Protein AF-A0A3B9YJF1-F1 (afdb_monomer_lite)

pLDDT: mean 74.24, std 23.25, range [27.31, 98.44]

Secondary structure (DSSP, 8-state):
------------------------PPPPPPPPP--PPPPPPP--PPPP-------------PPPP------------------PPP-------PPPPPPPEE----PPP-----------PPPPPPP-PPPPPPPPPPPP------PPPPPPPPPPP-----PPPP-------S-TT-EEEEEETTEEEEEEE-TTSHHHHTT--TT-EEEEETTEE--SS-PPPPPPTTSPPEEEEEETTEEEEEE-------------TT---HHHHHHHHHHHHHHHHHS-THHHHSPPPEEEEPTT-EEEEE-TT-EETT--TT-EEEEEESS-EES-TTTTBEEE-TT-EEEEEEEEEEE-STT-EEEEEEEEEEE-TTS-EEEEEEEEEEESS--TTEEE-TTSEEEE---TT-SEEE-TT-EEEEEESS-EEEE--GGG--B--SEEEEEEEETTTEEEEEEEEE-TTBHHHHTT--TT-EEEEETTEEGGGS-HHHHHHHHSBSTT-EEEEEEE-TT-SS-EEEEEETTEEEEEE--EEEEEETTEEEEEEE-TTSHHHHTT--TT-EEEEETTEETTTS-HHHHHHHHTS-B-GGG-EEEE-TTS--EEE-B--EEEEEE--TTTTSS---

Structure (mmCIF, N/CA/C/O backbone):
data_AF-A0A3B9YJF1-F1
#
_entry.id   AF-A0A3B9YJF1-F1
#
loop_
_atom_site.group_PDB
_atom_site.id
_atom_site.type_symbol
_atom_site.label_atom_id
_atom_site.label_alt_id
_atom_site.label_comp_id
_atom_site.label_asym_id
_atom_site.label_entity_id
_atom_site.label_seq_id
_atom_site.pdbx_PDB_ins_code
_atom_site.Cartn_x
_atom_site.Cartn_y
_atom_site.Cartn_z
_atom_site.occupancy
_atom_site.B_iso_or_equiv
_atom_site.auth_seq_id
_atom_site.auth_comp_id
_atom_site.auth_asym_id
_atom_site.auth_atom_id
_atom_site.pdbx_PDB_model_num
ATOM 1 N N . MET A 1 1 ? -30.596 -23.730 52.061 1.00 32.38 1 MET A N 1
ATOM 2 C CA . MET A 1 1 ? -31.036 -24.901 52.852 1.00 32.38 1 MET A CA 1
ATOM 3 C C . MET A 1 1 ? -32.486 -25.213 52.496 1.00 32.38 1 MET A C 1
ATOM 5 O O . MET A 1 1 ? -33.280 -24.295 52.605 1.00 32.38 1 MET A O 1
ATOM 9 N N . ARG A 1 2 ? -32.767 -26.478 52.116 1.00 33.16 2 ARG A N 1
ATOM 10 C CA . ARG A 1 2 ? -34.068 -27.211 52.121 1.00 33.16 2 ARG A CA 1
ATOM 11 C C . ARG A 1 2 ? -35.196 -26.624 51.235 1.00 33.16 2 ARG A C 1
ATOM 13 O O . ARG A 1 2 ? -35.765 -25.623 51.629 1.00 33.16 2 ARG A O 1
ATOM 20 N N . THR A 1 3 ? -35.500 -27.039 49.991 1.00 43.75 3 THR A N 1
ATOM 21 C CA . THR A 1 3 ? -35.779 -28.328 49.281 1.00 43.75 3 THR A CA 1
ATOM 22 C C . THR A 1 3 ? -37.275 -28.766 49.289 1.00 43.75 3 THR A C 1
ATOM 24 O O . THR A 1 3 ? -37.850 -28.843 50.368 1.00 43.75 3 THR A O 1
ATOM 27 N N . TRP A 1 4 ? -37.781 -29.159 48.089 1.00 39.62 4 TRP A N 1
ATOM 28 C CA . TRP A 1 4 ? -38.943 -30.023 47.678 1.00 39.62 4 TRP A CA 1
ATOM 29 C C . TRP A 1 4 ? -40.269 -29.363 47.183 1.00 39.62 4 TRP A C 1
ATOM 31 O O . TRP A 1 4 ? -40.692 -28.405 47.809 1.00 39.62 4 TRP A O 1
ATOM 41 N N . ILE A 1 5 ? -41.048 -29.810 46.155 1.00 41.69 5 ILE A N 1
ATOM 42 C CA . ILE A 1 5 ? -40.946 -30.724 44.964 1.00 41.69 5 ILE A CA 1
ATOM 43 C C . ILE A 1 5 ? -42.222 -30.597 44.039 1.00 41.69 5 ILE A C 1
ATOM 45 O O . ILE A 1 5 ? -43.327 -30.509 44.557 1.00 41.69 5 ILE A O 1
ATOM 49 N N . ILE A 1 6 ? -42.025 -30.591 42.697 1.00 38.50 6 ILE A N 1
ATOM 50 C CA . ILE A 1 6 ? -42.672 -31.241 41.492 1.00 38.50 6 ILE A CA 1
ATOM 51 C C . ILE A 1 6 ? -44.207 -31.498 41.321 1.00 38.50 6 ILE A C 1
ATOM 53 O O . ILE A 1 6 ? -44.796 -32.224 42.112 1.00 38.50 6 ILE A O 1
ATOM 57 N N . ALA A 1 7 ? -44.758 -31.115 40.137 1.00 33.44 7 ALA A N 1
ATOM 58 C CA . ALA A 1 7 ? -45.610 -31.909 39.188 1.00 33.44 7 ALA A CA 1
ATOM 59 C C . ALA A 1 7 ? -45.785 -31.133 37.835 1.00 33.44 7 ALA A C 1
ATOM 61 O O . ALA A 1 7 ? -46.079 -29.947 37.894 1.00 33.44 7 ALA A O 1
ATOM 62 N N . LEU A 1 8 ? -45.404 -31.571 36.613 1.00 30.56 8 LEU A N 1
ATOM 63 C CA . LEU A 1 8 ? -45.796 -32.670 35.685 1.00 30.56 8 LEU A CA 1
ATOM 64 C C . LEU A 1 8 ? -46.877 -32.265 34.645 1.00 30.56 8 LEU A C 1
ATOM 66 O O . LEU A 1 8 ? -48.034 -32.111 35.014 1.00 30.56 8 LEU A O 1
ATOM 70 N N . LEU A 1 9 ? -46.510 -32.157 33.352 1.00 27.31 9 LEU A N 1
ATOM 71 C CA . LEU A 1 9 ? -47.322 -32.602 32.195 1.00 27.31 9 LEU A CA 1
ATOM 72 C C . LEU A 1 9 ? -46.548 -32.508 30.865 1.00 27.31 9 LEU A C 1
ATOM 74 O O . LEU A 1 9 ? -46.087 -31.445 30.456 1.00 27.31 9 LEU A O 1
ATOM 78 N N . ALA A 1 10 ? -46.438 -33.657 30.199 1.00 32.75 10 ALA A N 1
ATOM 79 C CA . ALA A 1 10 ? -45.961 -33.848 28.837 1.00 32.75 10 ALA A CA 1
ATOM 80 C C . ALA A 1 10 ? -47.129 -34.355 27.976 1.00 32.75 10 ALA A C 1
ATOM 82 O O . ALA A 1 10 ? -47.949 -35.133 28.461 1.00 32.75 10 ALA A O 1
ATOM 83 N N . ALA A 1 11 ? -47.168 -33.974 26.698 1.00 31.89 11 ALA A N 1
ATOM 84 C CA . ALA A 1 11 ? -47.981 -34.637 25.682 1.00 31.89 11 ALA A CA 1
ATOM 85 C C . ALA A 1 11 ? -47.228 -34.647 24.341 1.00 31.89 11 ALA A C 1
ATOM 87 O O . ALA A 1 11 ? -46.896 -33.604 23.787 1.00 31.89 11 ALA A O 1
ATOM 88 N N . SER A 1 12 ? -46.943 -35.859 23.862 1.00 35.12 12 SER A N 1
ATOM 89 C CA . SER A 1 12 ? -46.522 -36.214 22.500 1.00 35.12 12 SER A CA 1
ATOM 90 C C . SER A 1 12 ? -47.699 -36.882 21.796 1.00 35.12 12 SER A C 1
ATOM 92 O O . SER A 1 12 ? -48.341 -37.683 22.456 1.00 35.12 12 SER A O 1
ATOM 94 N N . LEU A 1 13 ? -47.938 -36.618 20.507 1.00 32.28 13 LEU A N 1
ATOM 95 C CA . LEU A 1 13 ? -48.715 -37.411 19.518 1.00 32.28 13 LEU A CA 1
ATOM 96 C C . LEU A 1 13 ? -48.820 -36.515 18.255 1.00 32.28 13 LEU A C 1
ATOM 98 O O . LEU A 1 13 ? -49.057 -35.324 18.403 1.00 32.28 13 LEU A O 1
ATOM 102 N N . THR A 1 14 ? -48.659 -36.901 16.987 1.00 34.88 14 THR A N 1
ATOM 103 C CA . THR A 1 14 ? -48.367 -38.163 16.287 1.00 34.88 14 THR A CA 1
ATOM 104 C C . THR A 1 14 ? -48.108 -37.812 14.816 1.00 34.88 14 THR A C 1
ATOM 106 O O . THR A 1 14 ? -48.736 -36.897 14.286 1.00 34.88 14 THR A O 1
ATOM 109 N N . ALA A 1 15 ? -47.234 -38.561 14.145 1.00 40.59 15 ALA A N 1
ATOM 110 C CA . ALA A 1 15 ? -47.111 -38.570 12.688 1.00 40.59 15 ALA A CA 1
ATOM 111 C C . ALA A 1 15 ? -48.121 -39.553 12.063 1.00 40.59 15 ALA A C 1
ATOM 113 O O . ALA A 1 15 ? -48.391 -40.604 12.643 1.00 40.59 15 ALA A O 1
ATOM 114 N N . GLY A 1 16 ? -48.625 -39.236 10.866 1.00 34.66 16 GLY A N 1
ATOM 115 C CA . GLY A 1 16 ? -49.425 -40.133 10.025 1.00 34.66 16 GLY A CA 1
ATOM 116 C C . GLY A 1 16 ? -49.447 -39.664 8.551 1.00 34.66 16 GLY A C 1
ATOM 117 O O . GLY A 1 16 ? -49.545 -38.455 8.345 1.00 34.66 16 GLY A O 1
ATOM 118 N N . PRO A 1 17 ? -49.325 -40.554 7.536 1.00 61.53 17 PRO A N 1
ATOM 119 C CA . PRO A 1 17 ? -48.958 -40.203 6.152 1.00 61.53 17 PRO A CA 1
ATOM 120 C C . PRO A 1 17 ? -50.082 -40.434 5.119 1.00 61.53 17 PRO A C 1
ATOM 122 O O . PRO A 1 17 ? -50.789 -41.426 5.234 1.00 61.53 17 PRO A O 1
ATOM 125 N N . VAL A 1 18 ? -50.197 -39.613 4.061 1.00 37.81 18 VAL A N 1
ATOM 126 C CA . VAL A 1 18 ? -51.010 -39.890 2.843 1.00 37.81 18 VAL A CA 1
ATOM 127 C C . VAL A 1 18 ? -50.456 -39.027 1.687 1.00 37.81 18 VAL A C 1
ATOM 129 O O . VAL A 1 18 ? -50.409 -37.811 1.809 1.00 37.81 18 VAL A O 1
ATOM 132 N N . SER A 1 19 ? -49.740 -39.603 0.716 1.00 39.94 19 SER A N 1
ATOM 133 C CA . SER A 1 19 ? -50.185 -40.123 -0.598 1.00 39.94 19 SER A CA 1
ATOM 134 C C . SER A 1 19 ? -50.170 -39.099 -1.738 1.00 39.94 19 SER A C 1
ATOM 136 O O . SER A 1 19 ? -50.714 -38.005 -1.649 1.00 39.94 19 SER A O 1
ATOM 138 N N . ALA A 1 20 ? -49.537 -39.536 -2.826 1.00 40.28 20 ALA A N 1
ATOM 139 C CA . ALA A 1 20 ? -49.396 -38.887 -4.117 1.00 40.28 20 ALA A CA 1
ATOM 140 C C . ALA A 1 20 ? -50.721 -38.785 -4.891 1.00 40.28 20 ALA A C 1
ATOM 142 O O . ALA A 1 20 ? -51.536 -39.703 -4.811 1.00 40.28 20 ALA A O 1
ATOM 143 N N . ALA A 1 21 ? -50.862 -37.723 -5.691 1.00 39.34 21 ALA A N 1
ATOM 144 C CA . ALA A 1 21 ? -51.415 -37.749 -7.051 1.00 39.34 21 ALA A CA 1
ATOM 145 C C . ALA A 1 21 ? -51.352 -36.337 -7.669 1.00 39.34 21 ALA A C 1
ATOM 147 O O . ALA A 1 21 ? -52.101 -35.443 -7.280 1.00 39.34 21 ALA A O 1
ATOM 148 N N . ASP A 1 22 ? -50.459 -36.165 -8.644 1.00 45.50 22 ASP A N 1
ATOM 149 C CA . ASP A 1 22 ? -50.533 -35.113 -9.663 1.00 45.50 22 ASP A CA 1
ATOM 150 C C . ASP A 1 22 ? -51.774 -35.313 -10.545 1.00 45.50 22 ASP A C 1
ATOM 152 O O . ASP A 1 22 ? -52.122 -36.452 -10.878 1.00 45.50 22 ASP A O 1
ATOM 156 N N . PRO A 1 23 ? -52.359 -34.215 -11.051 1.00 55.53 23 PRO A N 1
ATOM 157 C CA . PRO A 1 23 ? -52.672 -34.214 -12.473 1.00 55.53 23 PRO A CA 1
ATOM 158 C C . PRO A 1 23 ? -52.252 -32.922 -13.194 1.00 55.53 23 PRO A C 1
ATOM 160 O O . PRO A 1 23 ? -52.668 -31.818 -12.861 1.00 55.53 23 PRO A O 1
ATOM 163 N N . ALA A 1 24 ? -51.468 -33.136 -14.253 1.00 37.72 24 ALA A N 1
ATOM 164 C CA . ALA A 1 24 ? -51.564 -32.506 -15.571 1.00 37.72 24 ALA A CA 1
ATOM 165 C C . ALA A 1 24 ? -51.838 -30.987 -15.645 1.00 37.72 24 ALA A C 1
ATOM 167 O O . ALA A 1 24 ? -52.979 -30.531 -15.687 1.00 37.72 24 ALA A O 1
ATOM 168 N N . ALA A 1 25 ? -50.766 -30.216 -15.843 1.00 46.00 25 ALA A N 1
ATOM 169 C CA . ALA A 1 25 ? -50.835 -28.873 -16.414 1.00 46.00 25 ALA A CA 1
ATOM 170 C C . ALA A 1 25 ? -51.020 -28.940 -17.951 1.00 46.00 25 ALA A C 1
ATOM 172 O O . ALA A 1 25 ? -50.322 -29.718 -18.609 1.00 46.00 25 ALA A O 1
ATOM 173 N N . PRO A 1 26 ? -51.915 -28.136 -18.557 1.00 54.62 26 PRO A N 1
ATOM 174 C CA . PRO A 1 26 ? -52.075 -28.087 -20.008 1.00 54.62 26 PRO A CA 1
ATOM 175 C C . PRO A 1 26 ? -50.973 -27.259 -20.696 1.00 54.62 26 PRO A C 1
ATOM 177 O O . PRO A 1 26 ? -50.517 -26.235 -20.186 1.00 54.62 26 PRO A O 1
ATOM 180 N N . SER A 1 27 ? -50.573 -27.714 -21.888 1.00 48.19 27 SER A N 1
ATOM 181 C CA . SER A 1 27 ? -49.656 -27.020 -22.806 1.00 48.19 27 SER A CA 1
ATOM 182 C C . SER A 1 27 ? -50.169 -25.630 -23.218 1.00 48.19 27 SER A C 1
ATOM 184 O O . SER A 1 27 ? -51.377 -25.460 -23.398 1.00 48.19 27 SER A O 1
ATOM 186 N N . PRO A 1 28 ? -49.278 -24.645 -23.445 1.00 57.12 28 PRO A N 1
ATOM 187 C CA . PRO A 1 28 ? -49.666 -23.333 -23.949 1.00 57.12 28 PRO A CA 1
ATOM 188 C C . PRO A 1 28 ? -50.001 -23.377 -25.448 1.00 57.12 28 PRO A C 1
ATOM 190 O O . PRO A 1 28 ? -49.267 -23.946 -26.256 1.00 57.12 28 PRO A O 1
ATOM 193 N N . ALA A 1 29 ? -51.117 -22.741 -25.806 1.00 51.59 29 ALA A N 1
ATOM 194 C CA . ALA A 1 29 ? -51.541 -22.504 -27.181 1.00 51.59 29 ALA A CA 1
ATOM 195 C C . ALA A 1 29 ? -50.578 -21.547 -27.928 1.00 51.59 29 ALA A C 1
ATOM 197 O O . ALA A 1 29 ? -49.956 -20.686 -27.298 1.00 51.59 29 ALA A O 1
ATOM 198 N N . PRO A 1 30 ? -50.456 -21.669 -29.264 1.00 56.34 30 PRO A N 1
ATOM 199 C CA . PRO A 1 30 ? -49.564 -20.843 -30.074 1.00 56.34 30 PRO A CA 1
ATOM 200 C C . PRO A 1 30 ? -50.084 -19.405 -30.241 1.00 56.34 30 PRO A C 1
ATOM 202 O O . PRO A 1 30 ? -51.280 -19.165 -30.396 1.00 56.34 30 PRO A O 1
ATOM 205 N N . LEU A 1 31 ? -49.151 -18.449 -30.236 1.00 55.28 31 LEU A N 1
ATOM 206 C CA . LEU A 1 31 ? -49.380 -17.026 -30.507 1.00 55.28 31 LEU A CA 1
ATOM 207 C C . LEU A 1 31 ? -49.896 -16.808 -31.944 1.00 55.28 31 LEU A C 1
ATOM 209 O O . LEU A 1 31 ? -49.291 -17.350 -32.873 1.00 55.28 31 LEU A O 1
ATOM 213 N N . PRO A 1 32 ? -50.929 -15.975 -32.169 1.00 58.03 32 PRO A N 1
ATOM 214 C CA . PRO A 1 32 ? -51.255 -15.510 -33.507 1.00 58.03 32 PRO A CA 1
ATOM 215 C C . PRO A 1 32 ? -50.290 -14.407 -33.963 1.00 58.03 32 PRO A C 1
ATOM 217 O O . PRO A 1 32 ? -49.967 -13.472 -33.225 1.00 58.03 32 PRO A O 1
ATOM 220 N N . ALA A 1 33 ? -49.842 -14.556 -35.208 1.00 51.00 33 ALA A N 1
ATOM 221 C CA . ALA A 1 33 ? -49.139 -13.557 -35.992 1.00 51.00 33 ALA A CA 1
ATOM 222 C C . ALA A 1 33 ? -50.073 -12.406 -36.419 1.00 51.00 33 ALA A C 1
ATOM 224 O O . ALA A 1 33 ? -51.293 -12.552 -36.438 1.00 51.00 33 ALA A O 1
ATOM 225 N N . ASP A 1 34 ? -49.438 -11.302 -36.814 1.00 53.84 34 ASP A N 1
ATOM 226 C CA . ASP A 1 34 ? -49.975 -10.138 -37.527 1.00 53.84 34 ASP A CA 1
ATOM 227 C C . ASP A 1 34 ? -50.845 -9.126 -36.762 1.00 53.84 34 ASP A C 1
ATOM 229 O O . ASP A 1 34 ? -52.067 -9.212 -36.681 1.00 53.84 34 ASP A O 1
ATOM 233 N N . ALA A 1 35 ? -50.190 -8.033 -36.348 1.00 41.56 35 ALA A N 1
ATOM 234 C CA . ALA A 1 35 ? -50.804 -6.708 -36.308 1.00 41.56 35 ALA A CA 1
ATOM 235 C C . ALA A 1 35 ? -49.783 -5.616 -36.722 1.00 41.56 35 ALA A C 1
ATOM 237 O O . ALA A 1 35 ? -48.608 -5.691 -36.346 1.00 41.56 35 ALA A O 1
ATOM 238 N N . PRO A 1 36 ? -50.199 -4.611 -37.518 1.00 53.00 36 PRO A N 1
ATOM 239 C CA . PRO A 1 36 ? -49.301 -3.734 -38.269 1.00 53.00 36 PRO A CA 1
ATOM 240 C C . PRO A 1 36 ? -48.688 -2.592 -37.443 1.00 53.00 36 PRO A C 1
ATOM 242 O O . PRO A 1 36 ? -49.311 -2.012 -36.553 1.00 53.00 36 PRO A O 1
ATOM 245 N N . ARG A 1 37 ? -47.454 -2.221 -37.809 1.00 46.59 37 ARG A N 1
ATOM 246 C CA . ARG A 1 37 ? -46.729 -1.041 -37.305 1.00 46.59 37 ARG A CA 1
ATOM 247 C C . ARG A 1 37 ? -47.474 0.263 -37.638 1.00 46.59 37 ARG A C 1
ATOM 249 O O . ARG A 1 37 ? -47.782 0.473 -38.812 1.00 46.59 37 ARG A O 1
ATOM 256 N N . PRO A 1 38 ? -47.634 1.208 -36.694 1.00 48.22 38 PRO A N 1
ATOM 257 C CA . PRO A 1 38 ? -47.963 2.585 -37.037 1.00 48.22 38 PRO A CA 1
ATOM 258 C C . PRO A 1 38 ? -46.704 3.402 -37.380 1.00 48.22 38 PRO A C 1
ATOM 260 O O . PRO A 1 38 ? -45.678 3.345 -36.699 1.00 48.22 38 PRO A O 1
ATOM 263 N N . ALA A 1 39 ? -46.812 4.166 -38.468 1.00 48.56 39 ALA A N 1
ATOM 264 C CA . ALA A 1 39 ? -45.839 5.128 -38.980 1.00 48.56 39 ALA A CA 1
ATOM 265 C C . ALA A 1 39 ? -45.698 6.378 -38.068 1.00 48.56 39 ALA A C 1
ATOM 267 O O . ALA A 1 39 ? -46.577 6.644 -37.244 1.00 48.56 39 ALA A O 1
ATOM 268 N N . PRO A 1 40 ? -44.605 7.162 -38.190 1.00 48.03 40 PRO A N 1
ATOM 269 C CA . PRO A 1 40 ? -44.223 8.160 -37.194 1.00 48.03 40 PRO A CA 1
ATOM 270 C C . PRO A 1 40 ? -44.984 9.484 -37.355 1.00 48.03 40 PRO A C 1
ATOM 272 O O . PRO A 1 40 ? -44.964 10.108 -38.416 1.00 48.03 40 PRO A O 1
ATOM 275 N N . ALA A 1 41 ? -45.606 9.950 -36.269 1.00 41.66 41 ALA A N 1
ATOM 276 C CA . ALA A 1 41 ? -46.250 11.257 -36.200 1.00 41.66 41 ALA A CA 1
ATOM 277 C C . ALA A 1 41 ? -45.278 12.368 -35.764 1.00 41.66 41 ALA A C 1
ATOM 279 O O . ALA A 1 41 ? -44.365 12.189 -34.959 1.00 41.66 41 ALA A O 1
ATOM 280 N N . ALA A 1 42 ? -45.511 13.539 -36.347 1.00 37.72 42 ALA A N 1
ATOM 281 C CA . ALA A 1 42 ? -44.618 14.675 -36.429 1.00 37.72 42 ALA A CA 1
ATOM 282 C C . ALA A 1 42 ? -44.507 15.546 -35.160 1.00 37.72 42 ALA A C 1
ATOM 284 O O . ALA A 1 42 ? -45.463 15.776 -34.424 1.00 37.72 42 ALA A O 1
ATOM 285 N N . LYS A 1 43 ? -43.299 16.107 -35.007 1.00 43.16 43 LYS A N 1
ATOM 286 C CA . LYS A 1 43 ? -42.922 17.444 -34.504 1.00 43.16 43 LYS A CA 1
ATOM 287 C C . LYS A 1 43 ? -43.953 18.188 -33.632 1.00 43.16 43 LYS A C 1
ATOM 289 O O . LYS A 1 43 ? -44.862 18.836 -34.145 1.00 43.16 43 LYS A O 1
ATOM 294 N N . LYS A 1 44 ? -43.662 18.303 -32.327 1.00 42.41 44 LYS A N 1
ATOM 295 C CA . LYS A 1 44 ? -44.201 19.370 -31.464 1.00 42.41 44 LYS A CA 1
ATOM 296 C C . LYS A 1 44 ? -43.064 20.193 -30.845 1.00 42.41 44 LYS A C 1
ATOM 298 O O . LYS A 1 44 ? -42.176 19.668 -30.183 1.00 42.41 44 LYS A O 1
ATOM 303 N N . LYS A 1 45 ? -43.099 21.500 -31.132 1.00 42.50 45 LYS A N 1
ATOM 304 C CA . LYS A 1 45 ? -42.185 22.562 -30.681 1.00 42.50 45 LYS A CA 1
ATOM 305 C C . LYS A 1 45 ? -42.071 22.596 -29.150 1.00 42.50 45 LYS A C 1
ATOM 307 O O . LYS A 1 45 ? -43.070 22.832 -28.476 1.00 42.50 45 LYS A O 1
ATOM 312 N N . VAL A 1 46 ? -40.852 22.484 -28.619 1.00 42.84 46 VAL A N 1
ATOM 313 C CA . VAL A 1 46 ? -40.532 22.837 -27.226 1.00 42.84 46 VAL A CA 1
ATOM 314 C C . VAL A 1 46 ? -39.982 24.265 -27.191 1.00 42.84 46 VAL A C 1
ATOM 316 O O . VAL A 1 46 ? -39.037 24.615 -27.898 1.00 42.84 46 VAL A O 1
ATOM 319 N N . ARG A 1 47 ? -40.645 25.106 -26.393 1.00 40.94 47 ARG A N 1
ATOM 320 C CA . ARG A 1 47 ? -40.306 26.504 -26.107 1.00 40.94 47 ARG A CA 1
ATOM 321 C C . ARG A 1 47 ? -38.955 26.599 -25.386 1.00 40.94 47 ARG A C 1
ATOM 323 O O . ARG A 1 47 ? -38.735 25.920 -24.390 1.00 40.94 47 ARG A O 1
ATOM 330 N N . LYS A 1 48 ? -38.102 27.516 -25.851 1.00 37.56 48 LYS A N 1
ATOM 331 C CA . LYS A 1 48 ? -36.901 27.995 -25.151 1.00 37.56 48 LYS A CA 1
ATOM 332 C C . LYS A 1 48 ? -37.309 28.745 -23.875 1.00 37.56 48 LYS A C 1
ATOM 334 O O . LYS A 1 48 ? -37.995 29.761 -23.962 1.00 37.56 48 LYS A O 1
ATOM 339 N N . SER A 1 49 ? -36.855 28.286 -22.712 1.00 37.53 49 SER A N 1
ATOM 340 C CA . SER A 1 49 ? -36.861 29.052 -21.460 1.00 37.53 49 SER A CA 1
ATOM 341 C C . SER A 1 49 ? -35.451 29.570 -21.174 1.00 37.53 49 SER A C 1
ATOM 343 O O . SER A 1 49 ? -34.527 28.791 -20.950 1.00 37.53 49 SER A O 1
ATOM 345 N N . ALA A 1 50 ? -35.296 30.892 -21.212 1.00 42.00 50 ALA A N 1
ATOM 346 C CA . ALA A 1 50 ? -34.076 31.615 -20.867 1.00 42.00 50 ALA A CA 1
ATOM 347 C C . ALA A 1 50 ? -33.848 31.657 -19.339 1.00 42.00 50 ALA A C 1
ATOM 349 O O . ALA A 1 50 ? -34.821 31.796 -18.591 1.00 42.00 50 ALA A O 1
ATOM 350 N N . PRO A 1 51 ? -32.595 31.624 -18.847 1.00 50.03 51 PRO A N 1
ATOM 351 C CA . PRO A 1 51 ? -32.307 31.843 -17.435 1.00 50.03 51 PRO A CA 1
ATOM 352 C C . PRO A 1 51 ? -32.233 33.344 -17.102 1.00 50.03 51 PRO A C 1
ATOM 354 O O . PRO A 1 51 ? -31.424 34.097 -17.646 1.00 50.03 51 PRO A O 1
ATOM 357 N N . LYS A 1 52 ? -33.082 33.785 -16.163 1.00 41.34 52 LYS A N 1
ATOM 358 C CA . LYS A 1 52 ? -33.040 35.123 -15.550 1.00 41.34 52 LYS A CA 1
ATOM 359 C C . LYS A 1 52 ? -31.804 35.259 -14.651 1.00 41.34 52 LYS A C 1
ATOM 361 O O . LYS A 1 52 ? -31.727 34.628 -13.599 1.00 41.34 52 LYS A O 1
ATOM 366 N N . LYS A 1 53 ? -30.895 36.167 -15.022 1.00 38.69 53 LYS A N 1
ATOM 367 C CA . LYS A 1 53 ? -29.881 36.764 -14.138 1.00 38.69 53 LYS A CA 1
ATOM 368 C C . LYS A 1 53 ? -30.578 37.476 -12.968 1.00 38.69 53 LYS A C 1
ATOM 370 O O . LYS A 1 53 ? -31.332 38.421 -13.189 1.00 38.69 53 LYS A O 1
ATOM 375 N N . LYS A 1 54 ? -30.312 37.062 -11.724 1.00 41.78 54 LYS A N 1
ATOM 376 C CA . LYS A 1 54 ? -30.622 37.856 -10.523 1.00 41.78 54 LYS A CA 1
ATOM 377 C C . LYS A 1 54 ? -29.358 38.580 -10.067 1.00 41.78 54 LYS A C 1
ATOM 379 O O . LYS A 1 54 ? -28.463 37.979 -9.486 1.00 41.78 54 LYS A O 1
ATOM 384 N N . ALA A 1 55 ? -29.325 39.882 -10.335 1.00 39.19 55 ALA A N 1
ATOM 385 C CA . ALA A 1 55 ? -28.426 40.832 -9.700 1.00 39.19 55 ALA A CA 1
ATOM 386 C C . ALA A 1 55 ? -28.816 40.989 -8.222 1.00 39.19 55 ALA A C 1
ATOM 388 O O . ALA A 1 55 ? -29.982 41.242 -7.911 1.00 39.19 55 ALA A O 1
ATOM 389 N N . ARG A 1 56 ? -27.852 40.853 -7.307 1.00 42.28 56 ARG A N 1
ATOM 390 C CA . ARG A 1 56 ? -28.035 41.176 -5.889 1.00 42.28 56 ARG A CA 1
ATOM 391 C C . ARG A 1 56 ? -27.208 42.421 -5.574 1.00 42.28 56 ARG A C 1
ATOM 393 O O . ARG A 1 56 ? -25.987 42.413 -5.682 1.00 42.28 56 ARG A O 1
ATOM 400 N N . LYS A 1 57 ? -27.932 43.501 -5.270 1.00 40.62 57 LYS A N 1
ATOM 401 C CA . LYS A 1 57 ? -27.438 44.832 -4.906 1.00 40.62 57 LYS A CA 1
ATOM 402 C C . LYS A 1 57 ? -26.567 44.777 -3.650 1.00 40.62 57 LYS A C 1
ATOM 404 O O . LYS A 1 57 ? -26.975 44.209 -2.640 1.00 40.62 57 LYS A O 1
ATOM 409 N N . ALA A 1 58 ? -25.428 45.458 -3.722 1.00 38.31 58 ALA A N 1
ATOM 410 C CA . ALA A 1 58 ? -24.644 45.901 -2.582 1.00 38.31 58 ALA A CA 1
ATOM 411 C C . ALA A 1 58 ? -25.396 47.013 -1.830 1.00 38.31 58 ALA A C 1
ATOM 413 O O . ALA A 1 58 ? -25.843 47.986 -2.440 1.00 38.31 58 ALA A O 1
ATOM 414 N N . ALA A 1 59 ? -25.520 46.875 -0.510 1.00 41.88 59 ALA A N 1
ATOM 415 C CA . ALA A 1 59 ? -25.991 47.927 0.381 1.00 41.88 59 ALA A CA 1
ATOM 416 C C . ALA A 1 59 ? -24.814 48.404 1.244 1.00 41.88 59 ALA A C 1
ATOM 418 O O . ALA A 1 59 ? -24.258 47.646 2.035 1.00 41.88 59 ALA A O 1
ATOM 419 N N . LYS A 1 60 ? -24.437 49.672 1.047 1.00 39.16 60 LYS A N 1
ATOM 420 C CA . LYS A 1 60 ? -23.542 50.458 1.904 1.00 39.16 60 LYS A CA 1
ATOM 421 C C . LYS A 1 60 ? -24.209 50.677 3.266 1.00 39.16 60 LYS A C 1
ATOM 423 O O . LYS A 1 60 ? -25.306 51.228 3.309 1.00 39.16 60 LYS A O 1
ATOM 428 N N . ALA A 1 61 ? -23.512 50.361 4.355 1.00 40.72 61 ALA A N 1
ATOM 429 C CA . ALA A 1 61 ? -23.832 50.844 5.697 1.00 40.72 61 ALA A CA 1
ATOM 430 C C . ALA A 1 61 ? -22.646 51.661 6.239 1.00 40.72 61 ALA A C 1
ATOM 432 O O . ALA A 1 61 ? -21.495 51.237 6.158 1.00 40.72 61 ALA A O 1
ATOM 433 N N . LYS A 1 62 ? -22.951 52.873 6.715 1.00 43.28 62 LYS A N 1
ATOM 434 C CA . LYS A 1 62 ? -22.031 53.864 7.298 1.00 43.28 62 LYS A CA 1
ATOM 435 C C . LYS A 1 62 ? -21.577 53.442 8.710 1.00 43.28 62 LYS A C 1
ATOM 437 O O . LYS A 1 62 ? -22.362 52.800 9.404 1.00 43.28 62 LYS A O 1
ATOM 442 N N . PRO A 1 63 ? -20.390 53.870 9.182 1.00 45.59 63 PRO A N 1
ATOM 443 C CA . PRO A 1 63 ? -19.945 53.629 10.552 1.00 45.59 63 PRO A CA 1
ATOM 444 C C . PRO A 1 63 ? -20.484 54.693 11.527 1.00 45.59 63 PRO A C 1
ATOM 446 O O . PRO A 1 63 ? -20.372 55.896 11.281 1.00 45.59 63 PRO A O 1
ATOM 449 N N . SER A 1 64 ? -21.046 54.247 12.653 1.00 40.41 64 SER A N 1
ATOM 450 C CA . SER A 1 64 ? -21.429 55.083 13.797 1.00 40.41 64 SER A CA 1
ATOM 451 C C . SER A 1 64 ? -20.338 55.090 14.873 1.00 40.41 64 SER A C 1
ATOM 453 O O . SER A 1 64 ? -19.825 54.046 15.265 1.00 40.41 64 SER A O 1
ATOM 455 N N . LYS A 1 65 ? -20.011 56.296 15.348 1.00 43.47 65 LYS A N 1
ATOM 456 C CA . LYS A 1 65 ? -19.111 56.620 16.468 1.00 43.47 65 LYS A CA 1
ATOM 457 C C . LYS A 1 65 ? -19.721 56.276 17.845 1.00 43.47 65 LYS A C 1
ATOM 459 O O . LYS A 1 65 ? -20.936 56.365 17.993 1.00 43.47 65 LYS A O 1
ATOM 464 N N . LYS A 1 66 ? -18.821 56.155 18.845 1.00 36.53 66 LYS A N 1
ATOM 465 C CA . LYS A 1 66 ? -18.991 56.197 20.330 1.00 36.53 66 LYS A CA 1
ATOM 466 C C . LYS A 1 66 ? -19.446 54.872 20.973 1.00 36.53 66 LYS A C 1
ATOM 468 O O . LYS A 1 66 ? -20.275 54.189 20.403 1.00 36.53 66 LYS A O 1
ATOM 473 N N . ALA A 1 67 ? -18.990 54.438 22.150 1.00 35.38 67 ALA A N 1
ATOM 474 C CA . ALA A 1 67 ? -18.136 55.001 23.197 1.00 35.38 67 ALA A CA 1
ATOM 475 C C . ALA A 1 67 ? -17.393 53.849 23.910 1.00 35.38 67 ALA A C 1
ATOM 477 O O . ALA A 1 67 ? -17.904 52.734 23.983 1.00 35.38 67 ALA A O 1
ATOM 478 N N . GLN A 1 68 ? -16.212 54.134 24.455 1.00 36.81 68 GLN A N 1
ATOM 479 C CA . GLN A 1 68 ? -15.501 53.264 25.395 1.00 36.81 68 GLN A CA 1
ATOM 480 C C . GLN A 1 68 ? -16.034 53.474 26.820 1.00 36.81 68 GLN A C 1
ATOM 482 O O . GLN A 1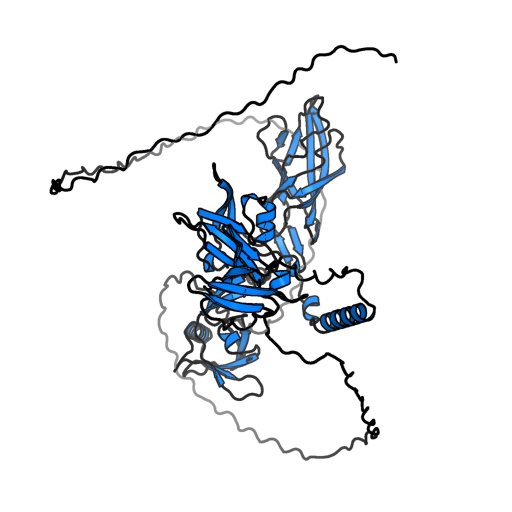 68 ? -16.312 54.618 27.185 1.00 36.81 68 GLN A O 1
ATOM 487 N N . PRO A 1 69 ? -16.045 52.424 27.657 1.00 49.91 69 PRO A N 1
ATOM 488 C CA . PRO A 1 69 ? -15.758 52.593 29.070 1.00 49.91 69 PRO A CA 1
ATOM 489 C C . PRO A 1 69 ? -14.454 51.885 29.453 1.00 49.91 69 PRO A C 1
ATOM 491 O O . PRO A 1 69 ? -14.204 50.722 29.139 1.00 49.91 69 PRO A O 1
ATOM 494 N N . THR A 1 70 ? -13.624 52.645 30.150 1.00 43.44 70 THR A N 1
ATOM 495 C CA . THR A 1 70 ? -12.423 52.250 30.875 1.00 43.44 70 THR A CA 1
ATOM 496 C C . THR A 1 70 ? -12.779 51.387 32.084 1.00 43.44 70 THR A C 1
ATOM 498 O O . THR A 1 70 ? -13.518 51.835 32.953 1.00 43.44 70 THR A O 1
ATOM 501 N N . VAL A 1 71 ? -12.168 50.206 32.217 1.00 39.66 71 VAL A N 1
ATOM 502 C CA . VAL A 1 71 ? -11.928 49.584 33.530 1.00 39.66 71 VAL A CA 1
ATOM 503 C C . VAL A 1 71 ? -10.537 48.958 33.535 1.00 39.66 71 VAL A C 1
ATOM 505 O O . VAL A 1 71 ? -10.223 48.064 32.754 1.00 39.66 71 VAL A O 1
ATOM 508 N N . LYS A 1 72 ? -9.704 49.486 34.434 1.00 43.25 72 LYS A N 1
ATOM 509 C CA . LYS A 1 72 ? -8.366 49.014 34.786 1.00 43.25 72 LYS A CA 1
ATOM 510 C C . LYS A 1 72 ? -8.457 47.640 35.457 1.00 43.25 72 LYS A C 1
ATOM 512 O O . LYS A 1 72 ? -9.239 47.481 36.392 1.00 43.25 72 LYS A O 1
ATOM 517 N N . LYS A 1 73 ? -7.580 46.702 35.091 1.00 40.00 73 LYS A N 1
ATOM 518 C CA . LYS A 1 73 ? -7.075 45.720 36.057 1.00 40.00 73 LYS A CA 1
ATOM 519 C C . LYS A 1 73 ? -5.660 45.267 35.707 1.00 40.00 73 LYS A C 1
ATOM 521 O O . LYS A 1 73 ? -5.402 44.723 34.641 1.00 40.00 73 LYS A O 1
ATOM 526 N N . THR A 1 74 ? -4.788 45.582 36.652 1.00 34.28 74 THR A N 1
ATOM 527 C CA . THR A 1 74 ? -3.385 45.226 36.819 1.00 34.28 74 THR A CA 1
ATOM 528 C C . THR A 1 74 ? -3.176 43.717 36.708 1.00 34.28 74 THR A C 1
ATOM 530 O O . THR A 1 74 ? -3.872 42.956 37.378 1.00 34.28 74 THR A O 1
ATOM 533 N N . ILE A 1 75 ? -2.209 43.297 35.893 1.00 35.50 75 ILE A N 1
ATOM 534 C CA . ILE A 1 75 ? -1.602 41.966 35.951 1.00 35.50 75 ILE A CA 1
ATOM 535 C C . ILE A 1 75 ? -0.100 42.199 36.110 1.00 35.50 75 ILE A C 1
ATOM 537 O O . ILE A 1 75 ? 0.525 42.811 35.246 1.00 35.50 75 ILE A O 1
ATOM 541 N N . GLU A 1 76 ? 0.432 41.761 37.251 1.00 33.19 76 GLU A N 1
ATOM 542 C CA . GLU A 1 76 ? 1.863 41.626 37.515 1.00 33.19 76 GLU A CA 1
ATOM 543 C C . GLU A 1 76 ? 2.474 40.620 36.535 1.00 33.19 76 GLU A C 1
ATOM 545 O O . GLU A 1 76 ? 1.975 39.504 36.378 1.00 33.19 76 GLU A O 1
ATOM 550 N N . VAL A 1 77 ? 3.564 41.023 35.886 1.00 36.94 77 VAL A N 1
ATOM 551 C CA . VAL A 1 77 ? 4.424 40.155 35.081 1.00 36.94 77 VAL A CA 1
ATOM 552 C C . VAL A 1 77 ? 5.796 40.155 35.749 1.00 36.94 77 VAL A C 1
ATOM 554 O O . VAL A 1 77 ? 6.393 41.212 35.937 1.00 36.94 77 VAL A O 1
ATOM 557 N N . LEU A 1 78 ? 6.252 38.965 36.139 1.00 37.91 78 LEU A N 1
ATOM 558 C CA . LEU A 1 78 ? 7.598 38.698 36.648 1.00 37.91 78 LEU A CA 1
ATOM 559 C C . LEU A 1 78 ? 8.630 38.804 35.506 1.00 37.91 78 LEU A C 1
ATOM 561 O O . LEU A 1 78 ? 8.311 38.383 34.389 1.00 37.91 78 LEU A O 1
ATOM 565 N N . PRO A 1 79 ? 9.851 39.314 35.754 1.00 42.16 79 PRO A N 1
ATOM 566 C CA . PRO A 1 79 ? 10.902 39.373 34.744 1.00 42.16 79 PRO A CA 1
ATOM 567 C C . PRO A 1 79 ? 11.584 38.006 34.565 1.00 42.16 79 PRO A C 1
ATOM 569 O O . PRO A 1 79 ? 11.810 37.280 35.531 1.00 42.16 79 PRO A O 1
ATOM 572 N N . ILE A 1 80 ? 11.895 37.666 33.312 1.00 38.50 80 ILE A N 1
ATOM 573 C CA . ILE A 1 80 ? 12.813 36.585 32.935 1.00 38.50 80 ILE A CA 1
ATOM 574 C C . ILE A 1 80 ? 14.028 37.267 32.309 1.00 38.50 80 ILE A C 1
ATOM 576 O O . ILE A 1 80 ? 13.876 38.001 31.331 1.00 38.50 80 ILE A O 1
ATOM 580 N N . ASP A 1 81 ? 15.187 37.021 32.910 1.00 35.84 81 ASP A N 1
ATOM 581 C CA . ASP A 1 81 ? 16.488 37.564 32.534 1.00 35.84 81 ASP A CA 1
ATOM 582 C C . ASP A 1 81 ? 17.060 36.930 31.250 1.00 35.84 81 ASP A C 1
ATOM 584 O O . ASP A 1 81 ? 16.940 35.727 31.007 1.00 35.84 81 ASP A O 1
ATOM 588 N N . ASP A 1 82 ? 17.658 37.807 30.442 1.00 35.94 82 ASP A N 1
ATOM 589 C CA . ASP A 1 82 ? 18.921 37.718 29.697 1.00 35.94 82 ASP A CA 1
ATOM 590 C C . ASP A 1 82 ? 19.439 36.357 29.198 1.00 35.94 82 ASP A C 1
ATOM 592 O O . ASP A 1 82 ? 19.981 35.543 29.946 1.00 35.94 82 ASP A O 1
ATOM 596 N N . ILE A 1 83 ? 19.441 36.194 27.866 1.00 35.03 83 ILE A N 1
ATOM 597 C CA . ILE A 1 83 ? 20.402 35.341 27.149 1.00 35.03 83 ILE A CA 1
ATOM 598 C C . ILE A 1 83 ? 20.928 36.109 25.924 1.00 35.03 83 ILE A C 1
ATOM 600 O O . ILE A 1 83 ? 20.179 36.418 24.995 1.00 35.03 83 ILE A O 1
ATOM 604 N N . GLU A 1 84 ? 22.230 36.402 25.939 1.00 39.16 84 GLU A N 1
ATOM 605 C CA . GLU A 1 84 ? 23.024 36.960 24.835 1.00 39.16 84 GLU A CA 1
ATOM 606 C C . GLU A 1 84 ? 23.134 35.989 23.636 1.00 39.16 84 GLU A C 1
ATOM 608 O O . GLU A 1 84 ? 23.254 34.777 23.835 1.00 39.16 84 GLU A O 1
ATOM 613 N N . PRO A 1 85 ? 23.182 36.480 22.379 1.00 43.81 85 PRO A N 1
ATOM 614 C CA . PRO A 1 85 ? 23.525 35.658 21.223 1.00 43.81 85 PRO A CA 1
ATOM 615 C C . PRO A 1 85 ? 25.020 35.751 20.868 1.00 43.81 85 PRO A C 1
ATOM 617 O O . PRO A 1 85 ? 25.552 36.826 20.592 1.00 43.81 85 PRO A O 1
ATOM 620 N N . ALA A 1 86 ? 25.685 34.596 20.792 1.00 34.38 86 ALA A N 1
ATOM 621 C CA . ALA A 1 86 ? 27.051 34.474 20.294 1.00 34.38 86 ALA A CA 1
ATOM 622 C C . ALA A 1 86 ? 27.103 34.329 18.758 1.00 34.38 86 ALA A C 1
ATOM 624 O O . ALA A 1 86 ? 26.502 33.427 18.179 1.00 34.38 86 ALA A O 1
ATOM 625 N N . ALA A 1 87 ? 27.849 35.259 18.158 1.00 35.78 87 ALA A N 1
ATOM 626 C CA . ALA A 1 87 ? 28.708 35.206 16.970 1.00 35.78 87 ALA A CA 1
ATOM 627 C C . ALA A 1 87 ? 28.418 34.214 15.817 1.00 35.78 87 ALA A C 1
ATOM 629 O O . ALA A 1 87 ? 28.543 32.997 15.934 1.00 35.78 87 ALA A O 1
ATOM 630 N N . GLN A 1 88 ? 28.205 34.809 14.638 1.00 37.34 88 GLN A N 1
ATOM 631 C CA . GLN A 1 88 ? 28.361 34.211 13.311 1.00 37.34 88 GLN A CA 1
ATOM 632 C C . GLN A 1 88 ? 29.846 33.993 12.981 1.00 37.34 88 GLN A C 1
ATOM 634 O O . GLN A 1 88 ? 30.664 34.888 13.193 1.00 37.34 88 GLN A O 1
ATOM 639 N N . ALA A 1 89 ? 30.174 32.841 12.394 1.00 36.97 89 ALA A N 1
ATOM 640 C CA . ALA A 1 89 ? 31.448 32.607 11.723 1.00 36.97 89 ALA A CA 1
ATOM 641 C C . ALA A 1 89 ? 31.195 32.148 10.281 1.00 36.97 89 ALA A C 1
ATOM 643 O O . ALA A 1 89 ? 30.545 31.131 10.033 1.00 36.97 89 ALA A O 1
ATOM 644 N N . ASP A 1 90 ? 31.716 32.957 9.364 1.00 42.38 90 ASP A N 1
ATOM 645 C CA . ASP A 1 90 ? 31.832 32.754 7.925 1.00 42.38 90 ASP A CA 1
ATOM 646 C C . ASP A 1 90 ? 32.729 31.554 7.597 1.00 42.38 90 ASP A C 1
ATOM 648 O O . ASP A 1 90 ? 33.807 31.392 8.174 1.00 42.38 90 ASP A O 1
ATOM 652 N N . SER A 1 91 ? 32.328 30.741 6.620 1.00 36.22 91 SER A N 1
ATOM 653 C CA . SER A 1 91 ? 33.220 29.822 5.900 1.00 36.22 91 SER A CA 1
ATOM 654 C C . SER A 1 91 ? 32.597 29.445 4.558 1.00 36.22 91 SER A C 1
ATOM 656 O O . SER A 1 91 ? 31.807 28.508 4.454 1.00 36.22 91 SER A O 1
ATOM 658 N N . GLN A 1 92 ? 32.973 30.188 3.516 1.00 35.81 92 GLN A N 1
ATOM 659 C CA . GLN A 1 92 ? 32.762 29.802 2.124 1.00 35.81 92 GLN A CA 1
ATOM 660 C C . GLN A 1 92 ? 33.756 28.695 1.744 1.00 35.81 92 GLN A C 1
ATOM 662 O O . GLN A 1 92 ? 34.967 28.844 1.908 1.00 35.81 92 GLN A O 1
ATOM 667 N N . ARG A 1 93 ? 33.240 27.590 1.201 1.00 39.12 93 ARG A N 1
ATOM 668 C CA . ARG A 1 93 ? 34.007 26.532 0.532 1.00 39.12 93 ARG A CA 1
ATOM 669 C C . ARG A 1 93 ? 33.416 26.361 -0.875 1.00 39.12 93 ARG A C 1
ATOM 671 O O . ARG A 1 93 ? 32.192 26.347 -0.977 1.00 39.12 93 ARG A O 1
ATOM 678 N N . PRO A 1 94 ? 34.224 26.263 -1.944 1.00 41.97 94 PRO A N 1
ATOM 679 C CA . PRO A 1 94 ? 33.697 26.120 -3.298 1.00 41.97 94 PRO A CA 1
ATOM 680 C C . PRO A 1 94 ? 33.147 24.703 -3.522 1.00 41.97 94 PRO A C 1
ATOM 682 O O . PRO A 1 94 ? 33.815 23.719 -3.192 1.00 41.97 94 PRO A O 1
ATOM 685 N N . GLU A 1 95 ? 31.934 24.613 -4.069 1.00 37.41 95 GLU A N 1
ATOM 686 C CA . GLU A 1 95 ? 31.303 23.359 -4.494 1.00 37.41 95 GLU A CA 1
ATOM 687 C C . GLU A 1 95 ? 31.884 22.857 -5.832 1.00 37.41 95 GLU A C 1
ATOM 689 O O . GLU A 1 95 ? 32.250 23.668 -6.689 1.00 37.41 95 GLU A O 1
ATOM 694 N N . PRO A 1 96 ? 32.004 21.531 -6.037 1.00 42.06 96 PRO A N 1
ATOM 695 C CA . PRO A 1 96 ? 32.314 20.955 -7.341 1.00 42.06 96 PRO A CA 1
ATOM 696 C C . PRO A 1 96 ? 31.084 21.000 -8.262 1.00 42.06 96 PRO A C 1
ATOM 698 O O . PRO A 1 96 ? 29.962 20.831 -7.804 1.00 42.06 96 PRO A O 1
ATOM 701 N N . ALA A 1 97 ? 31.317 21.203 -9.562 1.00 42.50 97 ALA A N 1
ATOM 702 C CA . ALA A 1 97 ? 30.285 21.314 -10.592 1.00 42.50 97 ALA A CA 1
ATOM 703 C C . ALA A 1 97 ? 29.251 20.170 -10.543 1.00 42.50 97 ALA A C 1
ATOM 705 O O . ALA A 1 97 ? 29.608 18.990 -10.617 1.00 42.50 97 ALA A O 1
ATOM 706 N N . ASP A 1 98 ? 27.978 20.555 -10.446 1.00 46.22 98 ASP A N 1
ATOM 707 C CA . ASP A 1 98 ? 26.825 19.666 -10.353 1.00 46.22 98 ASP A CA 1
ATOM 708 C C . ASP A 1 98 ? 26.659 18.812 -11.610 1.00 46.22 98 ASP A C 1
ATOM 710 O O . ASP A 1 98 ? 26.529 19.312 -12.728 1.00 46.22 98 ASP A O 1
ATOM 714 N N . ALA A 1 99 ? 26.612 17.498 -11.421 1.00 46.84 99 ALA A N 1
ATOM 715 C CA . ALA A 1 99 ? 26.133 16.582 -12.442 1.00 46.84 99 ALA A CA 1
ATOM 716 C C . ALA A 1 99 ? 24.632 16.362 -12.235 1.00 46.84 99 ALA A C 1
ATOM 718 O O . ALA A 1 99 ? 24.223 15.928 -11.157 1.00 46.84 99 ALA A O 1
ATOM 719 N N . GLN A 1 100 ? 23.830 16.634 -13.261 1.00 59.22 100 GLN A N 1
ATOM 720 C CA . GLN A 1 100 ? 22.381 16.452 -13.218 1.00 59.22 100 GLN A CA 1
ATOM 721 C C . GLN A 1 100 ? 21.998 15.054 -13.723 1.00 59.22 100 GLN A C 1
ATOM 723 O O . GLN A 1 100 ? 22.588 14.520 -14.666 1.00 59.22 100 GLN A O 1
ATOM 728 N N . ASP A 1 101 ? 21.037 14.430 -13.044 1.00 67.81 101 ASP A N 1
ATOM 729 C CA . ASP A 1 101 ? 20.494 13.130 -13.421 1.00 67.81 101 ASP A CA 1
ATOM 730 C C . ASP A 1 101 ? 19.278 13.305 -14.333 1.00 67.81 101 ASP A C 1
ATOM 732 O O . ASP A 1 101 ? 18.308 13.974 -13.974 1.00 67.81 101 ASP A O 1
ATOM 736 N N . ILE A 1 102 ? 19.278 12.636 -15.488 1.00 72.44 102 ILE A N 1
ATOM 737 C CA . ILE A 1 102 ? 18.154 12.698 -16.426 1.00 72.44 102 ILE A CA 1
ATOM 738 C C . ILE A 1 102 ? 17.163 11.584 -16.092 1.00 72.44 102 ILE A C 1
ATOM 740 O O . ILE A 1 102 ? 17.267 10.465 -16.608 1.00 72.44 102 ILE A O 1
ATOM 744 N N . ASP A 1 103 ? 16.165 11.882 -15.257 1.00 63.62 103 ASP A N 1
ATOM 745 C CA . ASP A 1 103 ? 15.034 10.973 -15.060 1.00 63.62 103 ASP A CA 1
ATOM 746 C C . ASP A 1 103 ? 14.014 11.089 -16.213 1.00 63.62 103 ASP A C 1
ATOM 748 O O . ASP A 1 103 ? 13.340 12.106 -16.436 1.00 63.62 103 ASP A O 1
ATOM 752 N N . LEU A 1 104 ? 13.892 9.999 -16.972 1.00 60.75 104 LEU A N 1
ATOM 753 C CA . LEU A 1 104 ? 12.972 9.845 -18.100 1.00 60.75 104 LEU A CA 1
ATOM 754 C C . LEU A 1 104 ? 11.573 9.374 -17.676 1.00 60.75 104 LEU A C 1
ATOM 756 O O . LEU A 1 104 ? 10.736 9.071 -18.527 1.00 60.75 104 LEU A O 1
ATOM 760 N N . SER A 1 105 ? 11.307 9.290 -16.371 1.00 49.50 105 SER A N 1
ATOM 761 C CA . SER A 1 105 ? 10.116 8.638 -15.836 1.00 49.50 105 SER A CA 1
ATOM 762 C C . SER A 1 105 ? 8.894 9.549 -15.609 1.00 49.50 105 SER A C 1
ATOM 764 O O . SER A 1 105 ? 7.828 9.032 -15.252 1.00 49.50 105 SER A O 1
ATOM 766 N N . GLN A 1 106 ? 9.001 10.865 -15.854 1.00 45.38 106 GLN A N 1
ATOM 767 C CA . GLN A 1 106 ? 7.910 11.836 -15.659 1.00 45.38 106 GLN A CA 1
ATOM 768 C C . GLN A 1 106 ? 7.383 12.447 -16.978 1.00 45.38 106 GLN A C 1
ATOM 770 O O . GLN A 1 106 ? 8.185 12.846 -17.824 1.00 45.38 106 GLN A O 1
ATOM 775 N N . PRO A 1 107 ? 6.049 12.541 -17.170 1.00 39.50 107 PRO A N 1
ATOM 776 C CA . PRO A 1 107 ? 5.446 13.383 -18.201 1.00 39.50 107 PRO A CA 1
ATOM 777 C C . PRO A 1 107 ? 5.338 14.838 -17.712 1.00 39.50 107 PRO A C 1
ATOM 779 O O . PRO A 1 107 ? 4.784 15.084 -16.641 1.00 39.50 107 PRO A O 1
ATOM 782 N N . ASP A 1 108 ? 5.843 15.790 -18.500 1.00 43.38 108 ASP A N 1
ATOM 783 C CA . ASP A 1 108 ? 5.733 17.224 -18.214 1.00 43.38 108 ASP A CA 1
ATOM 784 C C . ASP A 1 108 ? 4.255 17.668 -18.302 1.00 43.38 108 ASP A C 1
ATOM 786 O O . ASP A 1 108 ? 3.601 17.509 -19.335 1.00 43.38 108 ASP A O 1
ATOM 790 N N . LEU A 1 109 ? 3.715 18.207 -17.203 1.00 38.03 109 LEU A N 1
ATOM 791 C CA . LEU A 1 109 ? 2.450 18.945 -17.173 1.00 38.03 109 LEU A CA 1
ATOM 792 C C . LEU A 1 109 ? 2.744 20.416 -17.509 1.00 38.03 109 LEU A C 1
ATOM 794 O O . LEU A 1 109 ? 3.457 21.073 -16.761 1.00 38.03 109 LEU A O 1
ATOM 798 N N . ASN A 1 110 ? 2.139 20.909 -18.596 1.00 38.25 110 ASN A N 1
ATOM 799 C CA . ASN A 1 110 ? 2.050 22.310 -19.041 1.00 38.25 110 ASN A CA 1
ATOM 800 C C . ASN A 1 110 ? 3.368 23.080 -19.252 1.00 38.25 110 ASN A C 1
ATOM 802 O O . ASN A 1 110 ? 3.935 23.646 -18.322 1.00 38.25 110 ASN A O 1
ATOM 806 N N . VAL A 1 111 ? 3.751 23.243 -20.522 1.00 35.97 111 VAL A N 1
ATOM 807 C CA . VAL A 1 111 ? 4.627 24.338 -20.964 1.00 35.97 111 VAL A CA 1
ATOM 808 C C . VAL A 1 111 ? 3.726 25.456 -21.492 1.00 35.97 111 VAL A C 1
ATOM 810 O O . VAL A 1 111 ? 3.143 25.328 -22.567 1.00 35.97 111 VAL A O 1
ATOM 813 N N . GLU A 1 112 ? 3.565 26.521 -20.703 1.00 35.31 112 GLU A N 1
ATOM 814 C CA . GLU A 1 112 ? 3.079 27.808 -21.207 1.00 35.31 112 GLU A CA 1
ATOM 815 C C . GLU A 1 112 ? 4.181 28.452 -22.054 1.00 35.31 112 GLU A C 1
ATOM 817 O O . GLU A 1 112 ? 5.331 28.590 -21.639 1.00 35.31 112 GLU A O 1
ATOM 822 N N . GLU A 1 113 ? 3.792 28.812 -23.269 1.00 45.69 113 GLU A N 1
ATOM 823 C CA . GLU A 1 113 ? 4.573 29.516 -24.274 1.00 45.69 113 GLU A CA 1
ATOM 824 C C . GLU A 1 113 ? 4.976 30.905 -23.743 1.00 45.69 113 GLU A C 1
ATOM 826 O O . GLU A 1 113 ? 4.139 31.675 -23.265 1.00 45.69 113 GLU A O 1
ATOM 831 N N . SER A 1 114 ? 6.261 31.250 -23.811 1.00 37.50 114 SER A N 1
ATOM 832 C CA . SER A 1 114 ? 6.739 32.622 -23.603 1.00 37.50 114 SER A CA 1
ATOM 833 C C . SER A 1 114 ? 7.812 32.978 -24.632 1.00 37.50 114 SER A C 1
ATOM 835 O O . SER A 1 114 ? 8.539 32.088 -25.078 1.00 37.50 114 SER A O 1
ATOM 837 N N . PRO A 1 115 ? 7.868 34.253 -25.062 1.00 48.78 115 PRO A N 1
ATOM 838 C CA . PRO A 1 115 ? 8.373 34.617 -26.379 1.00 48.78 115 PRO A CA 1
ATOM 839 C C . PRO A 1 115 ? 9.884 34.870 -26.421 1.00 48.78 115 PRO A C 1
ATOM 841 O O . PRO A 1 115 ? 10.513 35.246 -25.432 1.00 48.78 115 PRO A O 1
ATOM 844 N N . GLU A 1 116 ? 10.425 34.685 -27.624 1.00 43.38 116 GLU A N 1
ATOM 845 C CA . GLU A 1 116 ? 11.818 34.888 -28.033 1.00 43.38 116 GLU A CA 1
ATOM 846 C C . GLU A 1 116 ? 12.382 36.278 -27.684 1.00 43.38 116 GLU A C 1
ATOM 848 O O . GLU A 1 116 ? 11.696 37.290 -27.870 1.00 43.38 116 GLU A O 1
ATOM 853 N N . PRO A 1 117 ? 13.676 36.366 -27.320 1.00 45.16 117 PRO A N 1
ATOM 854 C CA . PRO A 1 117 ? 14.444 37.588 -27.482 1.00 45.16 117 PRO A CA 1
ATOM 855 C C . PRO A 1 117 ? 15.460 37.515 -28.634 1.00 45.16 117 PRO A C 1
ATOM 857 O O . PRO A 1 117 ? 15.956 36.464 -29.037 1.00 45.16 117 PRO A O 1
ATOM 860 N N . ALA A 1 118 ? 15.732 38.713 -29.144 1.00 36.53 118 ALA A N 1
ATOM 861 C CA . ALA A 1 118 ? 16.432 39.039 -30.372 1.00 36.53 118 ALA A CA 1
ATOM 862 C C . ALA A 1 118 ? 17.922 38.651 -30.427 1.00 36.53 118 ALA A C 1
ATOM 864 O O . ALA A 1 118 ? 18.644 38.613 -29.435 1.00 36.53 118 ALA A O 1
ATOM 865 N N . VAL A 1 119 ? 18.350 38.439 -31.672 1.00 45.41 119 VAL A N 1
ATOM 866 C CA . VAL A 1 119 ? 19.688 38.086 -32.149 1.00 45.41 119 VAL A CA 1
ATOM 867 C C . VAL A 1 119 ? 20.675 39.246 -31.987 1.00 45.41 119 VAL A C 1
ATOM 869 O O . VAL A 1 119 ? 20.469 40.312 -32.564 1.00 45.41 119 VAL A O 1
ATOM 872 N N . GLU A 1 120 ? 21.812 38.996 -31.334 1.00 35.50 120 GLU A N 1
ATOM 873 C CA . GLU A 1 120 ? 22.997 39.856 -31.409 1.00 35.50 120 GLU A CA 1
ATOM 874 C C . GLU A 1 120 ? 24.234 39.011 -31.775 1.00 35.50 120 GLU A C 1
ATOM 876 O O . GLU A 1 120 ? 24.565 38.023 -31.121 1.00 35.50 120 GLU A O 1
ATOM 881 N N . LYS A 1 121 ? 24.883 39.362 -32.894 1.00 46.50 121 LYS A N 1
ATOM 882 C CA . LYS A 1 121 ? 26.087 38.701 -33.430 1.00 46.50 121 LYS A CA 1
ATOM 883 C C . LYS A 1 121 ? 27.349 39.227 -32.734 1.00 46.50 121 LYS A C 1
ATOM 885 O O . LYS A 1 121 ? 27.545 40.441 -32.755 1.00 46.50 121 LYS A O 1
ATOM 890 N N . PRO A 1 122 ? 28.294 38.364 -32.315 1.00 43.41 122 PRO A N 1
ATOM 891 C CA . PRO A 1 122 ? 29.665 38.792 -32.072 1.00 43.41 122 PRO A CA 1
ATOM 892 C C . PRO A 1 122 ? 30.641 38.381 -33.190 1.00 43.41 122 PRO A C 1
ATOM 894 O O . PRO A 1 122 ? 30.492 37.368 -33.874 1.00 43.41 122 PRO A O 1
ATOM 897 N N . ALA A 1 123 ? 31.640 39.246 -33.363 1.00 43.44 123 ALA A N 1
ATOM 898 C CA . ALA A 1 123 ? 32.710 39.248 -34.358 1.00 43.44 123 ALA A CA 1
ATOM 899 C C . ALA A 1 123 ? 33.824 38.200 -34.086 1.00 43.44 123 ALA A C 1
ATOM 901 O O . ALA A 1 123 ? 33.939 37.703 -32.965 1.00 43.44 123 ALA A O 1
ATOM 902 N N . PRO A 1 124 ? 34.679 37.871 -35.080 1.00 43.50 124 PRO A N 1
ATOM 903 C CA . PRO A 1 124 ? 35.624 36.759 -34.981 1.00 43.50 124 PRO A CA 1
ATOM 904 C C . PRO A 1 124 ? 36.921 37.130 -34.240 1.00 43.50 124 PRO A C 1
ATOM 906 O O . PRO A 1 124 ? 37.615 38.085 -34.599 1.00 43.50 124 PRO A O 1
ATOM 909 N N . LEU A 1 125 ? 37.290 36.323 -33.241 1.00 40.78 125 LEU A N 1
ATOM 910 C CA . LEU A 1 125 ? 38.580 36.386 -32.549 1.00 40.78 125 LEU A CA 1
ATOM 911 C C . LEU A 1 125 ? 39.633 35.525 -33.264 1.00 40.78 125 LEU A C 1
ATOM 913 O O . LEU A 1 125 ? 39.412 34.361 -33.593 1.00 40.78 125 LEU A O 1
ATOM 917 N N . LYS A 1 126 ? 40.797 36.139 -33.499 1.00 40.22 126 LYS A N 1
ATOM 918 C CA . LYS A 1 126 ? 41.987 35.571 -34.144 1.00 40.22 126 LYS A CA 1
ATOM 919 C C . LYS A 1 126 ? 42.640 34.489 -33.275 1.00 40.22 126 LYS A C 1
ATOM 921 O O . LYS A 1 126 ? 42.930 34.724 -32.104 1.00 40.22 126 LYS A O 1
ATOM 926 N N . ALA A 1 127 ? 42.947 33.349 -33.890 1.00 38.38 127 ALA A N 1
ATOM 927 C CA . ALA A 1 127 ? 43.712 32.257 -33.295 1.00 38.38 127 ALA A CA 1
ATOM 928 C C . ALA A 1 127 ? 45.207 32.604 -33.147 1.00 38.38 127 ALA A C 1
ATOM 930 O O . ALA A 1 127 ? 45.816 33.202 -34.036 1.00 38.38 127 ALA A O 1
ATOM 931 N N . LYS A 1 128 ? 45.801 32.180 -32.026 1.00 46.88 128 LYS A N 1
ATOM 932 C CA . LYS A 1 128 ? 47.245 32.192 -31.736 1.00 46.88 128 LYS A CA 1
ATOM 933 C C . LYS A 1 128 ? 47.726 30.728 -31.700 1.00 46.88 128 LYS A C 1
ATOM 935 O O . LYS A 1 128 ? 47.051 29.924 -31.059 1.00 46.88 128 LYS A O 1
ATOM 940 N N . PRO A 1 129 ? 48.839 30.351 -32.355 1.00 46.56 129 PRO A N 1
ATOM 941 C CA . PRO A 1 129 ? 49.299 28.963 -32.373 1.00 46.56 129 PRO A CA 1
ATOM 942 C C . PRO A 1 129 ? 50.053 28.601 -31.084 1.00 46.56 129 PRO A C 1
ATOM 944 O O . PRO A 1 129 ? 50.901 29.361 -30.616 1.00 46.56 129 PRO A O 1
ATOM 947 N N . ALA A 1 130 ? 49.740 27.432 -30.522 1.00 45.09 130 ALA A N 1
ATOM 948 C CA . ALA A 1 130 ? 50.448 26.829 -29.393 1.00 45.09 130 ALA A CA 1
ATOM 949 C C . ALA A 1 130 ? 51.692 26.040 -29.867 1.00 45.09 130 ALA A C 1
ATOM 951 O O . ALA A 1 130 ? 51.682 25.508 -30.981 1.00 45.09 130 ALA A O 1
ATOM 952 N N . PRO A 1 131 ? 52.762 25.953 -29.052 1.00 50.75 131 PRO A N 1
ATOM 953 C CA . PRO A 1 131 ? 54.007 25.283 -29.418 1.00 50.75 131 PRO A CA 1
ATOM 954 C C . PRO A 1 131 ? 53.958 23.757 -29.227 1.00 50.75 131 PRO A C 1
ATOM 956 O O . PRO A 1 131 ? 53.261 23.230 -28.362 1.00 50.75 131 PRO A O 1
ATOM 959 N N . ALA A 1 132 ? 54.748 23.070 -30.054 1.00 43.66 132 ALA A N 1
ATOM 960 C CA . ALA A 1 132 ? 54.908 21.622 -30.121 1.00 43.66 132 ALA A CA 1
ATOM 961 C C . ALA A 1 132 ? 55.472 21.007 -28.825 1.00 43.66 132 ALA A C 1
ATOM 963 O O . ALA A 1 132 ? 56.476 21.478 -28.290 1.00 43.66 132 ALA A O 1
ATOM 964 N N . ALA A 1 133 ? 54.861 19.908 -28.372 1.00 42.75 133 ALA A N 1
ATOM 965 C CA . ALA A 1 133 ? 55.347 19.078 -27.273 1.00 42.75 133 ALA A CA 1
ATOM 966 C C . ALA A 1 133 ? 56.007 17.791 -27.804 1.00 42.75 133 ALA A C 1
ATOM 968 O O . ALA A 1 133 ? 55.508 17.143 -28.723 1.00 42.75 133 ALA A O 1
ATOM 969 N N . ALA A 1 134 ? 57.155 17.462 -27.211 1.00 48.12 134 ALA A N 1
ATOM 970 C CA . ALA A 1 134 ? 58.040 16.344 -27.530 1.00 48.12 134 ALA A CA 1
ATOM 971 C C . ALA A 1 134 ? 57.477 14.963 -27.105 1.00 48.12 134 ALA A C 1
ATOM 973 O O . ALA A 1 134 ? 56.639 14.894 -26.204 1.00 48.12 134 ALA A O 1
ATOM 974 N N . PRO A 1 135 ? 57.954 13.850 -27.703 1.00 56.25 135 PRO A N 1
ATOM 975 C CA . PRO A 1 135 ? 57.454 12.506 -27.406 1.00 56.25 135 PRO A CA 1
ATOM 976 C C . PRO A 1 135 ? 58.101 11.899 -26.145 1.00 56.25 135 PRO A C 1
ATOM 978 O O . PRO A 1 135 ? 59.317 12.024 -25.968 1.00 56.25 135 PRO A O 1
ATOM 981 N N . PRO A 1 136 ? 57.352 11.174 -25.289 1.00 51.53 136 PRO A N 1
ATOM 982 C CA . PRO A 1 136 ? 57.949 10.428 -24.190 1.00 51.53 136 PRO A CA 1
ATOM 983 C C . PRO A 1 136 ? 58.473 9.049 -24.618 1.00 51.53 136 PRO A C 1
ATOM 985 O O . PRO A 1 136 ? 57.941 8.365 -25.494 1.00 51.53 136 PRO A O 1
ATOM 988 N N . ALA A 1 137 ? 59.562 8.670 -23.954 1.00 41.59 137 ALA A N 1
ATOM 989 C CA . ALA A 1 137 ? 60.391 7.502 -24.190 1.00 41.59 137 ALA A CA 1
ATOM 990 C C . ALA A 1 137 ? 59.768 6.165 -23.736 1.00 41.59 137 ALA A C 1
ATOM 992 O O . ALA A 1 137 ? 58.973 6.091 -22.802 1.00 41.59 137 ALA A O 1
ATOM 993 N N . LYS A 1 138 ? 60.224 5.088 -24.389 1.00 49.94 138 LYS A N 1
ATOM 994 C CA . LYS A 1 138 ? 59.971 3.671 -24.072 1.00 49.94 138 LYS A CA 1
ATOM 995 C C . LYS A 1 138 ? 60.512 3.275 -22.686 1.00 49.94 138 LYS A C 1
ATOM 997 O O . LYS A 1 138 ? 61.658 3.622 -22.394 1.00 49.94 138 LYS A O 1
ATOM 1002 N N . PRO A 1 139 ? 59.834 2.387 -21.935 1.00 50.47 139 PRO A N 1
ATOM 1003 C CA . PRO A 1 139 ? 60.484 1.586 -20.905 1.00 50.47 139 PRO A CA 1
ATOM 1004 C C . PRO A 1 139 ? 60.737 0.135 -21.349 1.00 50.47 139 PRO A C 1
ATOM 1006 O O . PRO A 1 139 ? 59.910 -0.516 -21.987 1.00 50.47 139 PRO A O 1
ATOM 1009 N N . LYS A 1 140 ? 61.929 -0.347 -20.980 1.00 40.47 140 LYS A N 1
ATOM 1010 C CA . LYS A 1 140 ? 62.430 -1.725 -21.071 1.00 40.47 140 LYS A CA 1
ATOM 1011 C C . LYS A 1 140 ? 61.735 -2.645 -20.051 1.00 40.47 140 LYS A C 1
ATOM 1013 O O . LYS A 1 140 ? 61.485 -2.236 -18.923 1.00 40.47 140 LYS A O 1
ATOM 1018 N N . ALA A 1 141 ? 61.534 -3.906 -20.429 1.00 43.34 141 ALA A N 1
ATOM 1019 C CA . ALA A 1 141 ? 61.330 -5.052 -19.526 1.00 43.34 141 ALA A CA 1
ATOM 1020 C C . ALA A 1 141 ? 62.707 -5.657 -19.107 1.00 43.34 141 ALA A C 1
ATOM 1022 O O . ALA A 1 141 ? 63.717 -5.129 -19.585 1.00 43.34 141 ALA A O 1
ATOM 1023 N N . PRO A 1 142 ? 62.837 -6.790 -18.365 1.00 57.62 142 PRO A N 1
ATOM 1024 C CA . PRO A 1 142 ? 61.875 -7.588 -17.578 1.00 57.62 142 PRO A CA 1
ATOM 1025 C C . PRO A 1 142 ? 62.427 -8.089 -16.198 1.00 57.62 142 PRO A C 1
ATOM 1027 O O . PRO A 1 142 ? 63.556 -7.799 -15.816 1.00 57.62 142 PRO A O 1
ATOM 1030 N N . ARG A 1 143 ? 61.645 -8.984 -15.558 1.00 36.88 143 ARG A N 1
ATOM 1031 C CA . ARG A 1 143 ? 62.027 -10.101 -14.649 1.00 36.88 143 ARG A CA 1
ATOM 1032 C C . ARG A 1 143 ? 62.244 -9.822 -13.148 1.00 36.88 143 ARG A C 1
ATOM 1034 O O . ARG A 1 143 ? 63.281 -9.321 -12.732 1.00 36.88 143 ARG A O 1
ATOM 1041 N N . LYS A 1 144 ? 61.328 -10.361 -12.330 1.00 40.81 144 LYS A N 1
ATOM 1042 C CA . LYS A 1 144 ? 61.642 -11.015 -11.048 1.00 40.81 144 LYS A CA 1
ATOM 1043 C C . LYS A 1 144 ? 60.821 -12.297 -10.900 1.00 40.81 144 LYS A C 1
ATOM 1045 O O . LYS A 1 144 ? 59.626 -12.313 -11.178 1.00 40.81 144 LYS A O 1
ATOM 1050 N N . GLU A 1 145 ? 61.536 -13.348 -10.525 1.00 40.41 145 GLU A N 1
ATOM 1051 C CA . GLU A 1 145 ? 61.090 -14.709 -10.241 1.00 40.41 145 GLU A CA 1
ATOM 1052 C C . GLU A 1 145 ? 60.292 -14.766 -8.930 1.00 40.41 145 GLU A C 1
ATOM 1054 O O . GLU A 1 145 ? 60.595 -14.042 -7.982 1.00 40.41 145 GLU A O 1
ATOM 1059 N N . ALA A 1 146 ? 59.301 -15.657 -8.874 1.00 41.34 146 ALA A N 1
ATOM 1060 C CA . ALA A 1 146 ? 58.635 -16.085 -7.648 1.00 41.34 146 ALA A CA 1
ATOM 1061 C C . ALA A 1 146 ? 58.699 -17.625 -7.556 1.00 41.34 146 ALA A C 1
ATOM 1063 O O . ALA A 1 146 ? 58.684 -18.287 -8.599 1.00 41.34 146 ALA A O 1
ATOM 1064 N N . PRO A 1 147 ? 58.818 -18.196 -6.342 1.00 51.06 147 PRO A N 1
ATOM 1065 C CA . PRO A 1 147 ? 59.183 -19.593 -6.144 1.00 51.06 147 PRO A CA 1
ATOM 1066 C C . PRO A 1 147 ? 58.002 -20.565 -6.261 1.00 51.06 147 PRO A C 1
ATOM 1068 O O . PRO A 1 147 ? 56.838 -20.216 -6.069 1.00 51.06 147 PRO A O 1
ATOM 1071 N N . ALA A 1 148 ? 58.368 -21.807 -6.569 1.00 40.53 148 ALA A N 1
ATOM 1072 C CA . ALA A 1 148 ? 57.523 -22.967 -6.802 1.00 40.53 148 ALA A CA 1
ATOM 1073 C C . ALA A 1 148 ? 56.592 -23.318 -5.626 1.00 40.53 148 ALA A C 1
ATOM 1075 O O . ALA A 1 148 ? 57.034 -23.457 -4.485 1.00 40.53 148 ALA A O 1
ATOM 1076 N N . ALA A 1 149 ? 55.315 -23.547 -5.941 1.00 39.88 149 ALA A N 1
ATOM 1077 C CA . ALA A 1 149 ? 54.361 -24.223 -5.071 1.00 39.88 149 ALA A CA 1
ATOM 1078 C C . ALA A 1 149 ? 54.442 -25.742 -5.298 1.00 39.88 149 ALA A C 1
ATOM 1080 O O . ALA A 1 149 ? 54.438 -26.218 -6.435 1.00 39.88 149 ALA A O 1
ATOM 1081 N N . ALA A 1 150 ? 54.548 -26.482 -4.196 1.00 45.47 150 ALA A N 1
ATOM 1082 C CA . ALA A 1 150 ? 54.642 -27.932 -4.150 1.00 45.47 150 ALA A CA 1
ATOM 1083 C C . ALA A 1 150 ? 53.352 -28.613 -4.640 1.00 45.47 150 ALA A C 1
ATOM 1085 O O . ALA A 1 150 ? 52.242 -28.206 -4.300 1.00 45.47 150 ALA A O 1
ATOM 1086 N N . ALA A 1 151 ? 53.530 -29.675 -5.424 1.00 39.81 151 ALA A N 1
ATOM 1087 C CA . ALA A 1 151 ? 52.477 -30.551 -5.911 1.00 39.81 151 ALA A CA 1
ATOM 1088 C C . ALA A 1 151 ? 51.921 -31.437 -4.780 1.00 39.81 151 ALA A C 1
ATOM 1090 O O . ALA A 1 151 ? 52.680 -32.113 -4.086 1.00 39.81 151 ALA A O 1
ATOM 1091 N N . MET A 1 152 ? 50.594 -31.463 -4.634 1.00 54.28 152 MET A N 1
ATOM 1092 C CA . MET A 1 152 ? 49.872 -32.511 -3.905 1.00 54.28 152 MET A CA 1
ATOM 1093 C C . MET A 1 152 ? 49.597 -33.704 -4.841 1.00 54.28 152 MET A C 1
ATOM 1095 O O . MET A 1 152 ? 49.341 -33.487 -6.029 1.00 54.28 152 MET A O 1
ATOM 1099 N N . PRO A 1 153 ? 49.643 -34.954 -4.344 1.00 64.00 153 PRO A N 1
ATOM 1100 C CA . PRO A 1 153 ? 49.335 -36.139 -5.141 1.00 64.00 153 PRO A CA 1
ATOM 1101 C C . PRO A 1 153 ? 47.819 -36.288 -5.393 1.00 64.00 153 PRO A C 1
ATOM 1103 O O . PRO A 1 153 ? 47.020 -35.839 -4.570 1.00 64.00 153 PRO A O 1
ATOM 1106 N N . PRO A 1 154 ? 47.410 -36.929 -6.506 1.00 54.59 154 PRO A N 1
ATOM 1107 C CA . PRO A 1 154 ? 46.003 -37.169 -6.817 1.00 54.59 154 PRO A CA 1
ATOM 1108 C C . PRO A 1 154 ? 45.397 -38.262 -5.921 1.00 54.59 154 PRO A C 1
ATOM 1110 O O . PRO A 1 154 ? 45.984 -39.329 -5.740 1.00 54.59 154 PRO A O 1
ATOM 1113 N N . GLU A 1 155 ? 44.201 -37.996 -5.392 1.00 51.41 155 GLU A N 1
ATOM 1114 C CA . GLU A 1 155 ? 43.360 -38.983 -4.705 1.00 51.41 155 GLU A CA 1
ATOM 1115 C C . GLU A 1 155 ? 42.860 -40.073 -5.678 1.00 51.41 155 GLU A C 1
ATOM 1117 O O . GLU A 1 155 ? 42.567 -39.778 -6.842 1.00 51.41 155 GLU A O 1
ATOM 1122 N N . PRO A 1 156 ? 42.737 -41.338 -5.229 1.00 56.47 156 PRO A N 1
ATOM 1123 C CA . PRO A 1 156 ? 42.213 -42.425 -6.050 1.00 56.47 156 PRO A CA 1
ATOM 1124 C C . PRO A 1 156 ? 40.678 -42.357 -6.185 1.00 56.47 156 PRO A C 1
ATOM 1126 O O . PRO A 1 156 ? 39.990 -41.974 -5.236 1.00 56.47 156 PRO A O 1
ATOM 1129 N N . PRO A 1 157 ? 40.103 -42.781 -7.327 1.00 49.88 157 PRO A N 1
ATOM 1130 C CA . PRO A 1 157 ? 38.657 -42.812 -7.504 1.00 49.88 157 PRO A CA 1
ATOM 1131 C C . PRO A 1 157 ? 38.013 -43.923 -6.660 1.00 49.88 157 PRO A C 1
ATOM 1133 O O . PRO A 1 157 ? 38.362 -45.098 -6.771 1.00 49.88 157 PRO A O 1
ATOM 1136 N N . LEU A 1 158 ? 37.024 -43.549 -5.844 1.00 41.16 158 LEU A N 1
ATOM 1137 C CA . LEU A 1 158 ? 36.117 -44.475 -5.168 1.00 41.16 158 LEU A CA 1
ATOM 1138 C C . LEU A 1 158 ? 35.143 -45.080 -6.191 1.00 41.16 158 LEU A C 1
ATOM 1140 O O . LEU A 1 158 ? 34.196 -44.428 -6.631 1.00 41.16 158 LEU A O 1
ATOM 1144 N N . HIS A 1 159 ? 35.366 -46.344 -6.550 1.00 35.41 159 HIS A N 1
ATOM 1145 C CA . HIS A 1 159 ? 34.359 -47.186 -7.190 1.00 35.41 159 HIS A CA 1
ATOM 1146 C C . HIS A 1 159 ? 33.283 -47.554 -6.160 1.00 35.41 159 HIS A C 1
ATOM 1148 O O . HIS A 1 159 ? 33.551 -48.281 -5.205 1.00 35.41 159 HIS A O 1
ATOM 1154 N N . ILE A 1 160 ? 32.063 -47.053 -6.355 1.00 36.38 160 ILE A N 1
ATOM 1155 C CA . ILE A 1 160 ? 30.869 -47.532 -5.653 1.00 36.38 160 ILE A CA 1
ATOM 1156 C C . ILE A 1 160 ? 30.183 -48.543 -6.575 1.00 36.38 160 ILE A C 1
ATOM 1158 O O . ILE A 1 160 ? 29.542 -48.164 -7.555 1.00 36.38 160 ILE A O 1
ATOM 1162 N N . ASP A 1 161 ? 30.334 -49.827 -6.254 1.00 32.44 161 ASP A N 1
ATOM 1163 C CA . ASP A 1 161 ? 29.541 -50.911 -6.830 1.00 32.44 161 ASP A CA 1
ATOM 1164 C C . ASP A 1 161 ? 28.114 -50.846 -6.271 1.00 32.44 161 ASP A C 1
ATOM 1166 O O . ASP A 1 161 ? 27.862 -51.153 -5.105 1.00 32.44 161 ASP A O 1
ATOM 1170 N N . ILE A 1 162 ? 27.157 -50.451 -7.113 1.00 35.75 162 ILE A N 1
ATOM 1171 C CA . ILE A 1 162 ? 25.727 -50.596 -6.831 1.00 35.75 162 ILE A CA 1
ATOM 1172 C C . ILE A 1 162 ? 25.260 -51.875 -7.526 1.00 35.75 162 ILE A C 1
ATOM 1174 O O . ILE A 1 162 ? 25.019 -51.887 -8.733 1.00 35.75 162 ILE A O 1
ATOM 1178 N N . GLN A 1 163 ? 25.112 -52.961 -6.763 1.00 34.16 163 GLN A N 1
ATOM 1179 C CA . GLN A 1 163 ? 24.352 -54.124 -7.221 1.00 34.16 163 GLN A CA 1
ATOM 1180 C C . GLN A 1 163 ? 22.851 -53.788 -7.234 1.00 34.16 163 GLN A C 1
ATOM 1182 O O . GLN A 1 163 ? 22.314 -53.397 -6.194 1.00 34.16 163 GLN A O 1
ATOM 1187 N N . PRO A 1 164 ? 22.127 -53.969 -8.353 1.00 35.81 164 PRO A N 1
ATOM 1188 C CA . PRO A 1 164 ? 20.675 -53.910 -8.331 1.00 35.81 164 PRO A CA 1
ATOM 1189 C C . PRO A 1 164 ? 20.108 -55.197 -7.720 1.00 35.81 164 PRO A C 1
ATOM 1191 O O . PRO A 1 164 ? 20.366 -56.307 -8.192 1.00 35.81 164 PRO A O 1
ATOM 1194 N N . ALA A 1 165 ? 19.307 -55.031 -6.668 1.00 32.72 165 ALA A N 1
ATOM 1195 C CA . ALA A 1 165 ? 18.518 -56.095 -6.069 1.00 32.72 165 ALA A CA 1
ATOM 1196 C C . ALA A 1 165 ? 17.584 -56.725 -7.118 1.00 32.72 165 ALA A C 1
ATOM 1198 O O . ALA A 1 165 ? 16.783 -56.040 -7.758 1.00 32.72 165 ALA A O 1
ATOM 1199 N N . ARG A 1 166 ? 17.697 -58.046 -7.282 1.00 31.72 166 ARG A N 1
ATOM 1200 C CA . ARG A 1 166 ? 16.768 -58.871 -8.057 1.00 31.72 166 ARG A CA 1
ATOM 1201 C C . ARG A 1 166 ? 15.399 -58.849 -7.372 1.00 31.72 166 ARG A C 1
ATOM 1203 O O . ARG A 1 166 ? 15.266 -59.290 -6.236 1.00 31.72 166 ARG A O 1
ATOM 1210 N N . SER A 1 167 ? 14.410 -58.305 -8.073 1.00 35.31 167 SER A N 1
ATOM 1211 C CA . SER A 1 167 ? 12.993 -58.386 -7.724 1.00 35.31 167 SER A CA 1
ATOM 1212 C C . SER A 1 167 ? 12.403 -59.614 -8.413 1.00 35.31 167 SER A C 1
ATOM 1214 O O . SER A 1 167 ? 12.236 -59.619 -9.634 1.00 35.31 167 SER A O 1
ATOM 1216 N N . ASP A 1 168 ? 12.116 -60.654 -7.634 1.00 40.03 168 ASP A N 1
ATOM 1217 C CA . ASP A 1 168 ? 11.317 -61.799 -8.060 1.00 40.03 168 ASP A CA 1
ATOM 1218 C C . ASP A 1 168 ? 9.839 -61.382 -8.105 1.00 40.03 168 ASP A C 1
ATOM 1220 O O . ASP A 1 168 ? 9.106 -61.487 -7.122 1.00 40.03 168 ASP A O 1
ATOM 1224 N N . ALA A 1 169 ? 9.395 -60.878 -9.258 1.00 35.69 169 ALA A N 1
ATOM 1225 C CA . ALA A 1 169 ? 7.979 -60.710 -9.571 1.00 35.69 169 ALA A CA 1
ATOM 1226 C C . ALA A 1 169 ? 7.593 -61.673 -10.713 1.00 35.69 169 ALA A C 1
ATOM 1228 O O . ALA A 1 169 ? 8.279 -61.695 -11.739 1.00 35.69 169 ALA A O 1
ATOM 1229 N N . PRO A 1 170 ? 6.519 -62.475 -10.569 1.00 37.25 170 PRO A N 1
ATOM 1230 C CA . PRO A 1 170 ? 6.117 -63.445 -11.586 1.00 37.25 170 PRO A CA 1
ATOM 1231 C C . PRO A 1 170 ? 5.622 -62.763 -12.879 1.00 37.25 170 PRO A C 1
ATOM 1233 O O . PRO A 1 170 ? 5.167 -61.614 -12.846 1.00 37.25 170 PRO A O 1
ATOM 1236 N N . PRO A 1 171 ? 5.697 -63.456 -14.034 1.00 35.62 171 PRO A N 1
ATOM 1237 C CA . PRO A 1 171 ? 5.425 -62.869 -15.342 1.00 35.62 171 PRO A CA 1
ATOM 1238 C C . PRO A 1 171 ? 3.949 -62.475 -15.500 1.00 35.62 171 PRO A C 1
ATOM 1240 O O . PRO A 1 171 ? 3.040 -63.282 -15.317 1.00 35.62 171 PRO A O 1
ATOM 1243 N N . ARG A 1 172 ? 3.716 -61.215 -15.886 1.00 44.47 172 ARG A N 1
ATOM 1244 C CA . ARG A 1 172 ? 2.397 -60.683 -16.254 1.00 44.47 172 ARG A CA 1
ATOM 1245 C C . ARG A 1 172 ? 2.062 -61.046 -17.701 1.00 44.47 172 ARG A C 1
ATOM 1247 O O . ARG A 1 172 ? 2.714 -60.536 -18.610 1.00 44.47 172 ARG A O 1
ATOM 1254 N N . ARG A 1 173 ? 1.034 -61.884 -17.877 1.00 45.16 173 ARG A N 1
ATOM 1255 C CA . ARG A 1 173 ? -0.061 -61.844 -18.884 1.00 45.16 173 ARG A CA 1
ATOM 1256 C C . ARG A 1 173 ? -0.789 -63.194 -18.826 1.00 45.16 173 ARG A C 1
ATOM 1258 O O . ARG A 1 173 ? -0.120 -64.217 -18.958 1.00 45.16 173 ARG A O 1
ATOM 1265 N N . PRO A 1 174 ? -2.106 -63.213 -18.557 1.00 36.72 174 PRO A N 1
ATOM 1266 C CA . PRO A 1 174 ? -3.120 -62.846 -19.555 1.00 36.72 174 PRO A CA 1
ATOM 1267 C C . PRO A 1 174 ? -4.113 -61.768 -19.062 1.00 36.72 174 PRO A C 1
ATOM 1269 O O . PRO A 1 174 ? -4.376 -61.650 -17.872 1.00 36.72 174 PRO A O 1
ATOM 1272 N N . ASP A 1 175 ? -4.650 -61.004 -20.016 1.00 49.12 175 ASP A N 1
ATOM 1273 C CA . ASP A 1 175 ? -5.856 -60.163 -19.932 1.00 49.12 175 ASP A CA 1
ATOM 1274 C C . ASP A 1 175 ? -5.775 -58.988 -18.940 1.00 49.12 175 ASP A C 1
ATOM 1276 O O . ASP A 1 175 ? -6.250 -59.053 -17.810 1.00 49.12 175 ASP A O 1
ATOM 1280 N N . GLU A 1 176 ? -5.216 -57.855 -19.377 1.00 52.88 176 GLU A N 1
ATOM 1281 C CA . GLU A 1 176 ? -4.873 -56.695 -18.526 1.00 52.88 176 GLU A CA 1
ATOM 1282 C C . GLU A 1 176 ? -6.072 -55.982 -17.836 1.00 52.88 176 GLU A C 1
ATOM 1284 O O . GLU A 1 176 ? -5.866 -55.033 -17.082 1.00 52.88 176 GLU A O 1
ATOM 1289 N N . ALA A 1 177 ? -7.310 -56.466 -17.999 1.00 52.09 177 ALA A N 1
ATOM 1290 C CA . ALA A 1 177 ? -8.484 -56.037 -17.223 1.00 52.09 177 ALA A CA 1
ATOM 1291 C C . ALA A 1 177 ? -9.079 -57.123 -16.296 1.00 52.09 177 ALA A C 1
ATOM 1293 O O . ALA A 1 177 ? -9.978 -56.817 -15.512 1.00 52.09 177 ALA A O 1
ATOM 1294 N N . GLY A 1 178 ? -8.614 -58.378 -16.370 1.00 59.06 178 GLY A N 1
ATOM 1295 C CA . GLY A 1 178 ? -9.148 -59.495 -15.582 1.00 59.06 178 GLY A CA 1
ATOM 1296 C C . GLY A 1 178 ? -10.615 -59.835 -15.884 1.00 59.06 178 GLY A C 1
ATOM 1297 O O . GLY A 1 178 ? -11.361 -60.202 -14.974 1.00 59.06 178 GLY A O 1
ATOM 1298 N N . LEU A 1 179 ? -11.036 -59.687 -17.142 1.00 57.28 179 LEU A N 1
ATOM 1299 C CA . LEU A 1 179 ? -12.396 -59.952 -17.609 1.00 57.28 179 LEU A CA 1
ATOM 1300 C C . LEU A 1 179 ? -12.355 -60.864 -18.835 1.00 57.28 179 LEU A C 1
ATOM 1302 O O . LEU A 1 179 ? -11.825 -60.475 -19.874 1.00 57.28 179 LEU A O 1
ATOM 1306 N N . LEU A 1 180 ? -12.989 -62.030 -18.732 1.00 64.69 180 LEU A N 1
ATOM 1307 C CA . LEU A 1 180 ? -13.420 -62.807 -19.891 1.00 64.69 180 LEU A CA 1
ATOM 1308 C C . LEU A 1 180 ? -14.881 -62.448 -20.171 1.00 64.69 180 LEU A C 1
ATOM 1310 O O . LEU A 1 180 ? -15.694 -62.362 -19.245 1.00 64.69 180 LEU A O 1
ATOM 1314 N N . GLY A 1 181 ? -15.226 -62.194 -21.432 1.00 66.56 181 GLY A N 1
ATOM 1315 C CA . GLY A 1 181 ? -16.600 -61.867 -21.782 1.00 66.56 181 GLY A CA 1
ATOM 1316 C C . GLY A 1 181 ? -16.957 -62.140 -23.232 1.00 66.56 181 GLY A C 1
ATOM 1317 O O . GLY A 1 181 ? -16.126 -62.011 -24.129 1.00 66.56 181 GLY A O 1
ATOM 1318 N N . GLU A 1 182 ? -18.218 -62.505 -23.448 1.00 72.50 182 GLU A N 1
ATOM 1319 C CA . GLU A 1 182 ? -18.774 -62.733 -24.779 1.00 72.50 182 GLU A CA 1
ATOM 1320 C C . GLU A 1 182 ? -19.490 -61.466 -25.268 1.00 72.50 182 GLU A C 1
ATOM 1322 O O . GLU A 1 182 ? -20.287 -60.869 -24.526 1.00 72.50 182 GLU A O 1
ATOM 1327 N N . PRO A 1 183 ? -19.209 -61.004 -26.498 1.00 73.56 183 PRO A N 1
ATOM 1328 C CA . PRO A 1 183 ? -19.935 -59.888 -27.077 1.00 73.56 183 PRO A CA 1
ATOM 1329 C C . PRO A 1 183 ? -21.391 -60.295 -27.311 1.00 73.56 183 PRO A C 1
ATOM 1331 O O . PRO A 1 183 ? -21.683 -61.361 -27.843 1.00 73.56 183 PRO A O 1
ATOM 1334 N N . SER A 1 184 ? -22.320 -59.417 -26.952 1.00 75.12 184 SER A N 1
ATOM 1335 C CA . SER A 1 184 ? -23.731 -59.554 -27.308 1.00 75.12 184 SER A CA 1
ATOM 1336 C C . SER A 1 184 ? -24.237 -58.247 -27.912 1.00 75.12 184 SER A C 1
ATOM 1338 O O . SER A 1 184 ? -23.646 -57.189 -27.687 1.00 75.12 184 SER A O 1
ATOM 1340 N N . GLU A 1 185 ? -25.376 -58.282 -28.607 1.00 74.50 185 GLU A N 1
ATOM 1341 C CA . GLU A 1 185 ? -25.981 -57.101 -29.256 1.00 74.50 185 GLU A CA 1
ATOM 1342 C C . GLU A 1 185 ? -26.208 -55.910 -28.306 1.00 74.50 185 GLU A C 1
ATOM 1344 O O . GLU A 1 185 ? -26.328 -54.759 -28.721 1.00 74.50 185 GLU A O 1
ATOM 1349 N N . THR A 1 186 ? -26.252 -56.188 -27.007 1.00 76.44 186 THR A N 1
ATOM 1350 C CA . THR A 1 186 ? -26.681 -55.267 -25.959 1.00 76.44 186 THR A CA 1
ATOM 1351 C C . THR A 1 186 ? -25.545 -54.870 -24.998 1.00 76.44 186 THR A C 1
ATOM 1353 O O . THR A 1 186 ? -25.771 -54.041 -24.121 1.00 76.44 186 THR A O 1
ATOM 1356 N N . GLY A 1 187 ? -24.334 -55.426 -25.151 1.00 84.00 187 GLY A N 1
ATOM 1357 C CA . GLY A 1 187 ? -23.167 -55.162 -24.292 1.00 84.00 187 GLY A CA 1
ATOM 1358 C C . GLY A 1 187 ? -22.233 -56.373 -24.156 1.00 84.00 187 GLY A C 1
ATOM 1359 O O . GLY A 1 187 ? -22.516 -57.437 -24.712 1.00 84.00 187 GLY A O 1
ATOM 1360 N N . LEU A 1 188 ? -21.143 -56.233 -23.397 1.00 88.94 188 LEU A N 1
ATOM 1361 C CA . LEU A 1 188 ? -20.213 -57.334 -23.096 1.00 88.94 188 LEU A CA 1
ATOM 1362 C C . LEU A 1 188 ? -20.666 -58.073 -21.827 1.00 88.94 188 LEU A C 1
ATOM 1364 O O . LEU A 1 188 ? -20.747 -57.451 -20.768 1.00 88.94 188 LEU A O 1
ATOM 1368 N N . SER A 1 189 ? -20.970 -59.369 -21.915 1.00 89.25 189 SER A N 1
ATOM 1369 C CA . SER A 1 189 ? -21.339 -60.174 -20.740 1.00 89.25 189 SER A CA 1
ATOM 1370 C C . SER A 1 189 ? -20.088 -60.686 -20.031 1.00 89.25 189 SER A C 1
ATOM 1372 O O . SER A 1 189 ? -19.263 -61.341 -20.656 1.00 89.25 189 SER A O 1
ATOM 1374 N N . VAL A 1 190 ? -19.950 -60.412 -18.735 1.00 90.81 190 VAL A N 1
ATOM 1375 C CA . VAL A 1 190 ? -18.834 -60.863 -17.895 1.00 90.81 190 VAL A CA 1
ATOM 1376 C C . VAL A 1 190 ? -19.025 -62.338 -17.554 1.00 90.81 190 VAL A C 1
ATOM 1378 O O . VAL A 1 190 ? -19.956 -62.679 -16.829 1.00 90.81 190 VAL A O 1
ATOM 1381 N N . SER A 1 191 ? -18.159 -63.223 -18.043 1.00 90.19 191 SER A N 1
ATOM 1382 C CA . SER A 1 191 ? -18.220 -64.651 -17.702 1.00 90.19 191 SER A CA 1
ATOM 1383 C C . SER A 1 191 ? -17.506 -64.953 -16.385 1.00 90.19 191 SER A C 1
ATOM 1385 O O . SER A 1 191 ? -17.988 -65.756 -15.590 1.00 90.19 191 SER A O 1
ATOM 1387 N N . GLN A 1 192 ? -16.394 -64.265 -16.119 1.00 89.81 192 GLN A N 1
ATOM 1388 C CA . GLN A 1 192 ? -15.581 -64.455 -14.923 1.00 89.81 192 GLN A CA 1
ATOM 1389 C C . GLN A 1 192 ? -14.930 -63.139 -14.483 1.00 89.81 192 GLN A C 1
ATOM 1391 O O . GLN A 1 192 ? -14.548 -62.314 -15.312 1.00 89.81 192 GLN A O 1
ATOM 1396 N N . VAL A 1 193 ? -14.798 -62.962 -13.166 1.00 90.50 193 VAL A N 1
ATOM 1397 C CA . VAL A 1 193 ? -14.054 -61.865 -12.530 1.00 90.50 193 VAL A CA 1
ATOM 1398 C C . VAL A 1 193 ? -12.920 -62.490 -11.723 1.00 90.50 193 VAL A C 1
ATOM 1400 O O . VAL A 1 193 ? -13.178 -63.328 -10.859 1.00 90.50 193 VAL A O 1
ATOM 1403 N N . TYR A 1 194 ? -11.672 -62.127 -12.019 1.00 85.56 194 TYR A N 1
ATOM 1404 C CA . TYR A 1 194 ? -10.514 -62.636 -11.276 1.00 85.56 194 TYR A CA 1
ATOM 1405 C C . TYR A 1 194 ? -10.322 -61.893 -9.949 1.00 85.56 194 TYR A C 1
ATOM 1407 O O . TYR A 1 194 ? -10.575 -60.689 -9.864 1.00 85.56 194 TYR A O 1
ATOM 1415 N N . ALA A 1 195 ? -9.824 -62.599 -8.932 1.00 84.81 195 ALA A N 1
ATOM 1416 C CA . ALA A 1 195 ? -9.457 -61.993 -7.656 1.00 84.81 195 ALA A CA 1
ATOM 1417 C C . ALA A 1 195 ? -8.327 -60.964 -7.841 1.00 84.81 195 ALA A C 1
ATOM 1419 O O . ALA A 1 195 ? -7.421 -61.168 -8.650 1.00 84.81 195 ALA A O 1
ATOM 1420 N N . GLN A 1 196 ? -8.386 -59.868 -7.087 1.00 83.19 196 GLN A N 1
ATOM 1421 C CA . GLN A 1 196 ? -7.488 -58.709 -7.135 1.00 83.19 196 GLN A CA 1
ATOM 1422 C C . GLN A 1 196 ? -7.475 -57.961 -8.480 1.00 83.19 196 GLN A C 1
ATOM 1424 O O . GLN A 1 196 ? -6.609 -57.117 -8.715 1.00 83.19 196 GLN A O 1
ATOM 1429 N N . SER A 1 197 ? -8.433 -58.240 -9.369 1.00 85.94 197 SER A N 1
ATOM 1430 C CA . SER A 1 197 ? -8.572 -57.523 -10.638 1.00 85.94 197 SER A CA 1
ATOM 1431 C C . SER A 1 197 ? -9.265 -56.168 -10.464 1.00 85.94 197 SER A C 1
ATOM 1433 O O . SER A 1 197 ? -9.980 -55.916 -9.491 1.00 85.94 197 SER A O 1
ATOM 1435 N N . PHE A 1 198 ? -9.117 -55.296 -11.465 1.00 82.62 198 PHE A N 1
ATOM 1436 C CA . PHE A 1 198 ? -9.865 -54.036 -11.529 1.00 82.62 198 PHE A CA 1
ATOM 1437 C C . PHE A 1 198 ? -11.384 -54.247 -11.591 1.00 82.62 198 PHE A C 1
ATOM 1439 O O . PHE A 1 198 ? -12.148 -53.431 -11.080 1.00 82.62 198 PHE A O 1
ATOM 1446 N N . ALA A 1 199 ? -11.835 -55.345 -12.198 1.00 87.06 199 ALA A N 1
ATOM 1447 C CA . ALA A 1 199 ? -13.248 -55.691 -12.238 1.00 87.06 199 ALA A CA 1
ATOM 1448 C C . ALA A 1 199 ? -13.788 -56.050 -10.844 1.00 87.06 199 ALA A C 1
ATOM 1450 O O . ALA A 1 199 ? -14.877 -55.604 -10.476 1.00 87.06 199 ALA A O 1
ATOM 1451 N N . GLU A 1 200 ? -13.011 -56.780 -10.037 1.00 88.44 200 GLU A N 1
ATOM 1452 C CA . GLU A 1 200 ? -13.382 -57.073 -8.649 1.00 88.44 200 GLU A CA 1
ATOM 1453 C C . GLU A 1 200 ? -13.421 -55.793 -7.801 1.00 88.44 200 GLU A C 1
ATOM 1455 O O . GLU A 1 200 ? -14.390 -55.575 -7.074 1.00 88.44 200 GLU A O 1
ATOM 1460 N N . SER A 1 201 ? -12.436 -54.897 -7.948 1.00 84.31 201 SER A N 1
ATOM 1461 C CA . SER A 1 201 ? -12.395 -53.634 -7.189 1.00 84.31 201 SER A CA 1
ATOM 1462 C C . SER A 1 201 ? -13.501 -52.642 -7.575 1.00 84.31 201 SER A C 1
ATOM 1464 O O . SER A 1 201 ? -13.912 -51.822 -6.752 1.00 84.31 201 SER A O 1
ATOM 1466 N N . LEU A 1 202 ? -14.042 -52.744 -8.794 1.00 88.62 202 LEU A N 1
ATOM 1467 C CA . LEU A 1 202 ? -15.265 -52.052 -9.219 1.00 88.62 202 LEU A CA 1
ATOM 1468 C C . LEU A 1 202 ? -16.549 -52.677 -8.644 1.00 88.62 202 LEU A C 1
ATOM 1470 O O . LEU A 1 202 ? -17.608 -52.056 -8.722 1.00 88.62 202 LEU A O 1
ATOM 1474 N N . GLY A 1 203 ? -16.491 -53.886 -8.078 1.00 91.81 203 GLY A N 1
ATOM 1475 C CA . GLY A 1 203 ? -17.660 -54.628 -7.597 1.00 91.81 203 GLY A CA 1
ATOM 1476 C C . GLY A 1 203 ? -18.438 -55.353 -8.702 1.00 91.81 203 GLY A C 1
ATOM 1477 O O . GLY A 1 203 ? -19.646 -55.598 -8.557 1.00 91.81 203 GLY A O 1
ATOM 1478 N N . MET A 1 204 ? -17.773 -55.672 -9.817 1.00 93.88 204 MET A N 1
ATOM 1479 C CA . MET A 1 204 ? -18.348 -56.470 -10.900 1.00 93.88 204 MET A CA 1
ATOM 1480 C C . MET A 1 204 ? -18.481 -57.938 -10.485 1.00 93.88 204 MET A C 1
ATOM 1482 O O . MET A 1 204 ? -17.714 -58.444 -9.667 1.00 93.88 204 MET A O 1
ATOM 1486 N N . LYS A 1 205 ? -19.464 -58.635 -11.053 1.00 94.75 205 LYS A N 1
ATOM 1487 C CA . LYS A 1 205 ? -19.729 -60.059 -10.816 1.00 94.75 205 LYS A CA 1
ATOM 1488 C C . LYS A 1 205 ? -19.875 -60.805 -12.140 1.00 94.75 205 LYS A C 1
ATOM 1490 O O . LYS A 1 205 ? -20.261 -60.218 -13.150 1.00 94.75 205 LYS A O 1
ATOM 1495 N N . ALA A 1 206 ? -19.612 -62.110 -12.123 1.00 94.62 206 ALA A N 1
ATOM 1496 C CA . ALA A 1 206 ? -19.972 -62.983 -13.237 1.00 94.62 206 ALA A CA 1
ATOM 1497 C C . ALA A 1 206 ? -21.484 -62.875 -13.521 1.00 94.62 206 ALA A C 1
ATOM 1499 O O . ALA A 1 206 ? -22.298 -62.873 -12.596 1.00 94.62 206 ALA A O 1
ATOM 1500 N N . GLY A 1 207 ? -21.844 -62.743 -14.796 1.00 92.69 207 GLY A N 1
ATOM 1501 C CA . GLY A 1 207 ? -23.201 -62.476 -15.272 1.00 92.69 207 GLY A CA 1
ATOM 1502 C C . GLY A 1 207 ? -23.553 -60.993 -15.439 1.00 92.69 207 GLY A C 1
ATOM 1503 O O . GLY A 1 207 ? -24.610 -60.694 -15.995 1.00 92.69 207 GLY A O 1
ATOM 1504 N N . ASP A 1 208 ? -22.699 -60.058 -15.007 1.00 94.50 208 ASP A N 1
ATOM 1505 C CA . ASP A 1 208 ? -22.906 -58.631 -15.275 1.00 94.50 208 ASP A CA 1
ATOM 1506 C C . ASP A 1 208 ? -22.739 -58.325 -16.766 1.00 94.50 208 ASP A C 1
ATOM 1508 O O . ASP A 1 208 ? -21.862 -58.865 -17.435 1.00 94.50 208 ASP A O 1
ATOM 1512 N N . LYS A 1 209 ? -23.547 -57.407 -17.294 1.00 93.50 209 LYS A N 1
ATOM 1513 C CA . LYS A 1 209 ? -23.463 -56.964 -18.687 1.00 93.50 209 LYS A CA 1
ATOM 1514 C C . LYS A 1 209 ? -22.970 -55.528 -18.773 1.00 93.50 209 LYS A C 1
ATOM 1516 O O . LYS A 1 209 ? -23.676 -54.601 -18.388 1.00 93.50 209 LYS A O 1
ATOM 1521 N N . ILE A 1 210 ? -21.758 -55.320 -19.272 1.00 91.69 210 ILE A N 1
ATOM 1522 C CA . ILE A 1 210 ? -21.134 -53.997 -19.355 1.00 91.69 210 ILE A CA 1
ATOM 1523 C C . ILE A 1 210 ? -21.775 -53.207 -20.495 1.00 91.69 210 ILE A C 1
ATOM 1525 O O . ILE A 1 210 ? -21.623 -53.551 -21.667 1.00 91.69 210 ILE A O 1
ATOM 1529 N N . LEU A 1 211 ? -22.476 -52.129 -20.146 1.00 90.88 211 LEU A N 1
ATOM 1530 C CA . LEU A 1 211 ? -23.095 -51.208 -21.099 1.00 90.88 211 LEU A CA 1
ATOM 1531 C C . LEU A 1 211 ? -22.133 -50.076 -21.471 1.00 90.88 211 LEU A C 1
ATOM 1533 O O . LEU A 1 211 ? -22.049 -49.681 -22.635 1.00 90.88 211 LEU A O 1
ATOM 1537 N N . ARG A 1 212 ? -21.409 -49.536 -20.479 1.00 89.81 212 ARG A N 1
ATOM 1538 C CA . ARG A 1 212 ? -20.379 -48.503 -20.662 1.00 89.81 212 ARG A CA 1
ATOM 1539 C C . ARG A 1 212 ? -19.198 -48.723 -19.724 1.00 89.81 212 ARG A C 1
ATOM 1541 O O . ARG A 1 212 ? -19.396 -49.127 -18.586 1.00 89.81 212 ARG A O 1
ATOM 1548 N N . PHE A 1 213 ? -18.003 -48.372 -20.175 1.00 88.94 213 PHE A N 1
ATOM 1549 C CA . PHE A 1 213 ? -16.781 -48.334 -19.374 1.00 88.94 213 PHE A CA 1
ATOM 1550 C C . PHE A 1 213 ? -16.045 -47.032 -19.694 1.00 88.94 213 PHE A C 1
ATOM 1552 O O . PHE A 1 213 ? -15.938 -46.666 -20.865 1.00 88.94 213 PHE A O 1
ATOM 1559 N N . GLU A 1 214 ? -15.631 -46.278 -18.677 1.00 86.75 214 GLU A N 1
ATOM 1560 C CA . GLU A 1 214 ? -15.065 -44.928 -18.831 1.00 86.75 214 GLU A CA 1
ATOM 1561 C C . GLU A 1 214 ? -15.939 -43.997 -19.688 1.00 86.75 214 GLU A C 1
ATOM 1563 O O . GLU A 1 214 ? -15.476 -43.249 -20.549 1.00 86.75 214 GLU A O 1
ATOM 1568 N N . GLY A 1 215 ? -17.260 -44.098 -19.514 1.00 84.56 215 GLY A N 1
ATOM 1569 C CA . GLY A 1 215 ? -18.240 -43.322 -20.277 1.00 84.56 215 GLY A CA 1
ATOM 1570 C C . GLY A 1 215 ? -18.425 -43.747 -21.742 1.00 84.56 215 GLY A C 1
ATOM 1571 O O . GLY A 1 215 ? -19.353 -43.252 -22.384 1.00 84.56 215 GLY A O 1
ATOM 1572 N N . LYS A 1 216 ? -17.628 -44.689 -22.266 1.00 85.38 216 LYS A N 1
ATOM 1573 C CA . LYS A 1 216 ? -17.731 -45.196 -23.644 1.00 85.38 216 LYS A CA 1
ATOM 1574 C C . LYS A 1 216 ? -18.561 -46.486 -23.698 1.00 85.38 216 LYS A C 1
ATOM 1576 O O . LYS A 1 216 ? -18.378 -47.350 -22.843 1.00 85.38 216 LYS A O 1
ATOM 1581 N N . PRO A 1 217 ? -19.478 -46.648 -24.669 1.00 85.50 217 PRO A N 1
ATOM 1582 C CA . PRO A 1 217 ? -20.205 -47.902 -24.844 1.00 85.50 217 PRO A CA 1
ATOM 1583 C C . PRO A 1 217 ? -19.253 -49.021 -25.282 1.00 85.50 217 PRO A C 1
ATOM 1585 O O . PRO A 1 217 ? -18.505 -48.844 -26.243 1.00 85.50 217 PRO A O 1
ATOM 1588 N N . LEU A 1 218 ? -19.298 -50.170 -24.604 1.00 84.75 218 LEU A N 1
ATOM 1589 C CA . LEU A 1 218 ? -18.519 -51.350 -24.989 1.00 84.75 218 LEU A CA 1
ATOM 1590 C C . LEU A 1 218 ? -19.383 -52.270 -25.857 1.00 84.75 218 LEU A C 1
ATOM 1592 O O . LEU A 1 218 ? -20.373 -52.822 -25.385 1.00 84.75 218 LEU A O 1
ATOM 1596 N N . ARG A 1 219 ? -19.022 -52.419 -27.135 1.00 77.50 219 ARG A N 1
ATOM 1597 C CA . ARG A 1 219 ? -19.704 -53.324 -28.085 1.00 77.50 219 ARG A CA 1
ATOM 1598 C C . ARG A 1 219 ? -18.812 -54.447 -28.613 1.00 77.50 219 ARG A C 1
ATOM 1600 O O . ARG A 1 219 ? -19.297 -55.348 -29.283 1.00 77.50 219 ARG A O 1
ATOM 1607 N N . THR A 1 220 ? -17.518 -54.390 -28.330 1.00 74.94 220 THR A N 1
ATOM 1608 C CA . THR A 1 220 ? -16.510 -55.331 -28.823 1.00 74.94 220 THR A CA 1
ATOM 1609 C C . THR A 1 220 ? -15.751 -55.937 -27.652 1.00 74.94 220 THR A C 1
ATOM 1611 O O . THR A 1 220 ? -15.576 -55.274 -26.632 1.00 74.94 220 THR A O 1
ATOM 1614 N N . ALA A 1 221 ? -15.258 -57.167 -27.815 1.00 67.00 221 ALA A N 1
ATOM 1615 C CA . ALA A 1 221 ? -14.443 -57.853 -26.806 1.00 67.00 221 ALA A CA 1
ATOM 1616 C C . ALA A 1 221 ? -13.073 -57.183 -26.560 1.00 67.00 221 ALA A C 1
ATOM 1618 O O . ALA A 1 221 ? -12.421 -57.458 -25.558 1.00 67.00 221 ALA A O 1
ATOM 1619 N N . ALA A 1 222 ? -12.642 -56.278 -27.446 1.00 66.00 222 ALA A N 1
ATOM 1620 C CA . ALA A 1 222 ? -11.455 -55.461 -27.230 1.00 66.00 222 ALA A CA 1
ATOM 1621 C C . ALA A 1 222 ? -11.725 -54.409 -26.141 1.00 66.00 222 ALA A C 1
ATOM 1623 O O . ALA A 1 222 ? -12.375 -53.390 -26.395 1.00 66.00 222 ALA A O 1
ATOM 1624 N N . LEU A 1 223 ? -11.233 -54.669 -24.928 1.00 63.47 223 LEU A N 1
ATOM 1625 C CA . LEU A 1 223 ? -11.196 -53.676 -23.859 1.00 63.47 223 LEU A CA 1
ATOM 1626 C C . LEU A 1 223 ? -10.246 -52.527 -24.248 1.00 63.47 223 LEU A C 1
ATOM 1628 O O . LEU A 1 223 ? -9.187 -52.776 -24.830 1.00 63.47 223 LEU A O 1
ATOM 1632 N N . PRO A 1 224 ? -10.600 -51.264 -23.949 1.00 64.81 224 PRO A N 1
ATOM 1633 C CA . PRO A 1 224 ? -9.664 -50.154 -24.081 1.00 64.81 224 PRO A CA 1
ATOM 1634 C C . PRO A 1 224 ? -8.437 -50.398 -23.191 1.00 64.81 224 PRO A C 1
ATOM 1636 O O . PRO A 1 224 ? -8.557 -51.016 -22.134 1.00 64.81 224 PRO A O 1
ATOM 1639 N N . ALA A 1 225 ? -7.269 -49.909 -23.623 1.00 67.81 225 ALA A N 1
ATOM 1640 C CA . ALA A 1 225 ? -6.029 -49.998 -22.851 1.00 67.81 225 ALA A CA 1
ATOM 1641 C C . ALA A 1 225 ? -6.249 -49.519 -21.400 1.00 67.81 225 ALA A C 1
ATOM 1643 O O . ALA A 1 225 ? -7.022 -48.571 -21.198 1.00 67.81 225 ALA A O 1
ATOM 1644 N N . PRO A 1 226 ? -5.606 -50.156 -20.401 1.00 60.38 226 PRO A N 1
ATOM 1645 C CA . PRO A 1 226 ? -5.781 -49.775 -19.008 1.00 60.38 226 PRO A CA 1
ATOM 1646 C C . PRO A 1 226 ? -5.416 -48.293 -18.845 1.00 60.38 226 PRO A C 1
ATOM 1648 O O . PRO A 1 226 ? -4.409 -47.847 -19.403 1.00 60.38 226 PRO A O 1
ATOM 1651 N N . PRO A 1 227 ? -6.239 -47.502 -18.142 1.00 62.38 227 PRO A N 1
ATOM 1652 C CA . PRO A 1 227 ? -5.928 -46.098 -17.938 1.00 62.38 227 PRO A CA 1
ATOM 1653 C C . PRO A 1 227 ? -4.700 -45.942 -17.035 1.00 62.38 227 PRO A C 1
ATOM 1655 O O . PRO A 1 227 ? -4.307 -46.877 -16.333 1.00 62.38 227 PRO A O 1
ATOM 1658 N N . ASP A 1 228 ? -4.120 -44.737 -17.026 1.00 66.56 228 ASP A N 1
ATOM 1659 C CA . ASP A 1 228 ? -3.058 -44.384 -16.082 1.00 66.56 228 ASP A CA 1
ATOM 1660 C C . ASP A 1 228 ? -3.459 -44.787 -14.653 1.00 66.56 228 ASP A C 1
ATOM 1662 O O . ASP A 1 228 ? -4.616 -44.563 -14.275 1.00 66.56 228 ASP A O 1
ATOM 1666 N N . PRO A 1 229 ? -2.525 -45.297 -13.825 1.00 62.00 229 PRO A N 1
ATOM 1667 C CA . PRO A 1 229 ? -2.803 -45.839 -12.487 1.00 62.00 229 PRO A CA 1
ATOM 1668 C C . PRO A 1 229 ? -3.448 -44.841 -11.505 1.00 62.00 229 PRO A C 1
ATOM 1670 O O . PRO A 1 229 ? -3.827 -45.217 -10.401 1.00 62.00 229 PRO A O 1
ATOM 1673 N N . VAL A 1 230 ? -3.582 -43.571 -11.894 1.00 61.47 230 VAL A N 1
ATOM 1674 C CA . VAL A 1 230 ? -4.162 -42.476 -11.103 1.00 61.47 230 VAL A CA 1
ATOM 1675 C C . VAL A 1 230 ? -5.605 -42.138 -11.537 1.00 61.47 230 VAL A C 1
ATOM 1677 O O . VAL A 1 230 ? -6.282 -41.326 -10.904 1.00 61.47 230 VAL A O 1
ATOM 1680 N N . SER A 1 231 ? -6.108 -42.741 -12.616 1.00 70.31 231 SER A N 1
ATOM 1681 C CA . SER A 1 231 ? -7.425 -42.426 -13.181 1.00 70.31 231 SER A CA 1
ATOM 1682 C C . SER A 1 231 ? -8.543 -43.189 -12.470 1.00 70.31 231 SER A C 1
ATOM 1684 O O . SER A 1 231 ? -8.447 -44.391 -12.231 1.00 70.31 231 SER A O 1
ATOM 1686 N N . ARG A 1 232 ? -9.642 -42.495 -12.144 1.00 76.62 232 ARG A N 1
ATOM 1687 C CA . ARG A 1 232 ? -10.840 -43.129 -11.570 1.00 76.62 232 ARG A CA 1
ATOM 1688 C C . ARG A 1 232 ? -11.481 -44.043 -12.603 1.00 76.62 232 ARG A C 1
ATOM 1690 O O . ARG A 1 232 ? -11.801 -43.566 -13.684 1.00 76.62 232 ARG A O 1
ATOM 1697 N N . LEU A 1 233 ? -11.748 -45.288 -12.220 1.00 83.69 233 LEU A N 1
ATOM 1698 C CA . LEU A 1 233 ? -12.481 -46.222 -13.059 1.00 83.69 233 LEU A CA 1
ATOM 1699 C C . LEU A 1 233 ? -13.990 -46.111 -12.814 1.00 83.69 233 LEU A C 1
ATOM 1701 O O . LEU A 1 233 ? -14.451 -45.990 -11.675 1.00 83.69 233 LEU A O 1
ATOM 1705 N N . SER A 1 234 ? -14.771 -46.165 -13.885 1.00 87.31 234 SER A N 1
ATOM 1706 C CA . SER A 1 234 ? -16.224 -46.107 -13.892 1.00 87.31 234 SER A CA 1
ATOM 1707 C C . SER A 1 234 ? -16.810 -47.052 -14.939 1.00 87.31 234 SER A C 1
ATOM 1709 O O . SER A 1 234 ? -16.429 -47.045 -16.107 1.00 87.31 234 SER A O 1
ATOM 1711 N N . ALA A 1 235 ? -17.791 -47.848 -14.530 1.00 91.38 235 ALA A N 1
ATOM 1712 C CA . ALA A 1 235 ? -18.526 -48.747 -15.405 1.00 91.38 235 ALA A CA 1
ATOM 1713 C C . ALA A 1 235 ? -20.031 -48.609 -15.165 1.00 91.38 235 ALA A C 1
ATOM 1715 O O . ALA A 1 235 ? -20.481 -48.376 -14.048 1.00 91.38 235 ALA A O 1
ATOM 1716 N N . VAL A 1 236 ? -20.825 -48.758 -16.219 1.00 90.31 236 VAL A N 1
ATOM 1717 C CA . VAL A 1 236 ? -22.273 -48.946 -16.122 1.00 90.31 236 VAL A CA 1
ATOM 1718 C C . VAL A 1 236 ? -22.549 -50.380 -16.529 1.00 90.31 236 VAL A C 1
ATOM 1720 O O . VAL A 1 236 ? -22.325 -50.740 -17.687 1.00 90.31 236 VAL A O 1
ATOM 1723 N N . VAL A 1 237 ? -23.007 -51.190 -15.580 1.00 94.62 237 VAL A N 1
ATOM 1724 C CA . VAL A 1 237 ? -23.306 -52.607 -15.793 1.00 94.62 237 VAL A CA 1
ATOM 1725 C C . VAL A 1 237 ? -24.789 -52.871 -15.589 1.00 94.62 237 VAL A C 1
ATOM 1727 O O . VAL A 1 237 ? -25.433 -52.244 -14.753 1.00 94.62 237 VAL A O 1
ATOM 1730 N N . GLN A 1 238 ? -25.338 -53.807 -16.344 1.00 94.19 238 GLN A N 1
ATOM 1731 C CA . GLN A 1 238 ? -26.667 -54.346 -16.130 1.00 94.19 238 GLN A CA 1
ATOM 1732 C C . GLN A 1 238 ? -26.545 -55.697 -15.422 1.00 94.19 238 GLN A C 1
ATOM 1734 O O . GLN A 1 238 ? -25.912 -56.616 -15.938 1.00 94.19 238 GLN A O 1
ATOM 1739 N N . ARG A 1 239 ? -27.167 -55.818 -14.250 1.00 95.38 239 ARG A N 1
ATOM 1740 C CA . ARG A 1 239 ? -27.207 -57.037 -13.437 1.00 95.38 239 ARG A CA 1
ATOM 1741 C C . ARG A 1 239 ? -28.657 -57.508 -13.371 1.00 95.38 239 ARG A C 1
ATOM 1743 O O . ARG A 1 239 ? -29.487 -56.934 -12.668 1.00 95.38 239 ARG A O 1
ATOM 1750 N N . GLY A 1 240 ? -29.002 -58.504 -14.185 1.00 93.69 240 GLY A N 1
ATOM 1751 C CA . GLY A 1 240 ? -30.399 -58.889 -14.403 1.00 93.69 240 GLY A CA 1
ATOM 1752 C C . GLY A 1 240 ? -31.205 -57.765 -15.072 1.00 93.69 240 GLY A C 1
ATOM 1753 O O . GLY A 1 240 ? -30.953 -57.414 -16.225 1.00 93.69 240 GLY A O 1
ATOM 1754 N N . ARG A 1 241 ? -32.190 -57.199 -14.362 1.00 92.38 241 ARG A N 1
ATOM 1755 C CA . ARG A 1 241 ? -33.022 -56.075 -14.848 1.00 92.38 241 ARG A CA 1
ATOM 1756 C C . ARG A 1 241 ? -32.558 -54.702 -14.352 1.00 92.38 241 ARG A C 1
ATOM 1758 O O . ARG A 1 241 ? -33.115 -53.695 -14.777 1.00 92.38 241 ARG A O 1
ATOM 1765 N N . GLU A 1 242 ? -31.571 -54.656 -13.465 1.00 91.81 242 GLU A N 1
ATOM 1766 C CA . GLU A 1 242 ? -31.107 -53.421 -12.837 1.00 91.81 242 GLU A CA 1
ATOM 1767 C C . GLU A 1 242 ? -29.859 -52.881 -13.540 1.00 91.81 242 GLU A C 1
ATOM 1769 O O . GLU A 1 242 ? -28.989 -53.652 -13.946 1.00 91.81 242 GLU A O 1
ATOM 1774 N N . VAL A 1 243 ? -29.764 -51.556 -13.681 1.00 93.00 243 VAL A N 1
ATOM 1775 C CA . VAL A 1 243 ? -28.596 -50.869 -14.249 1.00 93.00 243 VAL A CA 1
ATOM 1776 C C . VAL A 1 243 ? -27.854 -50.148 -13.127 1.00 93.00 243 VAL A C 1
ATOM 1778 O O . VAL A 1 243 ? -28.390 -49.230 -12.512 1.00 93.00 243 VAL A O 1
ATOM 1781 N N . LEU A 1 244 ? -26.612 -50.557 -12.877 1.00 92.06 244 LEU A N 1
ATOM 1782 C CA . LEU A 1 244 ? -25.764 -50.085 -11.787 1.00 92.06 244 LEU A CA 1
ATOM 1783 C C . LEU A 1 244 ? -24.589 -49.265 -12.327 1.00 92.06 244 LEU A C 1
ATOM 1785 O O . LEU A 1 244 ? -23.897 -49.677 -13.258 1.00 92.06 244 LEU A O 1
ATOM 1789 N N . GLY A 1 245 ? -24.336 -48.109 -11.711 1.00 91.31 245 GLY A N 1
ATOM 1790 C CA . GLY A 1 245 ? -23.120 -47.326 -11.923 1.00 91.31 245 GLY A CA 1
ATOM 1791 C C . GLY A 1 245 ? -22.047 -47.726 -10.915 1.00 91.31 245 GLY A C 1
ATOM 1792 O O . GLY A 1 245 ? -22.118 -47.330 -9.755 1.00 91.31 245 GLY A O 1
ATOM 1793 N N . LEU A 1 246 ? -21.054 -48.486 -11.360 1.00 91.31 246 LEU A N 1
ATOM 1794 C CA . LEU A 1 246 ? -19.900 -48.897 -10.570 1.00 91.31 246 LEU A CA 1
ATOM 1795 C C . LEU A 1 246 ? -18.777 -47.868 -10.711 1.00 91.31 246 LEU A C 1
ATOM 1797 O O . LEU A 1 246 ? -18.499 -47.382 -11.809 1.00 91.31 246 LEU A O 1
ATOM 1801 N N . ARG A 1 247 ? -18.136 -47.509 -9.599 1.00 87.88 247 ARG A N 1
ATOM 1802 C CA . ARG A 1 247 ? -16.982 -46.602 -9.572 1.00 87.88 247 ARG A CA 1
ATOM 1803 C C . ARG A 1 247 ? -15.998 -47.088 -8.529 1.00 87.88 247 ARG A C 1
ATOM 1805 O O . ARG A 1 247 ? -16.428 -47.434 -7.429 1.00 87.88 247 ARG A O 1
ATOM 1812 N N . THR A 1 248 ? -14.705 -47.071 -8.844 1.00 81.12 248 THR A N 1
ATOM 1813 C CA . THR A 1 248 ? -13.707 -47.323 -7.806 1.00 81.12 248 THR A CA 1
ATOM 1814 C C . THR A 1 248 ? -13.788 -46.201 -6.767 1.00 81.12 248 THR A C 1
ATOM 1816 O O . THR A 1 248 ? -13.942 -45.025 -7.134 1.00 81.12 248 THR A O 1
ATOM 1819 N N . PRO A 1 249 ? -13.752 -46.529 -5.462 1.00 70.62 249 PRO A N 1
ATOM 1820 C CA . PRO A 1 249 ? -13.663 -45.510 -4.433 1.00 70.62 249 PRO A CA 1
ATOM 1821 C C . PRO A 1 249 ? -12.412 -44.678 -4.706 1.00 70.62 249 PRO A C 1
ATOM 1823 O O . PRO A 1 249 ? -11.363 -45.217 -5.053 1.00 70.62 249 PRO A O 1
ATOM 1826 N N . LEU A 1 250 ? -12.529 -43.352 -4.592 1.00 61.97 250 LEU A N 1
ATOM 1827 C CA . LEU A 1 250 ? -11.355 -42.495 -4.612 1.00 61.97 250 LEU A CA 1
ATOM 1828 C C . LEU A 1 250 ? -10.527 -42.881 -3.384 1.00 61.97 250 LEU A C 1
ATOM 1830 O O . LEU A 1 250 ? -10.818 -42.404 -2.286 1.00 61.97 250 LEU A O 1
ATOM 1834 N N . GLU A 1 251 ? -9.514 -43.729 -3.559 1.00 51.09 251 GLU A N 1
ATOM 1835 C CA . GLU A 1 251 ? -8.388 -43.722 -2.641 1.00 51.09 251 GLU A CA 1
ATOM 1836 C C . GLU A 1 251 ? -7.862 -42.296 -2.700 1.00 51.09 251 GLU A C 1
ATOM 1838 O O . GLU A 1 251 ? -7.295 -41.846 -3.699 1.00 51.09 251 GLU A O 1
ATOM 1843 N N . ALA A 1 252 ? -8.177 -41.520 -1.659 1.00 48.28 252 ALA A N 1
ATOM 1844 C CA . ALA A 1 252 ? -7.487 -40.271 -1.435 1.00 48.28 252 ALA A CA 1
ATOM 1845 C C . ALA A 1 252 ? -6.002 -40.629 -1.531 1.00 48.28 252 ALA A C 1
ATOM 1847 O O . ALA A 1 252 ? -5.618 -41.595 -0.860 1.00 48.28 252 ALA A O 1
ATOM 1848 N N . PRO A 1 253 ? -5.198 -39.933 -2.365 1.00 50.50 253 PRO A N 1
ATOM 1849 C CA . PRO A 1 253 ? -3.767 -40.196 -2.412 1.00 50.50 253 PRO A CA 1
ATOM 1850 C C . PRO A 1 253 ? -3.333 -40.244 -0.963 1.00 50.50 253 PRO A C 1
ATOM 1852 O O . PRO A 1 253 ? -3.676 -39.304 -0.233 1.00 50.50 253 PRO A O 1
ATOM 1855 N N . ALA A 1 254 ? -2.757 -41.377 -0.532 1.00 43.22 254 ALA A N 1
ATOM 1856 C CA . ALA A 1 254 ? -2.371 -41.575 0.854 1.00 43.22 254 ALA A CA 1
ATOM 1857 C C . ALA A 1 254 ? -1.706 -40.272 1.262 1.00 43.22 254 ALA A C 1
ATOM 1859 O O . ALA A 1 254 ? -0.705 -39.906 0.640 1.00 43.22 254 ALA A O 1
ATOM 1860 N N . LYS A 1 255 ? -2.367 -39.488 2.138 1.00 44.59 255 LYS A N 1
ATOM 1861 C CA . LYS A 1 255 ? -1.874 -38.162 2.515 1.00 44.59 255 LYS A CA 1
ATOM 1862 C C . LYS A 1 255 ? -0.436 -38.437 2.878 1.00 44.59 255 LYS A C 1
ATOM 1864 O O . LYS A 1 255 ? -0.246 -39.187 3.835 1.00 44.59 255 LYS A O 1
ATOM 1869 N N . ALA A 1 256 ? 0.520 -37.937 2.087 1.00 46.69 256 ALA A N 1
ATOM 1870 C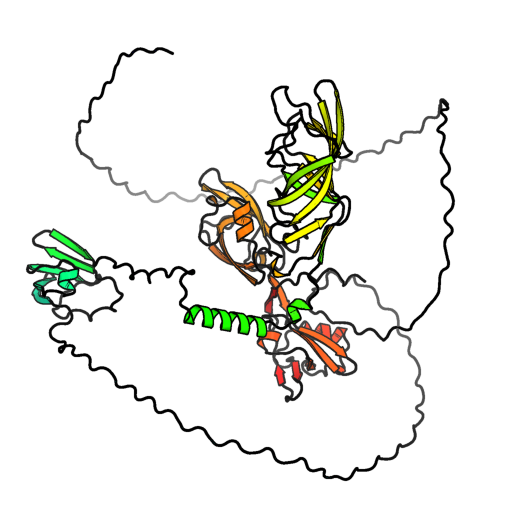 CA . ALA A 1 256 ? 1.930 -38.069 2.409 1.00 46.69 256 ALA A CA 1
ATOM 1871 C C . ALA A 1 256 ? 1.994 -37.654 3.868 1.00 46.69 256 ALA A C 1
ATOM 1873 O O . ALA A 1 256 ? 1.567 -36.532 4.162 1.00 46.69 256 ALA A O 1
ATOM 1874 N N . ALA A 1 257 ? 2.253 -38.628 4.754 1.00 49.66 257 ALA A N 1
ATOM 1875 C CA . ALA A 1 257 ? 1.887 -38.510 6.159 1.00 49.66 257 ALA A CA 1
ATOM 1876 C C . ALA A 1 257 ? 2.423 -37.164 6.602 1.00 49.66 257 ALA A C 1
ATOM 1878 O O . ALA A 1 257 ? 3.623 -36.953 6.443 1.00 49.66 257 ALA A O 1
ATOM 1879 N N . ALA A 1 258 ? 1.527 -36.233 6.959 1.00 46.47 258 ALA A N 1
ATOM 1880 C CA . ALA A 1 258 ? 1.889 -34.837 7.135 1.00 46.47 258 ALA A CA 1
ATOM 1881 C C . ALA A 1 258 ? 2.999 -34.816 8.178 1.00 46.47 258 ALA A C 1
ATOM 1883 O O . ALA A 1 258 ? 2.748 -35.030 9.366 1.00 46.47 258 ALA A O 1
ATOM 1884 N N . ARG A 1 259 ? 4.240 -34.718 7.696 1.00 56.28 259 ARG A N 1
ATOM 1885 C CA . ARG A 1 259 ? 5.415 -34.893 8.527 1.00 56.28 259 ARG A CA 1
ATOM 1886 C C . ARG A 1 259 ? 5.407 -33.652 9.388 1.00 56.28 259 ARG A C 1
ATOM 1888 O O . ARG A 1 259 ? 5.414 -32.541 8.861 1.00 56.28 259 ARG A O 1
ATOM 1895 N N . ASP A 1 260 ? 5.233 -33.854 10.688 1.00 66.88 260 ASP A N 1
ATOM 1896 C CA . ASP A 1 260 ? 5.186 -32.756 11.641 1.00 66.88 260 ASP A CA 1
ATOM 1897 C C . ASP A 1 260 ? 6.432 -31.891 11.389 1.00 66.88 260 ASP A C 1
ATOM 1899 O O . ASP A 1 260 ? 7.539 -32.430 11.452 1.00 66.88 260 ASP A O 1
ATOM 1903 N N . PRO A 1 261 ? 6.299 -30.592 11.059 1.00 60.16 261 PRO A N 1
ATOM 1904 C CA . PRO A 1 261 ? 7.445 -29.729 10.771 1.00 60.16 261 PRO A CA 1
ATOM 1905 C C . PRO A 1 261 ? 8.416 -29.617 11.956 1.00 60.16 261 PRO A C 1
ATOM 1907 O O . PRO A 1 261 ? 9.513 -29.084 11.803 1.00 60.16 261 PRO A O 1
ATOM 1910 N N . LYS A 1 262 ? 8.026 -30.123 13.135 1.00 76.94 262 LYS A N 1
ATOM 1911 C CA . LYS A 1 262 ? 8.866 -30.255 14.329 1.00 76.94 262 LYS A CA 1
ATOM 1912 C C . LYS A 1 262 ? 9.661 -31.564 14.408 1.00 76.94 262 LYS A C 1
ATOM 1914 O O . LYS A 1 262 ? 10.469 -31.711 15.315 1.00 76.94 262 LYS A O 1
ATOM 1919 N N . LYS A 1 263 ? 9.427 -32.523 13.510 1.00 84.31 263 LYS A N 1
ATOM 1920 C CA . LYS A 1 263 ? 10.104 -33.830 13.455 1.00 84.31 263 LYS A CA 1
ATOM 1921 C C . LYS A 1 263 ? 10.965 -33.940 12.199 1.00 84.31 263 LYS A C 1
ATOM 1923 O O . LYS A 1 263 ? 10.826 -34.887 11.422 1.00 84.31 263 LYS A O 1
ATOM 1928 N N . LEU A 1 264 ? 11.818 -32.942 11.990 1.00 83.00 264 LEU A N 1
ATOM 1929 C CA . LEU A 1 264 ? 12.883 -33.035 10.999 1.00 83.00 264 LEU A CA 1
ATOM 1930 C C . LEU A 1 264 ? 13.898 -34.069 11.497 1.00 83.00 264 LEU A C 1
ATOM 1932 O O . LEU A 1 264 ? 14.202 -34.150 12.685 1.00 83.00 264 LEU A O 1
ATOM 1936 N N . THR A 1 265 ? 14.380 -34.912 10.597 1.00 89.88 265 THR A N 1
ATOM 1937 C CA . THR A 1 265 ? 15.538 -35.765 10.880 1.00 89.88 265 THR A CA 1
ATOM 1938 C C . THR A 1 265 ? 16.790 -34.898 11.015 1.00 89.88 265 THR A C 1
ATOM 1940 O O . THR A 1 265 ? 16.852 -33.812 10.446 1.00 89.88 265 THR A O 1
ATOM 1943 N N . ALA A 1 266 ? 17.825 -35.388 11.702 1.00 88.38 266 ALA A N 1
ATOM 1944 C CA . ALA A 1 266 ? 19.088 -34.654 11.847 1.00 88.38 266 ALA A CA 1
ATOM 1945 C C . ALA A 1 266 ? 19.716 -34.255 10.492 1.00 88.38 266 ALA A C 1
ATOM 1947 O O . ALA A 1 266 ? 20.338 -33.202 10.380 1.00 88.38 266 ALA A O 1
ATOM 1948 N N . LEU A 1 267 ? 19.517 -35.066 9.443 1.00 84.81 267 LEU A N 1
ATOM 1949 C CA . LEU A 1 267 ? 19.937 -34.734 8.079 1.00 84.81 267 LEU A CA 1
ATOM 1950 C C . LEU A 1 267 ? 19.140 -33.545 7.514 1.00 84.81 267 LEU A C 1
ATOM 1952 O O . LEU A 1 267 ? 19.725 -32.636 6.939 1.00 84.81 267 LEU A O 1
ATOM 1956 N N . GLU A 1 268 ? 17.817 -33.531 7.690 1.00 79.56 268 GLU A N 1
ATOM 1957 C CA . GLU A 1 268 ? 16.951 -32.441 7.223 1.00 79.56 268 GLU A CA 1
ATOM 1958 C C . GLU A 1 268 ? 17.180 -31.144 8.011 1.00 79.56 268 GLU A C 1
ATOM 1960 O O . GLU A 1 268 ? 17.128 -30.064 7.427 1.00 79.56 268 GLU A O 1
ATOM 1965 N N . GLU A 1 269 ? 17.467 -31.230 9.315 1.00 85.88 269 GLU A N 1
ATOM 1966 C CA . GLU A 1 269 ? 17.893 -30.074 10.112 1.00 85.88 269 GLU A CA 1
ATOM 1967 C C . GLU A 1 269 ? 19.217 -29.509 9.607 1.00 85.88 269 GLU A C 1
ATOM 1969 O O . GLU A 1 269 ? 19.331 -28.294 9.459 1.00 85.88 269 GLU A O 1
ATOM 1974 N N . ARG A 1 270 ? 20.180 -30.376 9.272 1.00 89.69 270 ARG A N 1
ATOM 1975 C CA . ARG A 1 270 ? 21.464 -29.961 8.706 1.00 89.69 270 ARG A CA 1
ATOM 1976 C C . ARG A 1 270 ? 21.299 -29.306 7.337 1.00 89.69 270 ARG A C 1
ATOM 1978 O O . ARG A 1 270 ? 21.760 -28.193 7.164 1.00 89.69 270 ARG A O 1
ATOM 1985 N N . VAL A 1 271 ? 20.550 -29.915 6.415 1.00 85.81 271 VAL A N 1
ATOM 1986 C CA . VAL A 1 271 ? 20.271 -29.324 5.089 1.00 85.81 271 VAL A CA 1
ATOM 1987 C C . VAL A 1 271 ? 19.519 -27.997 5.215 1.00 85.81 271 VAL A C 1
ATOM 1989 O O . VAL A 1 271 ? 19.796 -27.048 4.487 1.00 85.81 271 VAL A O 1
ATOM 1992 N N . ARG A 1 272 ? 18.572 -27.895 6.155 1.00 82.62 272 ARG A N 1
ATOM 1993 C CA . ARG A 1 272 ? 17.876 -26.636 6.436 1.00 82.62 272 ARG A CA 1
ATOM 1994 C C . ARG A 1 272 ? 18.829 -25.576 6.991 1.00 82.62 272 ARG A C 1
ATOM 1996 O O . ARG A 1 272 ? 18.689 -24.417 6.609 1.00 82.62 272 ARG A O 1
ATOM 2003 N N . ALA A 1 273 ? 19.736 -25.951 7.890 1.00 85.25 273 ALA A N 1
ATOM 2004 C CA . ALA A 1 273 ? 20.745 -25.054 8.443 1.00 85.25 273 ALA A CA 1
ATOM 2005 C C . ALA A 1 273 ? 21.726 -24.594 7.357 1.00 85.25 273 ALA A C 1
ATOM 2007 O O . ALA A 1 273 ? 21.935 -23.394 7.229 1.00 85.25 273 ALA A O 1
ATOM 2008 N N . ASP A 1 274 ? 22.210 -25.511 6.518 1.00 86.75 274 ASP A N 1
ATOM 2009 C CA . ASP A 1 274 ? 23.107 -25.223 5.397 1.00 86.75 274 ASP A CA 1
ATOM 2010 C C . ASP A 1 274 ? 22.434 -24.275 4.388 1.00 86.75 274 ASP A C 1
ATOM 2012 O O . ASP A 1 274 ? 23.027 -23.279 3.992 1.00 86.75 274 ASP A O 1
ATOM 2016 N N . HIS A 1 275 ? 21.159 -24.498 4.039 1.00 78.62 275 HIS A N 1
ATOM 2017 C CA . HIS A 1 275 ? 20.399 -23.579 3.180 1.00 78.62 275 HIS A CA 1
ATOM 2018 C C . HIS A 1 275 ? 20.146 -22.211 3.826 1.00 78.62 275 HIS A C 1
ATOM 2020 O O . HIS A 1 275 ? 20.119 -21.206 3.120 1.00 78.62 275 HIS A O 1
ATOM 2026 N N . LEU A 1 276 ? 19.914 -22.151 5.142 1.00 78.00 276 LEU A N 1
ATOM 2027 C CA . LEU A 1 276 ? 19.772 -20.883 5.866 1.00 78.00 276 LEU A CA 1
ATOM 2028 C C . LEU A 1 276 ? 21.095 -20.121 5.886 1.00 78.00 276 LEU A C 1
ATOM 2030 O O . LEU A 1 276 ? 21.100 -18.926 5.615 1.00 78.00 276 LEU A O 1
ATOM 2034 N N . GLU A 1 277 ? 22.202 -20.811 6.140 1.00 80.12 277 GLU A N 1
ATOM 2035 C CA . GLU A 1 277 ? 23.540 -20.232 6.145 1.00 80.12 277 GLU A CA 1
ATOM 2036 C C . GLU A 1 277 ? 23.962 -19.783 4.738 1.00 80.12 277 GLU A C 1
ATOM 2038 O O . GLU A 1 277 ? 24.499 -18.692 4.565 1.00 80.12 277 GLU A O 1
ATOM 2043 N N . GLU A 1 278 ? 23.673 -20.573 3.704 1.00 75.19 278 GLU A N 1
ATOM 2044 C CA . GLU A 1 278 ? 23.929 -20.213 2.309 1.00 75.19 278 GLU A CA 1
ATOM 2045 C C . GLU A 1 278 ? 23.059 -19.028 1.871 1.00 75.19 278 GLU A C 1
ATOM 2047 O O . GLU A 1 278 ? 23.573 -18.088 1.259 1.00 75.19 278 GLU A O 1
ATOM 2052 N N . ALA A 1 279 ? 21.781 -19.003 2.268 1.00 68.12 279 ALA A N 1
ATOM 2053 C CA . ALA A 1 279 ? 20.897 -17.860 2.057 1.00 68.12 279 ALA A CA 1
ATOM 2054 C C . ALA A 1 279 ? 21.396 -16.608 2.794 1.00 68.12 279 ALA A C 1
ATOM 2056 O O . ALA A 1 279 ? 21.395 -15.532 2.206 1.00 68.12 279 ALA A O 1
ATOM 2057 N N . GLU A 1 280 ? 21.871 -16.720 4.037 1.00 67.50 280 GLU A N 1
ATOM 2058 C CA . GLU A 1 280 ? 22.453 -15.598 4.785 1.00 67.50 280 GLU A CA 1
ATOM 2059 C C . GLU A 1 280 ? 23.765 -15.101 4.163 1.00 67.50 280 GLU A C 1
ATOM 2061 O O . GLU A 1 280 ? 23.972 -13.892 4.075 1.00 67.50 280 GLU A O 1
ATOM 2066 N N . ARG A 1 281 ? 24.618 -16.003 3.656 1.00 72.94 281 ARG A N 1
ATOM 2067 C CA . ARG A 1 281 ? 25.846 -15.651 2.920 1.00 72.94 281 ARG A CA 1
ATOM 2068 C C . ARG A 1 281 ? 25.554 -14.990 1.567 1.00 72.94 281 ARG A C 1
ATOM 2070 O O . ARG A 1 281 ? 26.360 -14.189 1.103 1.00 72.94 281 ARG A O 1
ATOM 2077 N N . HIS A 1 282 ? 24.437 -15.340 0.923 1.00 58.12 282 HIS A N 1
ATOM 2078 C CA . HIS A 1 282 ? 24.038 -14.837 -0.400 1.00 58.12 282 HIS A CA 1
ATOM 2079 C C . HIS A 1 282 ? 23.080 -13.645 -0.351 1.00 58.12 282 HIS A C 1
ATOM 2081 O O . HIS A 1 282 ? 22.764 -13.087 -1.401 1.00 58.12 282 HIS A O 1
ATOM 2087 N N . VAL A 1 283 ? 22.623 -13.222 0.830 1.00 49.28 283 VAL A N 1
ATOM 2088 C CA . VAL A 1 283 ? 21.966 -11.925 1.001 1.00 49.28 283 VAL A CA 1
ATOM 2089 C C . VAL A 1 283 ? 23.083 -10.880 1.044 1.00 49.28 283 VAL A C 1
ATOM 2091 O O . VAL A 1 283 ? 23.758 -10.768 2.066 1.00 49.28 283 VAL A O 1
ATOM 2094 N N . PRO A 1 284 ? 23.334 -10.119 -0.040 1.00 48.69 284 PRO A N 1
ATOM 2095 C CA . PRO A 1 284 ? 24.387 -9.117 -0.024 1.00 48.69 284 PRO A CA 1
ATOM 2096 C C . PRO A 1 284 ? 24.153 -8.146 1.139 1.00 48.69 284 PRO A C 1
ATOM 2098 O O . PRO A 1 284 ? 23.047 -7.617 1.304 1.00 48.69 284 PRO A O 1
ATOM 2101 N N . ASP A 1 285 ? 25.215 -7.863 1.903 1.00 48.94 285 ASP A N 1
ATOM 2102 C CA . ASP A 1 285 ? 25.240 -6.959 3.073 1.00 48.94 285 ASP A CA 1
ATOM 2103 C C . ASP A 1 285 ? 24.703 -5.540 2.761 1.00 48.94 285 ASP A C 1
ATOM 2105 O O . ASP A 1 285 ? 24.440 -4.736 3.651 1.00 48.94 285 ASP A O 1
ATOM 2109 N N . THR A 1 286 ? 24.439 -5.262 1.481 1.00 45.47 286 THR A N 1
ATOM 2110 C CA . THR A 1 286 ? 23.614 -4.162 0.969 1.00 45.47 286 THR A CA 1
ATOM 2111 C C . THR A 1 286 ? 22.289 -3.946 1.714 1.00 45.47 286 THR A C 1
ATOM 2113 O O . THR A 1 286 ? 21.898 -2.800 1.900 1.00 45.47 286 THR A O 1
ATOM 2116 N N . LEU A 1 287 ? 21.598 -4.986 2.212 1.00 42.50 287 LEU A N 1
ATOM 2117 C CA . LEU A 1 287 ? 20.361 -4.770 2.988 1.00 42.50 287 LEU A CA 1
ATOM 2118 C C . LEU A 1 287 ? 20.615 -4.160 4.376 1.00 42.50 287 LEU A C 1
ATOM 2120 O O . LEU A 1 287 ? 19.725 -3.498 4.905 1.00 42.50 287 LEU A O 1
ATOM 2124 N N . LYS A 1 288 ? 21.806 -4.349 4.964 1.00 48.22 288 LYS A N 1
ATOM 2125 C CA . LYS A 1 288 ? 22.175 -3.727 6.248 1.00 48.22 288 LYS A CA 1
ATOM 2126 C C . LYS A 1 288 ? 22.663 -2.289 6.082 1.00 48.22 288 LYS A C 1
ATOM 2128 O O . LYS A 1 288 ? 22.582 -1.514 7.031 1.00 48.22 288 LYS A O 1
ATOM 2133 N N . THR A 1 289 ? 23.161 -1.925 4.899 1.00 46.53 289 THR A N 1
ATOM 2134 C CA . THR A 1 289 ? 23.647 -0.567 4.606 1.00 46.53 289 THR A CA 1
ATOM 2135 C C . THR A 1 289 ? 22.572 0.348 4.021 1.00 46.53 289 THR A C 1
ATOM 2137 O O . THR A 1 289 ? 22.719 1.570 4.077 1.00 46.53 289 THR A O 1
ATOM 2140 N N . LEU A 1 290 ? 21.463 -0.200 3.513 1.00 47.19 290 LEU A N 1
ATOM 2141 C CA . LEU A 1 290 ? 20.312 0.600 3.107 1.00 47.19 290 LEU A CA 1
ATOM 2142 C C . LEU A 1 290 ? 19.637 1.199 4.345 1.00 47.19 290 LEU A C 1
ATOM 2144 O O . LEU A 1 290 ? 18.974 0.506 5.116 1.00 47.19 290 LEU A O 1
ATOM 2148 N N . LYS A 1 291 ? 19.803 2.516 4.518 1.00 53.62 291 LYS A N 1
ATOM 2149 C CA . LYS A 1 291 ? 19.097 3.318 5.523 1.00 53.62 291 LYS A CA 1
ATOM 2150 C C . LYS A 1 291 ? 17.612 2.954 5.473 1.00 53.62 291 LYS A C 1
ATOM 2152 O O . LYS A 1 291 ? 16.979 3.104 4.424 1.00 53.62 291 LYS A O 1
ATOM 2157 N N . ALA A 1 292 ? 17.090 2.437 6.589 1.00 59.00 292 ALA A N 1
ATOM 2158 C CA . ALA A 1 292 ? 15.685 2.072 6.710 1.00 59.00 292 ALA A CA 1
ATOM 2159 C C . ALA A 1 292 ? 14.836 3.250 6.210 1.00 59.00 292 ALA A C 1
ATOM 2161 O O . ALA A 1 292 ? 15.088 4.387 6.632 1.00 59.00 292 ALA A O 1
ATOM 2162 N N . PRO A 1 293 ? 13.904 3.026 5.268 1.00 64.38 293 PRO A N 1
ATOM 2163 C CA . PRO A 1 293 ? 13.085 4.108 4.756 1.00 64.38 293 PRO A CA 1
ATOM 2164 C C . PRO A 1 293 ? 12.372 4.760 5.940 1.00 64.38 293 PRO A C 1
ATOM 2166 O O . PRO A 1 293 ? 11.723 4.090 6.749 1.00 64.38 293 PRO A O 1
ATOM 2169 N N . SER A 1 294 ? 12.561 6.070 6.072 1.00 76.38 294 SER A N 1
ATOM 2170 C CA . SER A 1 294 ? 11.926 6.845 7.130 1.00 76.38 294 SER A CA 1
ATOM 2171 C C . SER A 1 294 ? 10.822 7.701 6.540 1.00 76.38 294 SER A C 1
ATOM 2173 O O . SER A 1 294 ? 10.980 8.296 5.478 1.00 76.38 294 SER A O 1
ATOM 2175 N N . PHE A 1 295 ? 9.693 7.748 7.230 1.00 78.69 295 PHE A N 1
ATOM 2176 C CA . PHE A 1 295 ? 8.487 8.413 6.767 1.00 78.69 295 PHE A CA 1
ATOM 2177 C C . PHE A 1 295 ? 8.021 9.394 7.807 1.00 78.69 295 PHE A C 1
ATOM 2179 O O . PHE A 1 295 ? 7.977 9.077 8.993 1.00 78.69 295 PHE A O 1
ATOM 2186 N N . ARG A 1 296 ? 7.634 10.579 7.354 1.00 86.75 296 ARG A N 1
ATOM 2187 C CA . ARG A 1 296 ? 7.214 11.663 8.227 1.00 86.75 296 ARG A CA 1
ATOM 2188 C C . ARG A 1 296 ? 5.718 11.891 8.079 1.00 86.75 296 ARG A C 1
ATOM 2190 O O . ARG A 1 296 ? 5.267 12.420 7.072 1.00 86.75 296 ARG A O 1
ATOM 2197 N N . ILE A 1 297 ? 4.961 11.546 9.111 1.00 88.44 297 ILE A N 1
ATOM 2198 C CA . ILE A 1 297 ? 3.557 11.933 9.237 1.00 88.44 297 ILE A CA 1
ATOM 2199 C C . ILE A 1 297 ? 3.529 13.378 9.736 1.00 88.44 297 ILE A C 1
ATOM 2201 O O . ILE A 1 297 ? 4.164 13.705 10.744 1.00 88.44 297 ILE A O 1
ATOM 2205 N N . ALA A 1 298 ? 2.829 14.258 9.024 1.00 88.94 298 ALA A N 1
ATOM 2206 C CA . ALA A 1 298 ? 2.768 15.673 9.362 1.00 88.94 298 ALA A CA 1
ATOM 2207 C C . ALA A 1 298 ? 2.045 15.927 10.699 1.00 88.94 298 ALA A C 1
ATOM 2209 O O . ALA A 1 298 ? 1.203 15.150 11.153 1.00 88.94 298 ALA A O 1
ATOM 2210 N N . ALA A 1 299 ? 2.358 17.055 11.339 1.00 93.06 299 ALA A N 1
ATOM 2211 C CA . ALA A 1 299 ? 1.545 17.539 12.450 1.00 93.06 299 ALA A CA 1
ATOM 2212 C C . ALA A 1 299 ? 0.134 17.893 11.947 1.00 93.06 299 ALA A C 1
ATOM 2214 O O . ALA A 1 299 ? -0.032 18.379 10.834 1.00 93.06 299 ALA A O 1
ATOM 2215 N N . GLY A 1 300 ? -0.883 17.685 12.780 1.00 92.25 300 GLY A N 1
ATOM 2216 C CA . GLY A 1 300 ? -2.284 17.923 12.430 1.00 92.25 300 GLY A CA 1
ATOM 2217 C C . GLY A 1 300 ? -3.004 16.709 11.840 1.00 92.25 300 GLY A C 1
ATOM 2218 O O . GLY A 1 300 ? -4.238 16.668 11.914 1.00 92.25 300 GLY A O 1
ATOM 2219 N N . GLU A 1 301 ? -2.258 15.708 11.365 1.00 93.31 301 GLU A N 1
ATOM 2220 C CA . GLU A 1 301 ? -2.812 14.424 10.939 1.00 93.31 301 GLU A CA 1
ATOM 2221 C C . GLU A 1 301 ? -3.506 13.706 12.092 1.00 93.31 301 GLU A C 1
ATOM 2223 O O . GLU A 1 301 ? -3.175 13.894 13.271 1.00 93.31 301 GLU A O 1
ATOM 2228 N N . SER A 1 302 ? -4.513 12.903 11.757 1.00 94.12 302 SER A N 1
ATOM 2229 C CA . SER A 1 302 ? -5.378 12.291 12.759 1.00 94.12 302 SER A CA 1
ATOM 2230 C C . SER A 1 302 ? -5.683 10.830 12.487 1.00 94.12 302 SER A C 1
ATOM 2232 O O . SER A 1 302 ? -5.796 10.419 11.338 1.00 94.12 302 SER A O 1
ATOM 2234 N N . LEU A 1 303 ? -5.857 10.058 13.557 1.00 95.12 303 LEU A N 1
ATOM 2235 C CA . LEU A 1 303 ? -6.242 8.652 13.491 1.00 95.12 303 LEU A CA 1
ATOM 2236 C C . LEU A 1 303 ? -7.231 8.308 14.597 1.00 95.12 303 LEU A C 1
ATOM 2238 O O . LEU A 1 303 ? -7.202 8.898 15.678 1.00 95.12 303 LEU A O 1
ATOM 2242 N N . TRP A 1 304 ? -8.104 7.343 14.329 1.00 95.75 304 TRP A N 1
ATOM 2243 C CA . TRP A 1 304 ? -9.012 6.826 15.339 1.00 95.75 304 TRP A CA 1
ATOM 2244 C C . TRP A 1 304 ? -8.318 5.766 16.192 1.00 95.75 304 TRP A C 1
ATOM 2246 O O . TRP A 1 304 ? -7.657 4.860 15.680 1.00 95.75 304 TRP A O 1
ATOM 2256 N N . VAL A 1 305 ? -8.474 5.894 17.505 1.00 96.81 305 VAL A N 1
ATOM 2257 C CA . VAL A 1 305 ? -8.036 4.930 18.514 1.00 96.81 305 VAL A CA 1
ATOM 2258 C C . VAL A 1 305 ? -9.215 4.502 19.362 1.00 96.81 305 VAL A C 1
ATOM 2260 O O . VAL A 1 305 ? -10.154 5.262 19.571 1.00 96.81 305 VAL A O 1
ATOM 2263 N N . ARG A 1 306 ? -9.138 3.301 19.908 1.00 96.25 306 ARG A N 1
ATOM 2264 C CA . ARG A 1 306 ? -10.072 2.772 20.894 1.00 96.25 306 ARG A CA 1
ATOM 2265 C C . ARG A 1 306 ? -9.292 2.366 22.130 1.00 96.25 306 ARG A C 1
ATOM 2267 O O . ARG A 1 306 ? -8.155 1.924 22.001 1.00 96.25 306 ARG A O 1
ATOM 2274 N N . PHE A 1 307 ? -9.893 2.477 23.307 1.00 96.88 307 PHE A N 1
ATOM 2275 C CA . PHE A 1 307 ? -9.325 1.957 24.551 1.00 96.88 307 PHE A CA 1
ATOM 2276 C C . PHE A 1 307 ? -10.122 0.712 24.950 1.00 96.88 307 PHE A C 1
ATOM 2278 O O . PHE A 1 307 ? -11.184 0.863 25.542 1.00 96.88 307 PHE A O 1
ATOM 2285 N N . PRO A 1 308 ? -9.665 -0.518 24.634 1.00 95.75 308 PRO A N 1
ATOM 2286 C CA . PRO A 1 308 ? -10.467 -1.733 24.829 1.00 95.75 308 PRO A CA 1
ATOM 2287 C C . PRO A 1 308 ? -10.836 -2.039 26.285 1.00 95.75 308 PRO A C 1
ATOM 2289 O O . PRO A 1 308 ? -11.684 -2.886 26.529 1.00 95.75 308 PRO A O 1
ATOM 2292 N N . LYS A 1 309 ? -10.184 -1.382 27.251 1.00 96.12 309 LYS A N 1
ATOM 2293 C CA . LYS A 1 309 ? -10.504 -1.464 28.684 1.00 96.12 309 LYS A CA 1
ATOM 2294 C C . LYS A 1 309 ? -11.404 -0.314 29.164 1.00 96.12 309 LYS A C 1
ATOM 2296 O O . LYS A 1 309 ? -11.611 -0.179 30.364 1.00 96.12 309 LYS A O 1
ATOM 2301 N N . GLY A 1 310 ? -11.900 0.518 28.247 1.00 94.62 310 GLY A N 1
ATOM 2302 C CA . GLY A 1 310 ? -12.637 1.740 28.555 1.00 94.62 310 GLY A CA 1
ATOM 2303 C C . GLY A 1 310 ? -11.767 2.815 29.206 1.00 94.62 310 GLY A C 1
ATOM 2304 O O . GLY A 1 310 ? -10.552 2.665 29.368 1.00 94.62 310 GLY A O 1
ATOM 2305 N N . LEU A 1 311 ? -12.407 3.923 29.573 1.00 95.50 311 LEU A N 1
ATOM 2306 C CA . LEU A 1 311 ? -11.834 4.927 30.470 1.00 95.50 311 LEU A CA 1
ATOM 2307 C C . LEU A 1 311 ? -12.399 4.675 31.870 1.00 95.50 311 LEU A C 1
ATOM 2309 O O . LEU A 1 311 ? -13.585 4.930 32.054 1.00 95.50 311 LEU A O 1
ATOM 2313 N N . PRO A 1 312 ? -11.633 4.167 32.851 1.00 96.06 312 PRO A N 1
ATOM 2314 C CA . PRO A 1 312 ? -12.184 3.861 34.169 1.00 96.06 312 PRO A CA 1
ATOM 2315 C C . PRO A 1 312 ? -12.601 5.137 34.907 1.00 96.06 312 PRO A C 1
ATOM 2317 O O . PRO A 1 312 ? -11.951 6.175 34.783 1.00 96.06 312 PRO A O 1
ATOM 2320 N N . ARG A 1 313 ? -13.661 5.060 35.720 1.00 93.88 313 ARG A N 1
ATOM 2321 C CA . ARG A 1 313 ? -14.067 6.163 36.613 1.00 93.88 313 ARG A CA 1
ATOM 2322 C C . ARG A 1 313 ? -13.009 6.563 37.626 1.00 93.88 313 ARG A C 1
ATOM 2324 O O . ARG A 1 313 ? -12.898 7.737 37.956 1.00 93.88 313 ARG A O 1
ATOM 2331 N N . SER A 1 314 ? -12.216 5.600 38.077 1.00 94.69 314 SER A N 1
ATOM 2332 C CA . SER A 1 314 ? -11.141 5.799 39.047 1.00 94.69 314 SER A CA 1
ATOM 2333 C C . SER A 1 314 ? -9.865 6.392 38.440 1.00 94.69 314 SER A C 1
ATOM 2335 O O . SER A 1 314 ? -8.813 6.286 39.061 1.00 94.69 314 SER A O 1
ATOM 2337 N N . ILE A 1 315 ? -9.912 6.939 37.219 1.00 96.81 315 ILE A N 1
ATOM 2338 C CA . ILE A 1 315 ? -8.724 7.489 36.565 1.00 96.81 315 ILE A CA 1
ATOM 2339 C C . ILE A 1 315 ? -8.189 8.694 37.342 1.00 96.81 315 ILE A C 1
ATOM 2341 O O . ILE A 1 315 ? -8.927 9.615 37.687 1.00 96.81 315 ILE A O 1
ATOM 2345 N N . THR A 1 316 ? -6.888 8.706 37.585 1.00 97.38 316 THR A N 1
ATOM 2346 C CA . THR A 1 316 ? -6.170 9.777 38.273 1.00 97.38 316 THR A CA 1
ATOM 2347 C C . THR A 1 316 ? -5.107 10.402 37.371 1.00 97.38 316 THR A C 1
ATOM 2349 O O . THR A 1 316 ? -4.784 9.900 36.291 1.00 97.38 316 THR A O 1
ATOM 2352 N N . GLY A 1 317 ? -4.588 11.565 37.774 1.00 97.06 317 GLY A N 1
ATOM 2353 C CA . GLY A 1 317 ? -3.492 12.212 37.056 1.00 97.06 317 GLY A CA 1
ATOM 2354 C C . GLY A 1 317 ? -2.228 11.350 37.101 1.00 97.06 317 GLY A C 1
ATOM 2355 O O . GLY A 1 317 ? -1.767 10.992 38.176 1.00 97.06 317 GLY A O 1
ATOM 2356 N N . GLY A 1 318 ? -1.660 11.049 35.936 1.00 96.19 318 GLY A N 1
ATOM 2357 C CA . GLY A 1 318 ? -0.488 10.187 35.780 1.00 96.19 318 GLY A CA 1
ATOM 2358 C C . GLY A 1 318 ? -0.804 8.799 35.224 1.00 96.19 318 GLY A C 1
ATOM 2359 O O . GLY A 1 318 ? 0.095 8.199 34.628 1.00 96.19 318 GLY A O 1
ATOM 2360 N N . ASP A 1 319 ? -2.057 8.340 35.321 1.00 97.81 319 ASP A N 1
ATOM 2361 C CA . ASP A 1 319 ? -2.471 7.022 34.832 1.00 97.81 319 ASP A CA 1
ATOM 2362 C C . ASP A 1 319 ? -2.209 6.856 33.334 1.00 97.81 319 ASP A C 1
ATOM 2364 O O . ASP A 1 319 ? -2.431 7.768 32.528 1.00 97.81 319 ASP A O 1
ATOM 2368 N N . VAL A 1 320 ? -1.749 5.661 32.959 1.00 97.81 320 VAL A N 1
ATOM 2369 C CA . VAL A 1 320 ? -1.451 5.291 31.575 1.00 97.81 320 VAL A CA 1
ATOM 2370 C C . VAL A 1 320 ? -2.514 4.332 31.059 1.00 97.81 320 VAL A C 1
ATOM 2372 O O . VAL A 1 320 ? -2.765 3.272 31.626 1.00 97.81 320 VAL A O 1
ATOM 2375 N N . LEU A 1 321 ? -3.097 4.696 29.927 1.00 97.50 321 LEU A N 1
ATOM 2376 C CA . LEU A 1 321 ? -4.112 3.938 29.219 1.00 97.50 321 LEU A CA 1
ATOM 2377 C C . LEU A 1 321 ? -3.503 3.315 27.968 1.00 97.50 321 LEU A C 1
ATOM 2379 O O . LEU A 1 321 ? -2.850 4.002 27.179 1.00 97.50 321 LEU A O 1
ATOM 2383 N N . GLU A 1 322 ? -3.762 2.027 27.765 1.00 97.94 322 GLU A N 1
ATOM 2384 C CA . GLU A 1 322 ? -3.421 1.316 26.534 1.00 97.94 322 GLU A CA 1
ATOM 2385 C C . GLU A 1 322 ? -4.643 1.278 25.613 1.00 97.94 322 GLU A C 1
ATOM 2387 O O . GLU A 1 322 ? -5.716 0.786 25.971 1.00 97.94 322 GLU A O 1
ATOM 2392 N N . GLY A 1 323 ? -4.470 1.827 24.420 1.00 97.00 323 GLY A N 1
ATOM 2393 C CA . GLY A 1 323 ? -5.424 1.793 23.329 1.00 97.00 323 GLY A CA 1
ATOM 2394 C C . GLY A 1 323 ? -4.862 1.080 22.108 1.00 97.00 323 GLY A C 1
ATOM 2395 O O . GLY A 1 323 ? -3.699 0.678 22.061 1.00 97.00 323 GLY A O 1
ATOM 2396 N N . VAL A 1 324 ? -5.706 0.938 21.098 1.00 97.00 324 VAL A N 1
ATOM 2397 C CA . VAL A 1 324 ? -5.369 0.369 19.795 1.00 97.00 324 VAL A CA 1
ATOM 2398 C C . VAL A 1 324 ? -5.915 1.263 18.694 1.00 97.00 324 VAL A C 1
ATOM 2400 O O . VAL A 1 324 ? -6.998 1.831 18.833 1.00 97.00 324 VAL A O 1
ATOM 2403 N N . THR A 1 325 ? -5.190 1.403 17.591 1.00 95.44 325 THR A N 1
ATOM 2404 C CA . THR A 1 325 ? -5.694 2.114 16.414 1.00 95.44 325 THR A CA 1
ATOM 2405 C C . THR A 1 325 ? -6.873 1.349 15.817 1.00 95.44 325 THR A C 1
ATOM 2407 O O . THR A 1 325 ? -6.796 0.139 15.594 1.00 95.44 325 THR A O 1
ATOM 2410 N N . SER A 1 326 ? -7.987 2.037 15.581 1.00 89.88 326 SER A N 1
ATOM 2411 C CA . SER A 1 326 ? -9.198 1.449 15.000 1.00 89.88 326 SER A CA 1
ATOM 2412 C C . SER A 1 326 ? -9.323 1.708 13.504 1.00 89.88 326 SER A C 1
ATOM 2414 O O . SER A 1 326 ? -9.954 0.920 12.808 1.00 89.88 326 SER A O 1
ATOM 2416 N N . THR A 1 327 ? -8.660 2.742 12.987 1.00 85.75 327 THR A N 1
ATOM 2417 C CA . THR A 1 327 ? -8.487 2.958 11.547 1.00 85.75 327 THR A CA 1
ATOM 2418 C C . THR A 1 327 ? -7.008 2.913 11.190 1.00 85.75 327 THR A C 1
ATOM 2420 O O . THR A 1 327 ? -6.208 3.520 11.911 1.00 85.75 327 THR A O 1
ATOM 2423 N N . PRO A 1 328 ? -6.622 2.253 10.086 1.00 83.50 328 PRO A N 1
ATOM 2424 C CA . PRO A 1 328 ? -5.269 2.393 9.582 1.00 83.50 328 PRO A CA 1
ATOM 2425 C C . PRO A 1 328 ? -5.041 3.834 9.095 1.00 83.50 328 PRO A C 1
ATOM 2427 O O . PRO A 1 328 ? -5.975 4.496 8.642 1.00 83.50 328 PRO A O 1
ATOM 2430 N N . MET A 1 329 ? -3.806 4.323 9.183 1.00 82.06 329 MET A N 1
ATOM 2431 C CA . MET A 1 329 ? -3.397 5.598 8.590 1.00 82.06 329 MET A CA 1
ATOM 2432 C C . MET A 1 329 ? -2.561 5.323 7.344 1.00 82.06 329 MET A C 1
ATOM 2434 O O . MET A 1 329 ? -1.508 4.687 7.441 1.00 82.06 329 MET A O 1
ATOM 2438 N N . ALA A 1 330 ? -3.021 5.808 6.192 1.00 73.25 330 ALA A N 1
ATOM 2439 C CA . ALA A 1 330 ? -2.210 5.857 4.983 1.00 73.25 330 ALA A CA 1
ATOM 2440 C C . ALA A 1 330 ? -1.277 7.078 5.026 1.00 73.25 330 ALA A C 1
ATOM 2442 O O . ALA A 1 330 ? -1.667 8.123 5.539 1.00 73.25 330 ALA A O 1
ATOM 2443 N N . MET A 1 331 ? -0.053 6.944 4.511 1.00 62.94 331 MET A N 1
ATOM 2444 C CA . MET A 1 331 ? 0.916 8.059 4.477 1.00 62.94 331 MET A CA 1
ATOM 2445 C C . MET A 1 331 ? 0.578 9.093 3.415 1.00 62.94 331 MET A C 1
ATOM 2447 O O . MET A 1 331 ? 0.765 10.287 3.615 1.00 62.94 331 MET A O 1
ATOM 2451 N N . ASP A 1 332 ? 0.104 8.600 2.281 1.00 65.88 332 ASP A N 1
ATOM 2452 C CA . ASP A 1 332 ? -0.223 9.386 1.112 1.00 65.88 332 ASP A CA 1
ATOM 2453 C C . ASP A 1 332 ? -1.321 8.637 0.364 1.00 65.88 332 ASP A C 1
ATOM 2455 O O . ASP A 1 332 ? -1.202 7.434 0.091 1.00 65.88 332 ASP A O 1
ATOM 2459 N N . ALA A 1 333 ? -2.400 9.351 0.054 1.00 64.12 333 ALA A N 1
ATOM 2460 C CA . ALA A 1 333 ? -3.508 8.800 -0.700 1.00 64.12 333 ALA A CA 1
ATOM 2461 C C . ALA A 1 333 ? -3.096 8.311 -2.094 1.00 64.12 333 ALA A C 1
ATOM 2463 O O . ALA A 1 333 ? -3.700 7.376 -2.609 1.00 64.12 333 ALA A O 1
ATOM 2464 N N . SER A 1 334 ? -2.040 8.893 -2.663 1.00 62.62 334 SER A N 1
ATOM 2465 C CA . SER A 1 334 ? -1.486 8.522 -3.962 1.00 62.62 334 SER A CA 1
ATOM 2466 C C . SER A 1 334 ? -0.565 7.298 -3.920 1.00 62.62 334 SER A C 1
ATOM 2468 O O . SER A 1 334 ? -0.357 6.655 -4.946 1.00 62.62 334 SER A O 1
ATOM 2470 N N . LEU A 1 335 ? -0.006 6.935 -2.758 1.00 58.88 335 LEU A N 1
ATOM 2471 C CA . LEU A 1 335 ? 0.990 5.858 -2.682 1.00 58.88 335 LEU A CA 1
ATOM 2472 C C . LEU A 1 335 ? 0.392 4.515 -2.261 1.00 58.88 335 LEU A C 1
ATOM 2474 O O . LEU A 1 335 ? 0.943 3.470 -2.607 1.00 58.88 335 LEU A O 1
ATOM 2478 N N . ASP A 1 336 ? -0.752 4.507 -1.579 1.00 70.06 336 ASP A N 1
ATOM 2479 C CA . ASP A 1 336 ? -1.398 3.283 -1.086 1.00 70.06 336 ASP A CA 1
ATOM 2480 C C . ASP A 1 336 ? -0.528 2.470 -0.104 1.00 70.06 336 ASP A C 1
ATOM 2482 O O . ASP A 1 336 ? -0.423 1.242 -0.186 1.00 70.06 336 ASP A O 1
ATOM 2486 N N . TYR A 1 337 ? 0.141 3.174 0.814 1.00 72.81 337 TYR A N 1
ATOM 2487 C CA . TYR A 1 337 ? 0.950 2.582 1.882 1.00 72.81 337 TYR A CA 1
ATOM 2488 C C . TYR A 1 337 ? 0.365 2.893 3.252 1.00 72.81 337 TYR A C 1
ATOM 2490 O O . TYR A 1 337 ? 0.050 4.045 3.560 1.00 72.81 337 TYR A O 1
ATOM 2498 N N . LEU A 1 338 ? 0.291 1.867 4.098 1.00 75.75 338 LEU A N 1
ATOM 2499 C CA . LEU A 1 338 ? -0.131 2.003 5.488 1.00 75.75 338 LEU A CA 1
ATOM 2500 C C . LEU A 1 338 ? 1.065 2.378 6.371 1.00 75.75 338 LEU A C 1
ATOM 2502 O O . LEU A 1 338 ? 1.974 1.573 6.549 1.00 75.75 338 LEU A O 1
ATOM 2506 N N . ALA A 1 339 ? 1.036 3.586 6.941 1.00 80.12 339 ALA A N 1
ATOM 2507 C CA . ALA A 1 339 ? 2.021 4.067 7.916 1.00 80.12 339 ALA A CA 1
ATOM 2508 C C . ALA A 1 339 ? 1.802 3.417 9.280 1.00 80.12 339 ALA A C 1
ATOM 2510 O O . ALA A 1 339 ? 2.714 2.885 9.903 1.00 80.12 339 ALA A O 1
ATOM 2511 N N . ILE A 1 340 ? 0.553 3.491 9.746 1.00 87.44 340 ILE A N 1
ATOM 2512 C CA . ILE A 1 340 ? 0.129 2.977 11.043 1.00 87.44 340 ILE A CA 1
ATOM 2513 C C . ILE A 1 340 ? -1.008 2.000 10.765 1.00 87.44 340 ILE A C 1
ATOM 2515 O O . ILE A 1 340 ? -2.143 2.434 10.550 1.00 87.44 340 ILE A O 1
ATOM 2519 N N . PRO A 1 341 ? -0.738 0.685 10.731 1.00 86.12 341 PRO A N 1
ATOM 2520 C CA . PRO A 1 341 ? -1.772 -0.320 10.573 1.00 86.12 341 PRO A CA 1
ATOM 2521 C C . PRO A 1 341 ? -2.786 -0.252 11.716 1.00 86.12 341 PRO A C 1
ATOM 2523 O O . PRO A 1 341 ? -2.487 0.201 12.827 1.00 86.12 341 PRO A O 1
ATOM 2526 N N . GLN A 1 342 ? -3.990 -0.746 11.456 1.00 87.81 342 GLN A N 1
ATOM 2527 C CA . GLN A 1 342 ? -4.985 -0.971 12.500 1.00 87.81 342 GLN A CA 1
ATOM 2528 C C . GLN A 1 342 ? -4.464 -1.984 13.533 1.00 87.81 342 GLN A C 1
ATOM 2530 O O . GLN A 1 342 ? -3.738 -2.916 13.188 1.00 87.81 342 GLN A O 1
ATOM 2535 N N . GLY A 1 343 ? -4.844 -1.812 14.798 1.00 90.69 343 GLY A N 1
ATOM 2536 C CA . GLY A 1 343 ? -4.371 -2.645 15.903 1.00 90.69 343 GLY A CA 1
ATOM 2537 C C . GLY A 1 343 ? -2.998 -2.239 16.439 1.00 90.69 343 GLY A C 1
ATOM 2538 O O . GLY A 1 343 ? -2.507 -2.871 17.372 1.00 90.69 343 GLY A O 1
ATOM 2539 N N . SER A 1 344 ? -2.390 -1.178 15.896 1.00 94.31 344 SER A N 1
ATOM 2540 C CA . SER A 1 344 ? -1.188 -0.575 16.477 1.00 94.31 344 SER A CA 1
ATOM 2541 C C . SER A 1 344 ? -1.510 -0.099 17.889 1.00 94.31 344 SER A C 1
ATOM 2543 O O . SER A 1 344 ? -2.551 0.521 18.115 1.00 94.31 344 SER A O 1
ATOM 2545 N N . LYS A 1 345 ? -0.646 -0.407 18.854 1.00 97.31 345 LYS A N 1
ATOM 2546 C CA . LYS A 1 345 ? -0.875 -0.035 20.250 1.00 97.31 345 LYS A CA 1
ATOM 2547 C C . LYS A 1 345 ? -0.589 1.442 20.445 1.00 97.31 345 LYS A C 1
ATOM 2549 O O . LYS A 1 345 ? 0.350 1.990 19.872 1.00 97.31 345 LYS A O 1
ATOM 2554 N N . VAL A 1 346 ? -1.383 2.086 21.279 1.00 97.56 346 VAL A N 1
ATOM 2555 C CA . VAL A 1 346 ? -1.279 3.510 21.577 1.00 97.56 346 VAL A CA 1
ATOM 2556 C C . VAL A 1 346 ? -1.279 3.676 23.085 1.00 97.56 346 VAL A C 1
ATOM 2558 O O . VAL A 1 346 ? -2.101 3.070 23.761 1.00 97.56 346 VAL A O 1
ATOM 2561 N N . TRP A 1 347 ? -0.387 4.505 23.623 1.00 98.12 347 TRP A N 1
ATOM 2562 C CA . TRP A 1 347 ? -0.393 4.835 25.047 1.00 98.12 347 TRP A CA 1
ATOM 2563 C C . TRP A 1 347 ? -0.742 6.299 25.247 1.00 98.12 347 TRP A C 1
ATOM 2565 O O . TRP A 1 347 ? -0.123 7.196 24.662 1.00 98.12 347 TRP A O 1
ATOM 2575 N N . ALA A 1 348 ? -1.738 6.524 26.094 1.00 97.88 348 ALA A N 1
ATOM 2576 C CA . ALA A 1 348 ? -2.184 7.843 26.498 1.00 97.88 348 ALA A CA 1
ATOM 2577 C C . ALA A 1 348 ? -2.017 8.005 28.006 1.00 97.88 348 ALA A C 1
ATOM 2579 O O . ALA A 1 348 ? -2.373 7.110 28.761 1.00 97.88 348 ALA A O 1
ATOM 2580 N N . GLN A 1 349 ? -1.495 9.144 28.443 1.00 97.81 349 GLN A N 1
ATOM 2581 C CA . GLN A 1 349 ? -1.398 9.490 29.855 1.00 97.81 349 GLN A CA 1
ATOM 2582 C C . GLN A 1 349 ? -2.495 10.490 30.227 1.00 97.81 349 GLN A C 1
ATOM 2584 O O . GLN A 1 349 ? -2.726 11.460 29.494 1.00 97.81 349 GLN A O 1
ATOM 2589 N N . ALA A 1 350 ? -3.148 10.284 31.368 1.00 97.88 350 ALA A N 1
ATOM 2590 C CA . ALA A 1 350 ? -4.048 11.259 31.966 1.00 97.88 350 ALA A CA 1
ATOM 2591 C C . ALA A 1 350 ? -3.243 12.412 32.575 1.00 97.88 350 ALA A C 1
ATOM 2593 O O . ALA A 1 350 ? -2.722 12.321 33.679 1.00 97.88 350 ALA A O 1
ATOM 2594 N N . VAL A 1 351 ? -3.120 13.517 31.841 1.00 97.50 351 VAL A N 1
ATOM 2595 C CA . VAL A 1 351 ? -2.331 14.685 32.271 1.00 97.50 351 VAL A CA 1
ATOM 2596 C C . VAL A 1 351 ? -3.063 15.492 33.338 1.00 97.50 351 VAL A C 1
ATOM 2598 O O . VAL A 1 351 ? -2.441 16.074 34.219 1.00 97.50 351 VAL A O 1
ATOM 2601 N N . SER A 1 352 ? -4.391 15.555 33.262 1.00 96.56 352 SER A N 1
ATOM 2602 C CA . SER A 1 352 ? -5.199 16.207 34.289 1.00 96.56 352 SER A CA 1
ATOM 2603 C C . SER A 1 352 ? -6.550 15.530 34.416 1.00 96.56 352 SER A C 1
ATOM 2605 O O . SER A 1 352 ? -7.231 15.356 33.402 1.00 96.56 352 SER A O 1
ATOM 2607 N N . VAL A 1 353 ? -6.949 15.241 35.650 1.00 96.75 353 VAL A N 1
ATOM 2608 C CA . VAL A 1 353 ? -8.292 14.791 36.012 1.00 96.75 353 VAL A CA 1
ATOM 2609 C C . VAL A 1 353 ? -8.853 15.804 37.002 1.00 96.75 353 VAL A C 1
ATOM 2611 O O . VAL A 1 353 ? -8.192 16.131 37.985 1.00 96.75 353 VAL A O 1
ATOM 2614 N N . LYS A 1 354 ? -10.020 16.373 36.704 1.00 96.25 354 LYS A N 1
ATOM 2615 C CA . LYS A 1 354 ? -10.703 17.342 37.567 1.00 96.25 354 LYS A CA 1
ATOM 2616 C C . LYS A 1 354 ? -12.174 16.984 37.667 1.00 96.25 354 LYS A C 1
ATOM 2618 O O . LYS A 1 354 ? -12.798 16.683 36.652 1.00 96.25 354 LYS A O 1
ATOM 2623 N N . GLU A 1 355 ? -12.738 17.082 38.857 1.00 93.50 355 GLU A N 1
ATOM 2624 C CA . GLU A 1 355 ? -14.186 17.045 39.031 1.00 93.50 355 GLU A CA 1
ATOM 2625 C C . GLU A 1 355 ? -14.786 18.325 38.428 1.00 93.50 355 GLU A C 1
ATOM 2627 O O . GLU A 1 355 ? -14.342 19.440 38.702 1.00 93.50 355 GLU A O 1
ATOM 2632 N N . ALA A 1 356 ? -15.754 18.161 37.533 1.00 88.25 356 ALA A N 1
ATOM 2633 C CA . ALA A 1 356 ? -16.426 19.224 36.790 1.00 88.25 356 ALA A CA 1
ATOM 2634 C C . ALA A 1 356 ? -17.901 19.356 37.215 1.00 88.25 356 ALA A C 1
ATOM 2636 O O . ALA A 1 356 ? -18.758 19.700 36.402 1.00 88.25 356 ALA A O 1
ATOM 2637 N N . GLY A 1 357 ? -18.194 19.042 38.479 1.00 86.00 357 GLY A N 1
ATOM 2638 C CA . GLY A 1 357 ? -19.532 19.008 39.067 1.00 86.00 357 GLY A CA 1
ATOM 2639 C C . GLY A 1 357 ? -19.771 17.726 39.877 1.00 86.00 357 GLY A C 1
ATOM 2640 O O . GLY A 1 357 ? -18.880 16.884 39.933 1.00 86.00 357 GLY A O 1
ATOM 2641 N N . PRO A 1 358 ? -20.972 17.549 40.465 1.00 81.69 358 PRO A N 1
ATOM 2642 C CA . PRO A 1 358 ? -21.278 16.435 41.375 1.00 81.69 358 PRO A CA 1
ATOM 2643 C C . PRO A 1 358 ? -21.134 15.036 40.756 1.00 81.69 358 PRO A C 1
ATOM 2645 O O . PRO A 1 358 ? -20.974 14.061 41.477 1.00 81.69 358 PRO A O 1
ATOM 2648 N N . SER A 1 359 ? -21.212 14.936 39.427 1.00 83.69 359 SER A N 1
ATOM 2649 C CA . SER A 1 359 ? -21.200 13.669 38.682 1.00 83.69 359 SER A CA 1
ATOM 2650 C C . SER A 1 359 ? -20.400 13.738 37.378 1.00 83.69 359 SER A C 1
ATOM 2652 O O . SER A 1 359 ? -20.484 12.840 36.540 1.00 83.69 359 SER A O 1
ATOM 2654 N N . ALA A 1 360 ? -19.638 14.818 37.173 1.00 90.00 360 ALA A N 1
ATOM 2655 C CA . ALA A 1 360 ? -18.893 15.034 35.941 1.00 90.00 360 ALA A CA 1
ATOM 2656 C C . ALA A 1 360 ? -17.387 15.015 36.196 1.00 90.00 360 ALA A C 1
ATOM 2658 O O . ALA A 1 360 ? -16.891 15.669 37.110 1.00 90.00 360 ALA A O 1
ATOM 2659 N N . THR A 1 361 ? -16.646 14.336 35.328 1.00 93.19 361 THR A N 1
ATOM 2660 C CA . THR A 1 361 ? -15.184 14.271 35.382 1.00 93.19 361 THR A CA 1
ATOM 2661 C C . THR A 1 361 ? -14.606 14.814 34.083 1.00 93.19 361 THR A C 1
ATOM 2663 O O . THR A 1 361 ? -14.947 14.370 32.985 1.00 93.19 361 THR A O 1
ATOM 2666 N N . ALA A 1 362 ? -13.719 15.797 34.206 1.00 96.06 362 ALA A N 1
ATOM 2667 C CA . ALA A 1 362 ? -12.941 16.355 33.117 1.00 96.06 362 ALA A CA 1
ATOM 2668 C C . ALA A 1 362 ? -11.554 15.697 33.069 1.00 96.06 362 ALA A C 1
ATOM 2670 O O . ALA A 1 362 ? -10.746 15.871 33.980 1.00 96.06 362 ALA A O 1
ATOM 2671 N N . VAL A 1 363 ? -11.259 14.982 31.986 1.00 96.88 363 VAL A N 1
ATOM 2672 C CA . VAL A 1 363 ? -10.008 14.251 31.761 1.00 96.88 363 VAL A CA 1
ATOM 2673 C C . VAL A 1 363 ? -9.292 14.803 30.531 1.00 96.88 363 VAL A C 1
ATOM 2675 O O . VAL A 1 363 ? -9.853 14.880 29.438 1.00 96.88 363 VAL A O 1
ATOM 2678 N N . ARG A 1 364 ? -8.016 15.168 30.676 1.00 97.25 364 ARG A N 1
ATOM 2679 C CA . ARG A 1 364 ? -7.132 15.498 29.549 1.00 97.25 364 ARG A CA 1
ATOM 2680 C C . ARG A 1 364 ? -6.171 14.347 29.306 1.00 97.25 364 ARG A C 1
ATOM 2682 O O . ARG A 1 364 ? -5.335 14.056 30.157 1.00 97.25 364 ARG A O 1
ATOM 2689 N N . LEU A 1 365 ? -6.251 13.757 28.119 1.00 97.25 365 LEU A N 1
ATOM 2690 C CA . LEU A 1 365 ? -5.358 12.686 27.689 1.00 97.25 365 LEU A CA 1
ATOM 2691 C C . LEU A 1 365 ? -4.291 13.226 26.733 1.00 97.25 365 LEU A C 1
ATOM 2693 O O . LEU A 1 365 ? -4.607 13.952 25.786 1.00 97.25 365 LEU A O 1
ATOM 2697 N N . ARG A 1 366 ? -3.032 12.847 26.967 1.00 97.19 366 ARG A N 1
ATOM 2698 C CA . ARG A 1 366 ? -1.906 13.078 26.053 1.00 97.19 366 ARG A CA 1
ATOM 2699 C C . ARG A 1 366 ? -1.419 11.740 25.535 1.00 97.19 366 ARG A C 1
ATOM 2701 O O . ARG A 1 366 ? -0.933 10.917 26.304 1.00 97.19 366 ARG A O 1
ATOM 2708 N N . VAL A 1 367 ? -1.527 11.534 24.231 1.00 97.44 367 VAL A N 1
ATOM 2709 C CA . VAL A 1 367 ? -0.921 10.376 23.577 1.00 97.44 367 VAL A CA 1
ATOM 2710 C C . VAL A 1 367 ? 0.554 10.674 23.390 1.00 97.44 367 VAL A C 1
ATOM 2712 O O . VAL A 1 367 ? 0.896 11.692 22.789 1.00 97.44 367 VAL A O 1
ATOM 2715 N N . TYR A 1 368 ? 1.409 9.814 23.933 1.00 97.19 368 TYR A N 1
ATOM 2716 C CA . TYR A 1 368 ? 2.853 10.052 23.956 1.00 97.19 368 TYR A CA 1
ATOM 2717 C C . TYR A 1 368 ? 3.664 8.953 23.257 1.00 97.19 368 TYR A C 1
ATOM 2719 O O . TYR A 1 368 ? 4.870 9.091 23.058 1.00 97.19 368 TYR A O 1
ATOM 2727 N N . LYS A 1 369 ? 3.021 7.839 22.888 1.00 96.75 369 LYS A N 1
ATOM 2728 C CA . LYS A 1 369 ? 3.699 6.670 22.324 1.00 96.75 369 LYS A CA 1
ATOM 2729 C C . LYS A 1 369 ? 2.755 5.862 21.439 1.00 96.75 369 LYS A C 1
ATOM 2731 O O . LYS A 1 369 ? 1.603 5.644 21.816 1.00 96.75 369 LYS A O 1
ATOM 2736 N N . ILE A 1 370 ? 3.253 5.394 20.297 1.00 97.06 370 ILE A N 1
ATOM 2737 C CA . ILE A 1 370 ? 2.551 4.477 19.388 1.00 97.06 370 ILE A CA 1
ATOM 2738 C C . ILE A 1 370 ? 3.505 3.332 19.043 1.00 97.06 370 ILE A C 1
ATOM 2740 O O . ILE A 1 370 ? 4.637 3.580 18.644 1.00 97.06 370 ILE A O 1
ATOM 2744 N N . ALA A 1 371 ? 3.063 2.087 19.199 1.00 95.38 371 ALA A N 1
ATOM 2745 C CA . ALA A 1 371 ? 3.771 0.905 18.722 1.00 95.38 371 ALA A CA 1
ATOM 2746 C C . ALA A 1 371 ? 3.041 0.380 17.506 1.00 95.38 371 ALA A C 1
ATOM 2748 O O . ALA A 1 371 ? 1.886 -0.051 17.591 1.00 95.38 371 ALA A O 1
ATOM 2749 N N . VAL A 1 372 ? 3.721 0.463 16.374 1.00 93.12 372 VAL A N 1
ATOM 2750 C CA . VAL A 1 372 ? 3.148 0.097 15.095 1.00 93.12 372 VAL A CA 1
ATOM 2751 C C . VAL A 1 372 ? 2.969 -1.424 15.067 1.00 93.12 372 VAL A C 1
ATOM 2753 O O . VAL A 1 372 ? 3.845 -2.170 15.501 1.00 93.12 372 VAL A O 1
ATOM 2756 N N . ALA A 1 373 ? 1.806 -1.912 14.633 1.00 86.19 373 ALA A N 1
ATOM 2757 C CA . ALA A 1 373 ? 1.521 -3.346 14.641 1.00 86.19 373 ALA A CA 1
ATOM 2758 C C . ALA A 1 373 ? 2.512 -4.110 13.744 1.00 86.19 373 ALA A C 1
ATOM 2760 O O . ALA A 1 373 ? 2.488 -3.957 12.525 1.00 86.19 373 ALA A O 1
ATOM 2761 N N . GLY A 1 374 ? 3.356 -4.946 14.358 1.00 82.50 374 GLY A N 1
ATOM 2762 C CA . GLY A 1 374 ? 4.432 -5.681 13.680 1.00 82.50 374 GLY A CA 1
ATOM 2763 C C . GLY A 1 374 ? 5.735 -4.892 13.491 1.00 82.50 374 GLY A C 1
ATOM 2764 O O . GLY A 1 374 ? 6.616 -5.381 12.792 1.00 82.50 374 GLY A O 1
ATOM 2765 N N . GLY A 1 375 ? 5.843 -3.697 14.077 1.00 87.81 375 GLY A N 1
ATOM 2766 C CA . GLY A 1 375 ? 6.988 -2.797 13.949 1.00 87.81 375 GLY A CA 1
ATOM 2767 C C . GLY A 1 375 ? 7.514 -2.306 15.299 1.00 87.81 375 GLY A C 1
ATOM 2768 O O . GLY A 1 375 ? 7.264 -2.896 16.356 1.00 87.81 375 GLY A O 1
ATOM 2769 N N . HIS A 1 376 ? 8.258 -1.209 15.257 1.00 92.25 376 HIS A N 1
ATOM 2770 C CA . HIS A 1 376 ? 8.850 -0.549 16.406 1.00 92.25 376 HIS A CA 1
ATOM 2771 C C . HIS A 1 376 ? 7.862 0.357 17.157 1.00 92.25 376 HIS A C 1
ATOM 2773 O O . HIS A 1 376 ? 6.712 0.600 16.778 1.00 92.25 376 HIS A O 1
ATOM 2779 N N . THR A 1 377 ? 8.333 0.843 18.306 1.00 95.12 377 THR A N 1
ATOM 2780 C CA . THR A 1 377 ? 7.615 1.804 19.140 1.00 95.12 377 THR A CA 1
ATOM 2781 C C . THR A 1 377 ? 8.218 3.186 18.976 1.00 95.12 377 THR A C 1
ATOM 2783 O O . THR A 1 377 ? 9.415 3.364 19.178 1.00 95.12 377 THR A O 1
ATOM 2786 N N . TYR A 1 378 ? 7.372 4.166 18.679 1.00 95.69 378 TYR A N 1
ATOM 2787 C CA . TYR A 1 378 ? 7.779 5.541 18.440 1.00 95.69 378 TYR A CA 1
ATOM 2788 C C . TYR A 1 378 ? 7.193 6.477 19.494 1.00 95.69 378 TYR A C 1
ATOM 2790 O O . TYR A 1 378 ? 6.004 6.371 19.833 1.00 95.69 378 TYR A O 1
ATOM 2798 N N . PRO A 1 379 ? 7.998 7.422 20.008 1.00 96.56 379 PRO A N 1
ATOM 2799 C CA . PRO A 1 379 ? 7.459 8.539 20.754 1.00 96.56 379 PRO A CA 1
ATOM 2800 C C . PRO A 1 379 ? 6.627 9.400 19.803 1.00 96.56 379 PRO A C 1
ATOM 2802 O O . PRO A 1 379 ? 7.007 9.651 18.662 1.00 96.56 379 PRO A O 1
ATOM 2805 N N . CYS A 1 380 ? 5.482 9.867 20.274 1.00 96.31 380 CYS A N 1
ATOM 2806 C CA . CYS A 1 380 ? 4.674 10.824 19.534 1.00 96.31 380 CYS A CA 1
ATOM 2807 C C . CYS A 1 380 ? 4.123 11.870 20.495 1.00 96.31 380 CYS A C 1
ATOM 2809 O O . CYS A 1 380 ? 4.272 11.765 21.708 1.00 96.31 380 CYS A O 1
ATOM 2811 N N . GLU A 1 381 ? 3.479 12.893 19.958 1.00 96.75 381 GLU A N 1
ATOM 2812 C CA . GLU A 1 381 ? 2.716 13.822 20.771 1.00 96.75 381 GLU A CA 1
ATOM 2813 C C . GLU A 1 381 ? 1.385 14.049 20.079 1.00 96.75 381 GLU A C 1
ATOM 2815 O O . GLU A 1 381 ? 1.349 14.622 18.994 1.00 96.75 381 GLU A O 1
ATOM 2820 N N . ALA A 1 382 ? 0.297 13.567 20.673 1.00 97.00 382 ALA A N 1
ATOM 2821 C CA . ALA A 1 382 ? -1.045 13.704 20.124 1.00 97.00 382 ALA A CA 1
ATOM 2822 C C . ALA A 1 382 ? -2.064 14.055 21.212 1.00 97.00 382 ALA A C 1
ATOM 2824 O O . ALA A 1 382 ? -1.892 13.755 22.396 1.00 97.00 382 ALA A O 1
ATOM 2825 N N . ARG A 1 383 ? -3.160 14.681 20.786 1.00 96.69 383 ARG A N 1
ATOM 2826 C CA . ARG A 1 383 ? -4.295 15.053 21.640 1.00 96.69 383 ARG A CA 1
ATOM 2827 C C . ARG A 1 383 ? -5.597 14.529 21.062 1.00 96.69 383 ARG A C 1
ATOM 2829 O O . ARG A 1 383 ? -5.724 14.406 19.847 1.00 96.69 383 ARG A O 1
ATOM 2836 N N . ILE A 1 384 ? -6.583 14.282 21.915 1.00 96.94 384 ILE A N 1
ATOM 2837 C CA . ILE A 1 384 ? -7.926 13.923 21.453 1.00 96.94 384 ILE A CA 1
ATOM 2838 C C . ILE A 1 384 ? -8.574 15.154 20.813 1.00 96.94 384 ILE A C 1
ATOM 2840 O O . ILE A 1 384 ? -8.521 16.256 21.357 1.00 96.94 384 ILE A O 1
ATOM 2844 N N . SER A 1 385 ? -9.141 14.962 19.628 1.00 96.12 385 SER A N 1
ATOM 2845 C CA . SER A 1 385 ? -9.720 16.015 18.786 1.00 96.12 385 SER A CA 1
ATOM 2846 C C . SER A 1 385 ? -11.178 15.764 18.413 1.00 96.12 385 SER A C 1
ATOM 2848 O O . SER A 1 385 ? -11.890 16.715 18.103 1.00 96.12 385 SER A O 1
ATOM 2850 N N . GLU A 1 386 ? -11.631 14.513 18.488 1.00 95.75 386 GLU A N 1
ATOM 2851 C CA . GLU A 1 386 ? -13.006 14.104 18.199 1.00 95.75 386 GLU A CA 1
ATOM 2852 C C . GLU A 1 386 ? -13.319 12.807 18.959 1.00 95.75 386 GLU A C 1
ATOM 2854 O O . GLU A 1 386 ? -12.401 12.064 19.319 1.00 95.75 386 GLU A O 1
ATOM 2859 N N . VAL A 1 387 ? -14.600 12.515 19.185 1.00 94.38 387 VAL A N 1
ATOM 2860 C CA . VAL A 1 387 ? -15.061 11.236 19.745 1.00 94.38 387 VAL A CA 1
ATOM 2861 C C . VAL A 1 387 ? -16.238 10.737 18.916 1.00 94.38 387 VAL A C 1
ATOM 2863 O O . VAL A 1 387 ? -17.106 11.525 18.553 1.00 94.38 387 VAL A O 1
ATOM 2866 N N . SER A 1 388 ? -16.268 9.444 18.598 1.00 92.56 388 SER A N 1
ATOM 2867 C CA . SER A 1 388 ? -17.350 8.838 17.824 1.00 92.56 388 SER A CA 1
ATOM 2868 C C . SER A 1 388 ? -18.622 8.662 18.665 1.00 92.56 388 SER A C 1
ATOM 2870 O O . SER A 1 388 ? -18.543 8.401 19.871 1.00 92.56 388 SER A O 1
ATOM 2872 N N . GLY A 1 389 ? -19.782 8.696 18.001 1.00 85.19 389 GLY A N 1
ATOM 2873 C CA . GLY A 1 389 ? -21.101 8.445 18.599 1.00 85.19 389 GLY A CA 1
ATOM 2874 C C . GLY A 1 389 ? -21.790 9.718 19.103 1.00 85.19 389 GLY A C 1
ATOM 2875 O O . GLY A 1 389 ? -21.149 10.585 19.693 1.00 85.19 389 GLY A O 1
ATOM 2876 N N . ALA A 1 390 ? -23.100 9.826 18.864 1.00 59.94 390 ALA A N 1
ATOM 2877 C CA . ALA A 1 390 ? -23.903 11.034 19.093 1.00 59.94 390 ALA A CA 1
ATOM 2878 C C . ALA A 1 390 ? -24.427 11.207 20.537 1.00 59.94 390 ALA A C 1
ATOM 2880 O O . ALA A 1 390 ? -25.276 12.062 20.782 1.00 59.94 390 ALA A O 1
ATOM 2881 N N . GLU A 1 391 ? -23.959 10.412 21.500 1.00 63.25 391 GLU A N 1
ATOM 2882 C CA . GLU A 1 391 ? -24.523 10.443 22.852 1.00 63.25 391 GLU A CA 1
ATOM 2883 C C . GLU A 1 391 ? -24.079 11.653 23.681 1.00 63.25 391 GLU A C 1
ATOM 2885 O O . GLU A 1 391 ? -22.901 12.020 23.726 1.00 63.25 391 GLU A O 1
ATOM 2890 N N . SER A 1 392 ? -25.049 12.233 24.392 1.00 62.94 392 SER A N 1
ATOM 2891 C CA . SER A 1 392 ? -24.998 13.543 25.050 1.00 62.94 392 SER A CA 1
ATOM 2892 C C . SER A 1 392 ? -24.067 13.656 26.262 1.00 62.94 392 SER A C 1
ATOM 2894 O O . SER A 1 392 ? -23.788 14.778 26.697 1.00 62.94 392 SER A O 1
ATOM 2896 N N . LEU A 1 393 ? -23.606 12.535 26.827 1.00 84.75 393 LEU A N 1
ATOM 2897 C CA . LEU A 1 393 ? -22.937 12.508 28.136 1.00 84.75 393 LEU A CA 1
ATOM 2898 C C . LEU A 1 393 ? -21.415 12.675 28.082 1.00 84.75 393 LEU A C 1
ATOM 2900 O O . LEU A 1 393 ? -20.809 13.002 29.101 1.00 84.75 393 LEU A O 1
ATOM 2904 N N . LEU A 1 394 ? -20.797 12.501 26.911 1.00 90.31 394 LEU A N 1
ATOM 2905 C CA . LEU A 1 394 ? -19.371 12.753 26.719 1.00 90.31 394 LEU A CA 1
ATOM 2906 C C . LEU A 1 394 ? -19.191 13.930 25.766 1.00 90.31 394 LEU A C 1
ATOM 2908 O O . LEU A 1 394 ? -19.545 13.860 24.591 1.00 90.31 394 LEU A O 1
ATOM 2912 N N . LYS A 1 395 ? -18.615 15.015 26.274 1.00 92.56 395 LYS A N 1
ATOM 2913 C CA . LYS A 1 395 ? -18.325 16.220 25.498 1.00 92.56 395 LYS A CA 1
ATOM 2914 C C . LYS A 1 395 ? -16.825 16.407 25.382 1.00 92.56 395 LYS A C 1
ATOM 2916 O O . LYS A 1 395 ? -16.087 16.214 26.342 1.00 92.56 395 LYS A O 1
ATOM 2921 N N . LEU A 1 396 ? -16.371 16.836 24.212 1.00 94.00 396 LEU A N 1
ATOM 2922 C CA . LEU A 1 396 ? -14.980 17.209 23.994 1.00 94.00 396 LEU A CA 1
ATOM 2923 C C . LEU A 1 396 ? -14.868 18.732 23.898 1.00 94.00 396 LEU A C 1
ATOM 2925 O O . LEU A 1 396 ? -15.505 19.367 23.059 1.00 94.00 396 LEU A O 1
ATOM 2929 N N . SER A 1 397 ? -14.051 19.331 24.759 1.00 93.12 397 SER A N 1
ATOM 2930 C CA . SER A 1 397 ? -13.714 20.755 24.657 1.00 93.12 397 SER A CA 1
ATOM 2931 C C . SER A 1 397 ? -12.770 21.030 23.478 1.00 93.12 397 SER A C 1
ATOM 2933 O O . SER A 1 397 ? -12.015 20.157 23.049 1.00 93.12 397 SER A O 1
ATOM 2935 N N . LYS A 1 398 ? -12.703 22.288 23.014 1.00 88.00 398 LYS A N 1
ATOM 2936 C CA . LYS A 1 398 ? -11.744 22.724 21.972 1.00 88.00 398 LYS A CA 1
ATOM 2937 C C . LYS A 1 398 ? -10.275 22.429 22.324 1.00 88.00 398 LYS A C 1
ATOM 2939 O O . LYS A 1 398 ? -9.441 22.310 21.433 1.00 88.00 398 LYS A O 1
ATOM 2944 N N . GLY A 1 399 ? -9.958 22.319 23.617 1.00 89.00 399 GLY A N 1
ATOM 2945 C CA . GLY A 1 399 ? -8.621 22.001 24.123 1.00 89.00 399 GLY A CA 1
ATOM 2946 C C . GLY A 1 399 ? -8.319 20.504 24.245 1.00 89.00 399 GLY A C 1
ATOM 2947 O O . GLY A 1 399 ? -7.287 20.162 24.818 1.00 89.00 399 GLY A O 1
ATOM 2948 N N . GLY A 1 400 ? -9.204 19.619 23.775 1.00 91.94 400 GLY A N 1
ATOM 2949 C CA . GLY A 1 400 ? -9.026 18.166 23.868 1.00 91.94 400 GLY A CA 1
ATOM 2950 C C . GLY A 1 400 ? -9.266 17.583 25.266 1.00 91.94 400 GLY A C 1
ATOM 2951 O O . GLY A 1 400 ? -8.821 16.477 25.554 1.00 91.94 400 GLY A O 1
ATOM 2952 N N . VAL A 1 401 ? -9.930 18.330 26.156 1.00 95.81 401 VAL A N 1
ATOM 2953 C CA . VAL A 1 401 ? -10.396 17.813 27.456 1.00 95.81 401 VAL A CA 1
ATOM 2954 C C . VAL A 1 401 ? -11.728 17.108 27.244 1.00 95.81 401 VAL A C 1
ATOM 2956 O O . VAL A 1 401 ? -12.665 17.737 26.740 1.00 95.81 401 VAL A O 1
ATOM 2959 N N . LEU A 1 402 ? -11.785 15.833 27.619 1.00 94.19 402 LEU A N 1
ATOM 2960 C CA . LEU A 1 402 ? -12.991 15.017 27.681 1.00 94.19 402 LEU A CA 1
ATOM 2961 C C . LEU A 1 402 ? -13.747 15.363 28.959 1.00 94.19 402 LEU A C 1
ATOM 2963 O O . LEU A 1 402 ? -13.163 15.335 30.032 1.00 94.19 402 LEU A O 1
ATOM 2967 N N . VAL A 1 403 ? -15.028 15.683 28.855 1.00 94.25 403 VAL A N 1
ATOM 2968 C CA . VAL A 1 403 ? -15.919 15.891 29.997 1.00 94.25 403 VAL A CA 1
ATOM 2969 C C . VAL A 1 403 ? -16.986 14.815 29.923 1.00 94.25 403 VAL A C 1
ATOM 2971 O O . VAL A 1 403 ? -17.790 14.817 28.991 1.00 94.25 403 VAL A O 1
ATOM 2974 N N . ALA A 1 404 ? -16.949 13.884 30.869 1.00 92.25 404 ALA A N 1
ATOM 2975 C CA . ALA A 1 404 ? -17.882 12.772 30.960 1.00 92.25 404 ALA A CA 1
ATOM 2976 C C . ALA A 1 404 ? -18.811 12.976 32.157 1.00 92.25 404 ALA A C 1
ATOM 2978 O O . ALA A 1 404 ? -18.331 13.303 33.240 1.00 92.25 404 ALA A O 1
ATOM 2979 N N . ALA A 1 405 ? -20.111 12.756 31.967 1.00 89.69 405 ALA A N 1
ATOM 2980 C CA . ALA A 1 405 ? -21.103 12.664 33.039 1.00 89.69 405 ALA A CA 1
ATOM 2981 C C . ALA A 1 405 ? -21.770 11.272 33.014 1.00 89.69 405 ALA A C 1
ATOM 2983 O O . ALA A 1 405 ? -22.924 11.157 32.594 1.00 89.69 405 ALA A O 1
ATOM 2984 N N . PRO A 1 406 ? -21.030 10.195 33.339 1.00 77.12 406 PRO A N 1
ATOM 2985 C CA . PRO A 1 406 ? -21.564 8.832 33.301 1.00 77.12 406 PRO A CA 1
ATOM 2986 C C . PRO A 1 406 ? -22.667 8.630 34.351 1.00 77.12 406 PRO A C 1
ATOM 2988 O O . PRO A 1 406 ? -22.584 9.195 35.440 1.00 77.12 406 PRO A O 1
ATOM 2991 N N . ALA A 1 407 ? -23.660 7.785 34.059 1.00 82.62 407 ALA A N 1
ATOM 2992 C CA . ALA A 1 407 ? -24.709 7.405 35.012 1.00 82.62 407 ALA A CA 1
ATOM 2993 C C . ALA A 1 407 ? -24.115 6.669 36.220 1.00 82.62 407 ALA A C 1
ATOM 2995 O O . ALA A 1 407 ? -23.207 5.866 36.036 1.00 82.62 407 ALA A O 1
ATOM 2996 N N . ASP A 1 408 ? -24.602 6.907 37.442 1.00 79.88 408 ASP A N 1
ATOM 2997 C CA . ASP A 1 408 ? -23.994 6.465 38.717 1.00 79.88 408 ASP A CA 1
ATOM 2998 C C . ASP A 1 408 ? -23.577 4.984 38.787 1.00 79.88 408 ASP A C 1
ATOM 3000 O O . ASP A 1 408 ? -22.649 4.650 39.518 1.00 79.88 408 ASP A O 1
ATOM 3004 N N . THR A 1 409 ? -24.159 4.104 37.974 1.00 86.56 409 THR A N 1
ATOM 3005 C CA . THR A 1 409 ? -23.842 2.669 37.928 1.00 86.56 409 THR A CA 1
ATOM 3006 C C . THR A 1 409 ? -22.745 2.256 36.937 1.00 86.56 409 THR A C 1
ATOM 3008 O O . THR A 1 409 ? -22.293 1.117 37.003 1.00 86.56 409 THR A O 1
ATOM 3011 N N . ASP A 1 410 ? -22.318 3.115 36.008 1.00 87.44 410 ASP A N 1
ATOM 3012 C CA . ASP A 1 410 ? -21.338 2.743 34.974 1.00 87.44 410 ASP A CA 1
ATOM 3013 C C . ASP A 1 410 ? -19.908 2.713 35.554 1.00 87.44 410 ASP A C 1
ATOM 3015 O O . ASP A 1 410 ? -19.456 3.720 36.092 1.00 87.44 410 ASP A O 1
ATOM 3019 N N . PRO A 1 411 ? -19.147 1.607 35.493 1.00 91.62 411 PRO A N 1
ATOM 3020 C CA . PRO A 1 411 ? -17.759 1.596 35.964 1.00 91.62 411 PRO A CA 1
ATOM 3021 C C . PRO A 1 411 ? -16.807 2.464 35.113 1.00 91.62 411 PRO A C 1
ATOM 3023 O O . PRO A 1 411 ? -15.682 2.749 35.543 1.00 91.62 411 PRO A O 1
ATOM 3026 N N . PHE A 1 412 ? -17.235 2.914 33.930 1.00 93.31 412 PHE A N 1
ATOM 3027 C CA . PHE A 1 412 ? -16.420 3.679 32.994 1.00 93.31 412 PHE A CA 1
ATOM 3028 C C . PHE A 1 412 ? -16.906 5.132 32.844 1.00 93.31 412 PHE A C 1
ATOM 3030 O O . PHE A 1 412 ? -18.091 5.440 32.846 1.00 93.31 412 PHE A O 1
ATOM 3037 N N . LEU A 1 413 ? -15.963 6.064 32.679 1.00 91.56 413 LEU A N 1
ATOM 3038 C CA . LEU A 1 413 ? -16.236 7.408 32.156 1.00 91.56 413 LEU A CA 1
ATOM 3039 C C . LEU A 1 413 ? -16.663 7.354 30.689 1.00 91.56 413 LEU A C 1
ATOM 3041 O O . LEU A 1 413 ? -17.374 8.238 30.213 1.00 91.56 413 LEU A O 1
ATOM 3045 N N . ALA A 1 414 ? -16.173 6.354 29.958 1.00 91.31 414 ALA A N 1
ATOM 3046 C CA . ALA A 1 414 ? -16.547 6.131 28.578 1.00 91.31 414 ALA A CA 1
ATOM 3047 C C . ALA A 1 414 ? -16.343 4.672 28.163 1.00 91.31 414 ALA A C 1
ATOM 3049 O O . ALA A 1 414 ? -15.340 4.043 28.519 1.00 91.31 414 ALA A O 1
ATOM 3050 N N . ASP A 1 415 ? -17.287 4.207 27.350 1.00 90.25 415 ASP A N 1
ATOM 3051 C CA . ASP A 1 415 ? -17.406 2.835 26.872 1.00 90.25 415 ASP A CA 1
ATOM 3052 C C . ASP A 1 415 ? -16.124 2.324 26.159 1.00 90.25 415 ASP A C 1
ATOM 3054 O O . ASP A 1 415 ? -15.542 3.054 25.339 1.00 90.25 415 ASP A O 1
ATOM 3058 N N . PRO A 1 416 ? -15.681 1.080 26.441 1.00 92.19 416 PRO A N 1
ATOM 3059 C CA . PRO A 1 416 ? -14.628 0.373 25.704 1.00 92.19 416 PRO A CA 1
ATOM 3060 C C . PRO A 1 416 ? -14.763 0.328 24.174 1.00 92.19 416 PRO A C 1
ATOM 3062 O O . PRO A 1 416 ? -13.755 0.196 23.468 1.00 92.19 416 PRO A O 1
ATOM 3065 N N . ASP A 1 417 ? -15.976 0.417 23.638 1.00 90.94 417 ASP A N 1
ATOM 3066 C CA . ASP A 1 417 ? -16.247 0.365 22.199 1.00 90.94 417 ASP A CA 1
ATOM 3067 C C . ASP A 1 417 ? -16.171 1.737 21.519 1.00 90.94 417 ASP A C 1
ATOM 3069 O O . ASP A 1 417 ? -16.234 1.855 20.290 1.00 90.94 417 ASP A O 1
ATOM 3073 N N . ARG A 1 418 ? -15.941 2.797 22.300 1.00 92.31 418 ARG A N 1
ATOM 3074 C CA . ARG A 1 418 ? -15.881 4.163 21.789 1.00 92.31 418 ARG A CA 1
ATOM 3075 C C . ARG A 1 418 ? -14.558 4.462 21.088 1.00 92.31 418 ARG A C 1
ATOM 3077 O O . ARG A 1 418 ? -13.474 4.175 21.599 1.00 92.31 418 ARG A O 1
ATOM 3084 N N . ASN A 1 419 ? -14.643 5.110 19.926 1.00 94.81 419 ASN A N 1
ATOM 3085 C CA . ASN A 1 419 ? -13.476 5.573 19.185 1.00 94.81 419 ASN A CA 1
ATOM 3086 C C . ASN A 1 419 ? -13.184 7.047 19.482 1.00 94.81 419 ASN A C 1
ATOM 3088 O O . ASN A 1 419 ? -14.080 7.889 19.541 1.00 94.81 419 ASN A O 1
ATOM 3092 N N . TYR A 1 420 ? -11.904 7.368 19.605 1.00 95.81 420 TYR A N 1
ATOM 3093 C CA . TYR A 1 420 ? -11.361 8.695 19.859 1.00 95.81 420 TYR A CA 1
ATOM 3094 C C . TYR A 1 420 ? -10.448 9.064 18.704 1.00 95.81 420 TYR A C 1
ATOM 3096 O O . TYR A 1 420 ? -9.527 8.323 18.373 1.00 95.81 420 TYR A O 1
ATOM 3104 N N . LYS A 1 421 ? -10.666 10.217 18.086 1.00 96.31 421 LYS A N 1
ATOM 3105 C CA . LYS A 1 421 ? -9.781 10.709 17.037 1.00 96.31 421 LYS A CA 1
ATOM 3106 C C . LYS A 1 421 ? -8.649 11.482 17.677 1.00 96.31 421 LYS A C 1
ATOM 3108 O O . LYS A 1 421 ? -8.859 12.578 18.208 1.00 96.31 421 LYS A O 1
ATOM 3113 N N . ILE A 1 422 ? -7.448 10.931 17.630 1.00 96.56 422 ILE A N 1
ATOM 3114 C CA . ILE A 1 422 ? -6.251 11.620 18.100 1.00 96.56 422 ILE A CA 1
ATOM 3115 C C . ILE A 1 422 ? -5.662 12.413 16.940 1.00 96.56 422 ILE A C 1
ATOM 3117 O O . ILE A 1 422 ? -5.647 11.942 15.808 1.00 96.56 422 ILE A O 1
ATOM 3121 N N . ARG A 1 423 ? -5.207 13.632 17.216 1.00 95.81 423 ARG A N 1
ATOM 3122 C CA . ARG A 1 423 ? -4.534 14.518 16.269 1.00 95.81 423 ARG A CA 1
ATOM 3123 C C . ARG A 1 423 ? -3.101 14.734 16.731 1.00 95.81 423 ARG A C 1
ATOM 3125 O O . ARG A 1 423 ? -2.895 15.171 17.867 1.00 95.81 423 ARG A O 1
ATOM 3132 N N . LEU A 1 424 ? -2.137 14.451 15.859 1.00 96.38 424 LEU A N 1
ATOM 3133 C CA . LEU A 1 424 ? -0.715 14.660 16.115 1.00 96.38 424 LEU A CA 1
ATOM 3134 C C . LEU A 1 424 ? -0.435 16.157 16.301 1.00 96.38 424 LEU A C 1
ATOM 3136 O O . LEU A 1 424 ? -0.822 16.987 15.483 1.00 96.38 424 LEU A O 1
ATOM 3140 N N . ALA A 1 425 ? 0.208 16.512 17.404 1.00 95.25 425 ALA A N 1
ATOM 3141 C CA . ALA A 1 425 ? 0.662 17.865 17.702 1.00 95.25 425 ALA A CA 1
ATOM 3142 C C . ALA A 1 425 ? 2.037 18.154 17.083 1.00 95.25 425 ALA A C 1
ATOM 3144 O O . ALA A 1 425 ? 2.315 19.296 16.729 1.00 95.25 425 ALA A O 1
ATOM 3145 N N . LYS A 1 426 ? 2.877 17.124 16.932 1.00 94.88 426 LYS A N 1
ATOM 3146 C CA . LYS A 1 426 ? 4.186 17.190 16.274 1.00 94.88 426 LYS A CA 1
ATOM 3147 C C . LYS A 1 426 ? 4.267 16.163 15.146 1.00 94.88 426 LYS A C 1
ATOM 3149 O O . LYS A 1 426 ? 3.554 15.160 15.214 1.00 94.88 426 LYS A O 1
ATOM 3154 N N . PRO A 1 427 ? 5.126 16.383 14.135 1.00 93.31 427 PRO A N 1
ATOM 3155 C CA . PRO A 1 427 ? 5.378 15.374 13.120 1.00 93.31 427 PRO A CA 1
ATOM 3156 C C . PRO A 1 427 ? 5.901 14.082 13.756 1.00 93.31 427 PRO A C 1
ATOM 3158 O O . PRO A 1 427 ? 6.699 14.137 14.692 1.00 93.31 427 PRO A O 1
ATOM 3161 N N . LEU A 1 428 ? 5.458 12.938 13.242 1.00 92.88 428 LEU A N 1
ATOM 3162 C CA . LEU A 1 428 ? 5.887 11.615 13.686 1.00 92.88 428 LEU A CA 1
ATOM 3163 C C . LEU A 1 428 ? 6.728 10.977 12.584 1.00 92.88 428 LEU A C 1
ATOM 3165 O O . LEU A 1 428 ? 6.216 10.724 11.495 1.00 92.88 428 LEU A O 1
ATOM 3169 N N . THR A 1 429 ? 8.005 10.724 12.866 1.00 91.00 429 THR A N 1
ATOM 3170 C CA . THR A 1 429 ? 8.895 10.020 11.938 1.00 91.00 429 THR A CA 1
ATOM 3171 C C . THR A 1 429 ? 8.940 8.539 12.291 1.00 91.00 429 THR A C 1
ATOM 3173 O O . THR A 1 429 ? 9.403 8.175 13.370 1.00 91.00 429 THR A O 1
ATOM 3176 N N . LEU A 1 430 ? 8.459 7.696 11.384 1.00 88.62 430 LEU A N 1
ATOM 3177 C CA . LEU A 1 430 ? 8.544 6.241 11.464 1.00 88.62 430 LEU A CA 1
ATOM 3178 C C . LEU A 1 430 ? 9.777 5.782 10.685 1.00 88.62 430 LEU A C 1
ATOM 3180 O O . LEU A 1 430 ? 10.053 6.318 9.619 1.00 88.62 430 LEU A O 1
ATOM 3184 N N . SER A 1 431 ? 10.514 4.808 11.203 1.00 87.88 431 SER A N 1
ATOM 3185 C CA . SER A 1 431 ? 11.712 4.248 10.565 1.00 87.88 431 SER A CA 1
ATOM 3186 C C . SER A 1 431 ? 11.677 2.742 10.747 1.00 87.88 431 SER A C 1
ATOM 3188 O O . SER A 1 431 ? 12.089 2.241 11.793 1.00 87.88 431 SER A O 1
ATOM 3190 N N . GLU A 1 432 ? 11.133 2.046 9.757 1.00 84.44 432 GLU A N 1
ATOM 3191 C CA . GLU A 1 432 ? 10.916 0.599 9.780 1.00 84.44 432 GLU A CA 1
ATOM 3192 C C . GLU A 1 432 ? 11.687 -0.061 8.635 1.00 84.44 432 GLU A C 1
ATOM 3194 O O . GLU A 1 432 ? 12.064 0.586 7.657 1.00 84.44 432 GLU A O 1
ATOM 3199 N N . ASN A 1 433 ? 11.901 -1.372 8.722 1.00 75.38 433 ASN A N 1
ATOM 3200 C CA . ASN A 1 433 ? 12.497 -2.122 7.618 1.00 75.38 433 ASN A CA 1
ATOM 3201 C C . ASN A 1 433 ? 11.559 -2.121 6.388 1.00 75.38 433 ASN A C 1
ATOM 3203 O O . ASN A 1 433 ? 10.341 -2.120 6.534 1.00 75.38 433 ASN A O 1
ATOM 3207 N N . GLN A 1 434 ? 12.091 -2.194 5.164 1.00 66.88 434 GLN A N 1
ATOM 3208 C CA . GLN A 1 434 ? 11.300 -2.237 3.923 1.00 66.88 434 GLN A CA 1
ATOM 3209 C C . GLN A 1 434 ? 10.207 -3.320 3.933 1.00 66.88 434 GLN A C 1
ATOM 3211 O O . GLN A 1 434 ? 9.109 -3.093 3.430 1.00 66.88 434 GLN A O 1
ATOM 3216 N N . GLY A 1 435 ? 10.480 -4.480 4.542 1.00 65.69 435 GLY A N 1
ATOM 3217 C CA . GLY A 1 435 ? 9.510 -5.575 4.663 1.00 65.69 435 GLY A CA 1
ATOM 3218 C C . GLY A 1 435 ? 8.299 -5.267 5.555 1.00 65.69 435 GLY A C 1
ATOM 3219 O O . GLY A 1 435 ? 7.296 -5.974 5.467 1.00 65.69 435 GLY A O 1
ATOM 3220 N N . PHE A 1 436 ? 8.376 -4.223 6.387 1.00 67.38 436 PHE A N 1
ATOM 3221 C CA . PHE A 1 436 ? 7.276 -3.756 7.230 1.00 67.38 436 PHE A CA 1
ATOM 3222 C C . PHE A 1 436 ? 6.159 -3.109 6.400 1.00 67.38 436 PHE A C 1
ATOM 3224 O O . PHE A 1 436 ? 4.969 -3.268 6.686 1.00 67.38 436 PHE A O 1
ATOM 3231 N N . PHE A 1 437 ? 6.540 -2.396 5.340 1.00 69.81 437 PHE A N 1
ATOM 3232 C CA . PHE A 1 437 ? 5.608 -1.633 4.528 1.00 69.81 437 PHE A CA 1
ATOM 3233 C C . PHE A 1 437 ? 4.769 -2.564 3.669 1.00 69.81 437 PHE A C 1
ATOM 3235 O O . PHE A 1 437 ? 5.230 -3.150 2.688 1.00 69.81 437 PHE A O 1
ATOM 3242 N N . LYS A 1 438 ? 3.493 -2.673 4.034 1.00 75.75 438 LYS A N 1
ATOM 3243 C CA . LYS A 1 438 ? 2.502 -3.319 3.186 1.00 75.75 438 LYS A CA 1
ATOM 3244 C C . LYS A 1 438 ? 2.018 -2.317 2.155 1.00 75.75 438 LYS A C 1
ATOM 3246 O O . LYS A 1 438 ? 1.495 -1.259 2.505 1.00 75.75 438 LYS A O 1
ATOM 3251 N N . ALA A 1 439 ? 2.178 -2.683 0.895 1.00 83.50 439 ALA A N 1
ATOM 3252 C CA . ALA A 1 439 ? 1.653 -1.913 -0.211 1.00 83.50 439 ALA A CA 1
ATOM 3253 C C . ALA A 1 439 ? 0.338 -2.531 -0.677 1.00 83.50 439 ALA A C 1
ATOM 3255 O O . ALA A 1 439 ? 0.216 -3.759 -0.739 1.00 83.50 439 ALA A O 1
ATOM 3256 N N . GLY A 1 440 ? -0.636 -1.683 -0.986 1.00 89.06 440 GLY A N 1
ATOM 3257 C CA . GLY A 1 440 ? -1.884 -2.113 -1.598 1.00 89.06 440 GLY A CA 1
ATOM 3258 C C . GLY A 1 440 ? -1.743 -2.316 -3.105 1.00 89.06 440 GLY A C 1
ATOM 3259 O O . GLY A 1 440 ? -0.655 -2.224 -3.688 1.00 89.06 440 GLY A O 1
ATOM 3260 N N . VAL A 1 441 ? -2.869 -2.611 -3.745 1.00 94.06 441 VAL A N 1
ATOM 3261 C CA . VAL A 1 441 ? -2.977 -2.766 -5.204 1.00 94.06 441 VAL A CA 1
ATOM 3262 C C . VAL A 1 441 ? -3.347 -1.463 -5.921 1.00 94.06 441 VAL A C 1
ATOM 3264 O O . VAL A 1 441 ? -3.496 -1.462 -7.140 1.00 94.06 441 VAL A O 1
ATOM 3267 N N . GLY A 1 442 ? -3.466 -0.349 -5.195 1.00 91.75 442 GLY A N 1
ATOM 3268 C CA . GLY A 1 442 ? -3.813 0.957 -5.745 1.00 91.75 442 GLY A CA 1
ATOM 3269 C C . GLY A 1 442 ? -5.313 1.232 -5.791 1.00 91.75 442 GLY A C 1
ATOM 3270 O O . GLY A 1 442 ? -5.781 1.842 -6.748 1.00 91.75 442 GLY A O 1
ATOM 3271 N N . LEU A 1 443 ? -6.086 0.759 -4.813 1.00 93.62 443 LEU A N 1
ATOM 3272 C CA . LEU A 1 443 ? -7.527 1.018 -4.753 1.00 93.62 443 LEU A CA 1
ATOM 3273 C C . LEU A 1 443 ? -7.988 1.305 -3.332 1.00 93.62 443 LEU A C 1
ATOM 3275 O O . LEU A 1 443 ? -7.462 0.753 -2.368 1.00 93.62 443 LEU A O 1
ATOM 3279 N N . TRP A 1 444 ? -9.021 2.131 -3.220 1.00 87.88 444 TRP A N 1
ATOM 3280 C CA . TRP A 1 444 ? -9.775 2.333 -1.992 1.00 87.88 444 TRP A CA 1
ATOM 3281 C C . TRP A 1 444 ? -11.177 1.784 -2.167 1.00 87.88 444 TRP A C 1
ATOM 3283 O O . TRP A 1 444 ? -11.746 1.819 -3.259 1.00 87.88 444 TRP A O 1
ATOM 3293 N N . PHE A 1 445 ? -11.750 1.291 -1.079 1.00 92.69 445 PHE A N 1
ATOM 3294 C CA . PHE A 1 445 ? -13.086 0.727 -1.085 1.00 92.69 445 PHE A CA 1
ATOM 3295 C C . PHE A 1 445 ? -13.814 1.031 0.216 1.00 92.69 445 PHE A C 1
ATOM 3297 O O . PHE A 1 445 ? -13.209 1.314 1.251 1.00 92.69 445 PHE A O 1
ATOM 3304 N N . LYS A 1 446 ? -15.138 0.947 0.158 1.00 91.25 446 LYS A N 1
ATOM 3305 C CA . LYS A 1 446 ? -16.025 0.988 1.321 1.00 91.25 446 LYS A CA 1
ATOM 3306 C C . LYS A 1 446 ? -16.812 -0.312 1.404 1.00 91.25 446 LYS A C 1
ATOM 3308 O O . LYS A 1 446 ? -17.039 -0.986 0.397 1.00 91.25 446 LYS A O 1
ATOM 3313 N N . THR A 1 447 ? -17.276 -0.639 2.599 1.00 92.25 447 THR A N 1
ATOM 3314 C CA . THR A 1 447 ? -18.291 -1.678 2.763 1.00 92.25 447 THR A CA 1
ATOM 3315 C C . THR A 1 447 ? -19.590 -1.213 2.106 1.00 92.25 447 THR A C 1
ATOM 3317 O O . THR A 1 447 ? -20.048 -0.099 2.352 1.00 92.25 447 THR A O 1
ATOM 3320 N N . SER A 1 448 ? -20.163 -2.057 1.255 1.00 90.75 448 SER A N 1
ATOM 3321 C CA . SER A 1 448 ? -21.452 -1.838 0.608 1.00 90.75 448 SER A CA 1
ATOM 3322 C C . SER A 1 448 ? -22.367 -2.993 0.999 1.00 90.75 448 SER A C 1
ATOM 3324 O O . SER A 1 448 ? -22.139 -4.150 0.616 1.00 90.75 448 SER A O 1
ATOM 3326 N N . ASP A 1 449 ? -23.374 -2.682 1.813 1.00 81.69 449 ASP A N 1
ATOM 3327 C CA . ASP A 1 449 ? -24.374 -3.647 2.254 1.00 81.69 449 ASP A CA 1
ATOM 3328 C C . ASP A 1 449 ? -25.390 -3.840 1.125 1.00 81.69 449 ASP A C 1
ATOM 3330 O O . ASP A 1 449 ? -26.340 -3.078 0.940 1.00 81.69 449 ASP A O 1
ATOM 3334 N N . GLY A 1 450 ? -25.152 -4.864 0.305 1.00 70.44 450 GLY A N 1
ATOM 3335 C CA . GLY A 1 450 ? -26.113 -5.285 -0.700 1.00 70.44 450 GLY A CA 1
ATOM 3336 C C . GLY A 1 450 ? -27.278 -5.982 -0.009 1.00 70.44 450 GLY A C 1
ATOM 3337 O O . GLY A 1 450 ? -27.120 -7.120 0.427 1.00 70.44 450 GLY A O 1
ATOM 3338 N N . ALA A 1 451 ? -28.444 -5.331 0.031 1.00 50.56 451 ALA A N 1
ATOM 3339 C CA . ALA A 1 451 ? -29.670 -5.732 0.742 1.00 50.56 451 ALA A CA 1
ATOM 3340 C C . ALA A 1 451 ? -30.221 -7.158 0.469 1.00 50.56 451 ALA A C 1
ATOM 3342 O O . ALA A 1 451 ? -31.259 -7.518 1.012 1.00 50.56 451 ALA A O 1
ATOM 3343 N N . ALA A 1 452 ? -29.555 -7.987 -0.344 1.00 63.25 452 ALA A N 1
ATOM 3344 C CA . ALA A 1 452 ? -29.962 -9.366 -0.624 1.00 63.25 452 ALA A CA 1
ATOM 3345 C C . ALA A 1 452 ? -28.816 -10.393 -0.786 1.00 63.25 452 ALA A C 1
ATOM 3347 O O . ALA A 1 452 ? -29.105 -11.577 -0.927 1.00 63.25 452 ALA A O 1
ATOM 3348 N N . LYS A 1 453 ? -27.529 -9.997 -0.823 1.00 66.25 453 LYS A N 1
ATOM 3349 C CA . LYS A 1 453 ? -26.422 -10.905 -1.231 1.00 66.25 453 LYS A CA 1
ATOM 3350 C C . LYS A 1 453 ? -25.169 -10.852 -0.346 1.00 66.25 453 LYS A C 1
ATOM 3352 O O . LYS A 1 453 ? -24.087 -11.225 -0.790 1.00 66.25 453 LYS A O 1
ATOM 3357 N N . GLY A 1 454 ? -25.319 -10.423 0.904 1.00 83.62 454 GLY A N 1
ATOM 3358 C CA . GLY A 1 454 ? -24.205 -10.335 1.845 1.00 83.62 454 GLY A CA 1
ATOM 3359 C C . GLY A 1 454 ? -23.311 -9.115 1.611 1.00 83.62 454 GLY A C 1
ATOM 3360 O O . GLY A 1 454 ? -23.566 -8.269 0.749 1.00 83.62 454 GLY A O 1
ATOM 3361 N N . ARG A 1 455 ? -22.273 -9.002 2.442 1.00 90.31 455 ARG A N 1
ATOM 3362 C CA . ARG A 1 455 ? -21.354 -7.862 2.449 1.00 90.31 455 ARG A CA 1
ATOM 3363 C C . ARG A 1 455 ? -20.457 -7.885 1.206 1.00 90.31 455 ARG A C 1
ATOM 3365 O O . ARG A 1 455 ? -19.784 -8.878 0.930 1.00 90.31 455 ARG A O 1
ATOM 3372 N N . THR A 1 456 ? -20.412 -6.770 0.482 1.00 93.12 456 THR A N 1
ATOM 3373 C CA . THR A 1 456 ? -19.487 -6.563 -0.646 1.00 93.12 456 THR A CA 1
ATOM 3374 C C . THR A 1 456 ? -18.622 -5.335 -0.408 1.00 93.12 456 THR A C 1
ATOM 3376 O O . THR A 1 456 ? -18.946 -4.498 0.437 1.00 93.12 456 THR A O 1
ATOM 3379 N N . PHE A 1 457 ? -17.517 -5.222 -1.142 1.00 95.25 457 PHE A N 1
ATOM 3380 C CA . PHE A 1 457 ? -16.652 -4.047 -1.081 1.00 95.25 457 PHE A CA 1
ATOM 3381 C C . PHE A 1 457 ? -16.766 -3.264 -2.384 1.00 95.25 457 PHE A C 1
ATOM 3383 O O . PHE A 1 457 ? -16.450 -3.783 -3.449 1.00 95.25 457 PHE A O 1
ATOM 3390 N N . GLU A 1 458 ? -17.253 -2.032 -2.310 1.00 95.12 458 GLU A N 1
ATOM 3391 C CA . GLU A 1 458 ? -17.400 -1.145 -3.466 1.00 95.12 458 GLU A CA 1
ATOM 3392 C C . GLU A 1 458 ? -16.162 -0.264 -3.579 1.00 95.12 458 GLU A C 1
ATOM 3394 O O . GLU A 1 458 ? -15.812 0.429 -2.621 1.00 95.12 458 GLU A O 1
ATOM 3399 N N . ILE A 1 459 ? -15.511 -0.292 -4.741 1.00 95.75 459 ILE A N 1
ATOM 3400 C CA . ILE A 1 459 ? -14.345 0.536 -5.038 1.00 95.75 459 ILE A CA 1
ATOM 3401 C C . ILE A 1 459 ? -14.792 1.999 -5.057 1.00 95.75 459 ILE A C 1
ATOM 3403 O O . ILE A 1 459 ? -15.690 2.380 -5.802 1.00 95.75 459 ILE A O 1
ATOM 3407 N N . THR A 1 460 ? -14.180 2.830 -4.222 1.00 92.75 460 THR A N 1
ATOM 3408 C CA . THR A 1 460 ? -14.475 4.265 -4.122 1.00 92.75 460 THR A CA 1
ATOM 3409 C C . THR A 1 460 ? -13.466 5.110 -4.880 1.00 92.75 460 THR A C 1
ATOM 3411 O O . THR A 1 460 ? -13.816 6.180 -5.371 1.00 92.75 460 THR A O 1
ATOM 3414 N N . HIS A 1 461 ? -12.226 4.639 -4.984 1.00 90.56 461 HIS A N 1
ATOM 3415 C CA . HIS A 1 461 ? -11.150 5.341 -5.665 1.00 90.56 461 HIS A CA 1
ATOM 3416 C C . HIS A 1 461 ? -10.148 4.344 -6.246 1.00 90.56 461 HIS A C 1
ATOM 3418 O O . HIS A 1 461 ? -9.923 3.278 -5.672 1.00 90.56 461 HIS A O 1
ATOM 3424 N N . VAL A 1 462 ? -9.553 4.703 -7.378 1.00 93.75 462 VAL A N 1
ATOM 3425 C CA . VAL A 1 462 ? -8.495 3.944 -8.047 1.00 93.75 462 VAL A CA 1
ATOM 3426 C C . VAL A 1 462 ? -7.335 4.899 -8.249 1.00 93.75 462 VAL A C 1
ATOM 3428 O O . VAL A 1 462 ? -7.530 6.013 -8.725 1.00 93.75 462 VAL A O 1
ATOM 3431 N N . ILE A 1 463 ? -6.154 4.470 -7.826 1.00 87.75 463 ILE A N 1
ATOM 3432 C CA . ILE A 1 463 ? -4.951 5.289 -7.823 1.00 87.75 463 ILE A CA 1
ATOM 3433 C C . ILE A 1 463 ? -4.264 5.139 -9.178 1.00 87.75 463 ILE A C 1
ATOM 3435 O O . ILE A 1 463 ? -3.996 4.021 -9.628 1.00 87.75 463 ILE A O 1
ATOM 3439 N N . GLU A 1 464 ? -3.969 6.275 -9.806 1.00 88.06 464 GLU A N 1
ATOM 3440 C CA . GLU A 1 464 ? -3.317 6.337 -11.113 1.00 88.06 464 GLU A CA 1
ATOM 3441 C C . GLU A 1 464 ? -1.966 5.616 -11.112 1.00 88.06 464 GLU A C 1
ATOM 3443 O O . GLU A 1 464 ? -1.203 5.652 -10.142 1.00 88.06 464 GLU A O 1
ATOM 3448 N N . LYS A 1 465 ? -1.643 4.985 -12.240 1.00 88.38 465 LYS A N 1
ATOM 3449 C CA . LYS A 1 465 ? -0.397 4.264 -12.504 1.00 88.38 465 LYS A CA 1
ATOM 3450 C C . LYS A 1 465 ? -0.158 3.106 -11.533 1.00 88.38 465 LYS A C 1
ATOM 3452 O O . LYS A 1 465 ? 0.990 2.750 -11.269 1.00 88.38 465 LYS A O 1
ATOM 3457 N N . ARG A 1 466 ? -1.210 2.488 -10.987 1.00 92.12 466 ARG A N 1
ATOM 3458 C CA . ARG A 1 466 ? -1.117 1.314 -10.092 1.00 92.12 466 ARG A CA 1
ATOM 3459 C C . ARG A 1 466 ? -1.754 0.075 -10.712 1.00 92.12 466 ARG A C 1
ATOM 3461 O O . ARG A 1 466 ? -2.366 0.138 -11.773 1.00 92.12 466 ARG A O 1
ATOM 3468 N N . ALA A 1 467 ? -1.606 -1.067 -10.038 1.00 93.69 467 ALA A N 1
ATOM 3469 C CA . ALA A 1 467 ? -2.125 -2.347 -10.520 1.00 93.69 467 ALA A CA 1
ATOM 3470 C C . ALA A 1 467 ? -3.643 -2.342 -10.737 1.00 93.69 467 ALA A C 1
ATOM 3472 O O . ALA A 1 467 ? -4.109 -2.932 -11.704 1.00 93.69 467 ALA A O 1
ATOM 3473 N N . ALA A 1 468 ? -4.403 -1.660 -9.879 1.00 95.69 468 ALA A N 1
ATOM 3474 C CA . ALA A 1 468 ? -5.846 -1.533 -10.036 1.00 95.69 468 ALA A CA 1
ATOM 3475 C C . ALA A 1 468 ? -6.241 -0.785 -11.323 1.00 95.69 468 ALA A C 1
ATOM 3477 O O . ALA A 1 468 ? -7.101 -1.266 -12.056 1.00 95.69 468 ALA A O 1
ATOM 3478 N N . GLU A 1 469 ? -5.592 0.345 -11.629 1.00 95.25 469 GLU A N 1
ATOM 3479 C CA . GLU A 1 469 ? -5.832 1.083 -12.877 1.00 95.25 469 GLU A CA 1
ATOM 3480 C C . GLU A 1 469 ? -5.363 0.287 -14.100 1.00 95.25 469 GLU A C 1
ATOM 3482 O O . GLU A 1 469 ? -6.083 0.203 -15.090 1.00 95.25 469 GLU A O 1
ATOM 3487 N N . ALA A 1 470 ? -4.191 -0.355 -14.018 1.00 92.69 470 ALA A N 1
ATOM 3488 C CA . ALA A 1 470 ? -3.673 -1.208 -15.088 1.00 92.69 470 ALA A CA 1
ATOM 3489 C C . ALA A 1 470 ? -4.600 -2.400 -15.398 1.00 92.69 470 ALA A C 1
ATOM 3491 O O . ALA A 1 470 ? -4.598 -2.903 -16.518 1.00 92.69 470 ALA A O 1
ATOM 3492 N N . ALA A 1 471 ? -5.404 -2.832 -14.421 1.00 95.75 471 ALA A N 1
ATOM 3493 C CA . ALA A 1 471 ? -6.457 -3.834 -14.577 1.00 95.75 471 ALA A CA 1
ATOM 3494 C C . ALA A 1 471 ? -7.835 -3.234 -14.931 1.00 95.75 471 ALA A C 1
ATOM 3496 O O . ALA A 1 471 ? -8.847 -3.928 -14.849 1.00 95.75 471 ALA A O 1
ATOM 3497 N N . GLU A 1 472 ? -7.881 -1.951 -15.302 1.00 96.62 472 GLU A N 1
ATOM 3498 C CA . GLU A 1 472 ? -9.074 -1.197 -15.705 1.00 96.62 472 GLU A CA 1
ATOM 3499 C C . GLU A 1 472 ? -10.199 -1.148 -14.660 1.00 96.62 472 GLU A C 1
ATOM 3501 O O . GLU A 1 472 ? -11.375 -0.978 -15.008 1.00 96.62 472 GLU A O 1
ATOM 3506 N N . LEU A 1 473 ? -9.861 -1.281 -13.376 1.00 97.00 473 LEU A N 1
ATOM 3507 C CA . LEU A 1 473 ? -10.834 -1.126 -12.301 1.00 97.00 473 LEU A CA 1
ATOM 3508 C C . LEU A 1 473 ? -11.311 0.320 -12.219 1.00 97.00 473 LEU A C 1
ATOM 3510 O O . LEU A 1 473 ? -10.539 1.259 -12.423 1.00 97.00 473 LEU A O 1
ATOM 3514 N N . LYS A 1 474 ? -12.591 0.506 -11.890 1.00 97.12 474 LYS A N 1
ATOM 3515 C CA . LYS A 1 474 ? -13.214 1.829 -11.796 1.00 97.12 474 LYS A CA 1
ATOM 3516 C C . LYS A 1 474 ? -13.957 2.011 -10.473 1.00 97.12 474 LYS A C 1
ATOM 3518 O O . LYS A 1 474 ? -14.452 1.040 -9.894 1.00 97.12 474 LYS A O 1
ATOM 3523 N N . PRO A 1 475 ? -14.098 3.258 -9.988 1.00 96.38 475 PRO A N 1
ATOM 3524 C CA . PRO A 1 475 ? -15.020 3.554 -8.899 1.00 96.38 475 PRO A CA 1
ATOM 3525 C C . PRO A 1 475 ? -16.436 3.043 -9.208 1.00 96.38 475 PRO A C 1
ATOM 3527 O O . PRO A 1 475 ? -16.957 3.247 -10.304 1.00 96.38 475 PRO A O 1
ATOM 3530 N N . GLY A 1 476 ? -17.058 2.385 -8.232 1.00 95.12 476 GLY A N 1
ATOM 3531 C CA . GLY A 1 476 ? -18.368 1.741 -8.340 1.00 95.12 476 GLY A CA 1
ATOM 3532 C C . GLY A 1 476 ? -18.319 0.235 -8.620 1.00 95.12 476 GLY A C 1
ATOM 3533 O O . GLY A 1 476 ? -19.312 -0.452 -8.363 1.00 95.12 476 GLY A O 1
ATOM 3534 N N . ASP A 1 477 ? -17.186 -0.299 -9.082 1.00 97.19 477 ASP A N 1
ATOM 3535 C CA . ASP A 1 477 ? -16.998 -1.744 -9.216 1.00 97.19 477 ASP A CA 1
ATOM 3536 C C . ASP A 1 477 ? -17.031 -2.427 -7.840 1.00 97.19 477 ASP A C 1
ATOM 3538 O O . ASP A 1 477 ? -16.641 -1.848 -6.822 1.00 97.19 477 ASP A O 1
ATOM 3542 N N . ARG A 1 478 ? -17.520 -3.672 -7.784 1.00 96.50 478 ARG A N 1
ATOM 3543 C CA . ARG A 1 478 ? -17.711 -4.398 -6.518 1.00 96.50 478 ARG A CA 1
ATOM 3544 C C . ARG A 1 478 ? -16.822 -5.624 -6.428 1.00 96.50 478 ARG A C 1
ATOM 3546 O O . ARG A 1 478 ? -16.956 -6.551 -7.221 1.00 96.50 478 ARG A O 1
ATOM 3553 N N . ILE A 1 479 ? -15.977 -5.680 -5.409 1.00 96.94 479 ILE A N 1
ATOM 3554 C CA . ILE A 1 479 ? -15.184 -6.859 -5.073 1.00 96.94 479 ILE A CA 1
ATOM 3555 C C . ILE A 1 479 ? -16.099 -7.859 -4.357 1.00 96.94 479 ILE A C 1
ATOM 3557 O O . ILE A 1 479 ? -16.641 -7.587 -3.284 1.00 96.94 479 ILE A O 1
ATOM 3561 N N . THR A 1 480 ? -16.275 -9.018 -4.987 1.00 96.19 480 THR A N 1
ATOM 3562 C CA . THR A 1 480 ? -17.147 -10.122 -4.552 1.00 96.19 480 THR A CA 1
ATOM 3563 C C . THR A 1 480 ? -16.370 -11.301 -3.970 1.00 96.19 480 THR A C 1
ATOM 3565 O O . THR A 1 480 ? -16.948 -12.113 -3.252 1.00 96.19 480 THR A O 1
ATOM 3568 N N . ALA A 1 481 ? -15.069 -11.408 -4.254 1.00 97.00 481 ALA A N 1
ATOM 3569 C CA . ALA A 1 481 ? -14.170 -12.365 -3.616 1.00 97.00 481 ALA A CA 1
ATOM 3570 C C . ALA A 1 481 ? -12.730 -11.838 -3.595 1.00 97.00 481 ALA A C 1
ATOM 3572 O O . ALA A 1 481 ? -12.342 -11.065 -4.471 1.00 97.00 481 ALA A O 1
ATOM 3573 N N . ILE A 1 482 ? -11.951 -12.284 -2.613 1.00 97.69 482 ILE A N 1
ATOM 3574 C CA . ILE A 1 482 ? -10.511 -12.033 -2.480 1.00 97.69 482 ILE A CA 1
ATOM 3575 C C . ILE A 1 482 ? -9.864 -13.390 -2.183 1.00 97.69 482 ILE A C 1
ATOM 3577 O O . ILE A 1 482 ? -10.365 -14.119 -1.327 1.00 97.69 482 ILE A O 1
ATOM 3581 N N . GLU A 1 483 ? -8.814 -13.763 -2.916 1.00 96.75 483 GLU A N 1
ATOM 3582 C CA . GLU A 1 483 ? -8.112 -15.053 -2.786 1.00 96.75 483 GLU A CA 1
ATOM 3583 C C . GLU A 1 483 ? -9.078 -16.256 -2.840 1.00 96.75 483 GLU A C 1
ATOM 3585 O O . GLU A 1 483 ? -9.062 -17.166 -2.011 1.00 96.75 483 GLU A O 1
ATOM 3590 N N . GLY A 1 484 ? -10.022 -16.212 -3.788 1.00 96.38 484 GLY A N 1
ATOM 3591 C CA . GLY A 1 484 ? -11.018 -17.267 -4.014 1.00 96.38 484 GLY A CA 1
ATOM 3592 C C . GLY A 1 484 ? -12.154 -17.351 -2.983 1.00 96.38 484 GLY A C 1
ATOM 3593 O O . GLY A 1 484 ? -13.126 -18.074 -3.217 1.00 96.38 484 GLY A O 1
ATOM 3594 N N . ARG A 1 485 ? -12.100 -16.596 -1.880 1.00 96.88 485 ARG A N 1
ATOM 3595 C CA . ARG A 1 485 ? -13.134 -16.587 -0.834 1.00 96.88 485 ARG A CA 1
ATOM 3596 C C . ARG A 1 485 ? -14.046 -15.369 -0.970 1.00 96.88 485 ARG A C 1
ATOM 3598 O O . ARG A 1 485 ? -13.590 -14.252 -1.192 1.00 96.88 485 ARG A O 1
ATOM 3605 N N . ALA A 1 486 ? -15.351 -15.604 -0.846 1.00 96.38 486 ALA A N 1
ATOM 3606 C CA . ALA A 1 486 ? -16.376 -14.575 -1.004 1.00 96.38 486 ALA A CA 1
ATOM 3607 C C . ALA A 1 486 ? -16.219 -13.424 0.011 1.00 96.38 486 ALA A C 1
ATOM 3609 O O . ALA A 1 486 ? -15.827 -13.643 1.160 1.00 96.38 486 ALA A O 1
ATOM 3610 N N . SER A 1 487 ? -16.518 -12.198 -0.433 1.00 94.94 487 SER A N 1
ATOM 3611 C CA . SER A 1 487 ? -16.321 -10.953 0.325 1.00 94.94 487 SER A CA 1
ATOM 3612 C C . SER A 1 487 ? -17.157 -10.873 1.601 1.00 94.94 487 SER A C 1
ATOM 3614 O O . SER A 1 487 ? -16.745 -10.241 2.570 1.00 94.94 487 SER A O 1
ATOM 3616 N N . ASP A 1 488 ? -18.309 -11.540 1.621 1.00 94.06 488 ASP A N 1
ATOM 3617 C CA . ASP A 1 488 ? -19.230 -11.591 2.757 1.00 94.06 488 ASP A CA 1
ATOM 3618 C C . ASP A 1 488 ? -18.639 -12.315 3.972 1.00 94.06 488 ASP A C 1
ATOM 3620 O O . ASP A 1 488 ? -19.021 -12.052 5.111 1.00 94.06 488 ASP A O 1
ATOM 3624 N N . ARG A 1 489 ? -17.650 -13.180 3.731 1.00 94.38 489 ARG A N 1
ATOM 3625 C CA . ARG A 1 489 ? -16.903 -13.901 4.763 1.00 94.38 489 ARG A CA 1
ATOM 3626 C C . ARG A 1 489 ? -15.716 -13.128 5.321 1.00 94.38 489 ARG A C 1
ATOM 3628 O O . ARG A 1 489 ? -14.962 -13.723 6.096 1.00 94.38 489 ARG A O 1
ATOM 3635 N N . TYR A 1 490 ? -15.526 -11.881 4.900 1.00 93.56 490 TYR A N 1
ATOM 3636 C CA . TYR A 1 490 ? -14.476 -11.005 5.390 1.00 93.56 490 TYR A CA 1
ATOM 3637 C C . TYR A 1 490 ? -15.066 -9.814 6.145 1.00 93.56 490 TYR A C 1
ATOM 3639 O O . TYR A 1 490 ? -16.041 -9.164 5.748 1.00 93.56 490 TYR A O 1
ATOM 3647 N N . SER A 1 491 ? -14.434 -9.484 7.261 1.00 90.56 491 SER A N 1
ATOM 3648 C CA . SER A 1 491 ? -14.483 -8.132 7.798 1.00 90.56 491 SER A CA 1
ATOM 3649 C C . SER A 1 491 ? -13.771 -7.166 6.846 1.00 90.56 491 SER A C 1
ATOM 3651 O O . SER A 1 491 ? -12.909 -7.552 6.055 1.00 90.56 491 SER A O 1
ATOM 3653 N N . PHE A 1 492 ? -14.111 -5.879 6.937 1.00 86.44 492 PHE A N 1
ATOM 3654 C CA . PHE A 1 492 ? -13.418 -4.831 6.181 1.00 86.44 492 PHE A CA 1
ATOM 3655 C C . PHE A 1 492 ? -11.898 -4.859 6.429 1.00 86.44 492 PHE A C 1
ATOM 3657 O O . PHE A 1 492 ? -11.104 -4.708 5.505 1.00 86.44 492 PHE A O 1
ATOM 3664 N N . GLN A 1 493 ? -11.492 -5.148 7.669 1.00 81.75 493 GLN A N 1
ATOM 3665 C CA . GLN A 1 493 ? -10.092 -5.239 8.074 1.00 81.75 493 GLN A CA 1
ATOM 3666 C C . GLN A 1 493 ? -9.361 -6.444 7.467 1.00 81.75 493 GLN A C 1
ATOM 3668 O O . GLN A 1 493 ? -8.218 -6.309 7.027 1.00 81.75 493 GLN A O 1
ATOM 3673 N N . GLU A 1 494 ? -9.992 -7.619 7.431 1.00 89.62 494 GLU A N 1
ATOM 3674 C CA . GLU A 1 494 ? -9.409 -8.799 6.781 1.00 89.62 494 GLU A CA 1
ATOM 3675 C C . GLU A 1 494 ? -9.244 -8.566 5.279 1.00 89.62 494 GLU A C 1
ATOM 3677 O O . GLU A 1 494 ? -8.198 -8.893 4.726 1.00 89.62 494 GLU A O 1
ATOM 3682 N N . ALA A 1 495 ? -10.225 -7.925 4.635 1.00 92.69 495 ALA A N 1
ATOM 3683 C CA . ALA A 1 495 ? -10.137 -7.565 3.224 1.00 92.69 495 ALA A CA 1
ATOM 3684 C C . ALA A 1 495 ? -8.956 -6.622 2.943 1.00 92.69 495 ALA A C 1
ATOM 3686 O O . ALA A 1 495 ? -8.154 -6.905 2.053 1.00 92.69 495 ALA A O 1
ATOM 3687 N N . ILE A 1 496 ? -8.781 -5.555 3.739 1.00 89.06 496 ILE A N 1
ATOM 3688 C CA . ILE A 1 496 ? -7.592 -4.687 3.651 1.00 89.06 496 ILE A CA 1
ATOM 3689 C C . ILE A 1 496 ? -6.319 -5.516 3.857 1.00 89.06 496 ILE A C 1
ATOM 3691 O O . ILE A 1 496 ? -5.380 -5.420 3.076 1.00 89.06 496 ILE A O 1
ATOM 3695 N N . SER A 1 497 ? -6.278 -6.378 4.869 1.00 86.12 497 SER A N 1
ATOM 3696 C CA . SER A 1 497 ? -5.078 -7.165 5.180 1.00 86.12 497 SER A CA 1
ATOM 3697 C C . SER A 1 497 ? -4.682 -8.153 4.078 1.00 86.12 497 SER A C 1
ATOM 3699 O O . SER A 1 497 ? -3.518 -8.534 4.020 1.00 86.12 497 SER A O 1
ATOM 3701 N N . LEU A 1 498 ? -5.625 -8.568 3.226 1.00 92.94 498 LEU A N 1
ATOM 3702 C CA . LEU A 1 498 ? -5.371 -9.416 2.058 1.00 92.94 498 LEU A CA 1
ATOM 3703 C C . LEU A 1 498 ? -4.981 -8.604 0.819 1.00 92.94 498 LEU A C 1
ATOM 3705 O O . LEU A 1 498 ? -4.126 -9.029 0.042 1.00 92.94 498 LEU A O 1
ATOM 3709 N N . LEU A 1 499 ? -5.577 -7.427 0.627 1.00 92.75 499 LEU A N 1
ATOM 3710 C CA . LEU A 1 499 ? -5.246 -6.540 -0.492 1.00 92.75 499 LEU A CA 1
ATOM 3711 C C . LEU A 1 499 ? -3.877 -5.873 -0.317 1.00 92.75 499 LEU A C 1
ATOM 3713 O O . LEU A 1 499 ? -3.212 -5.573 -1.306 1.00 92.75 499 LEU A O 1
ATOM 3717 N N . TYR A 1 500 ? -3.427 -5.705 0.926 1.00 90.19 500 TYR A N 1
ATOM 3718 C CA . TYR A 1 500 ? -2.129 -5.136 1.270 1.00 90.19 500 TYR A CA 1
ATOM 3719 C C . TYR A 1 500 ? -1.153 -6.227 1.703 1.00 90.19 500 TYR A C 1
ATOM 3721 O O . TYR A 1 500 ? -1.462 -7.082 2.526 1.00 90.19 500 TYR A O 1
ATOM 3729 N N . GLY A 1 501 ? 0.071 -6.182 1.193 1.00 87.81 501 GLY A N 1
ATOM 3730 C CA . GLY A 1 501 ? 1.050 -7.239 1.425 1.00 87.81 501 GLY A CA 1
ATOM 3731 C C . GLY A 1 501 ? 2.444 -6.840 0.977 1.00 87.81 501 GLY A C 1
ATOM 3732 O O . GLY A 1 501 ? 2.715 -5.662 0.743 1.00 87.81 501 GLY A O 1
ATOM 3733 N N . LYS A 1 502 ? 3.335 -7.831 0.866 1.00 85.25 502 LYS A N 1
ATOM 3734 C CA . LYS A 1 502 ? 4.718 -7.610 0.429 1.00 85.25 502 LYS A CA 1
ATOM 3735 C C . LYS A 1 502 ? 4.724 -6.954 -0.965 1.00 85.25 502 LYS A C 1
ATOM 3737 O O . LYS A 1 502 ? 4.064 -7.492 -1.861 1.00 85.25 502 LYS A O 1
ATOM 3742 N N . PRO A 1 503 ? 5.454 -5.847 -1.186 1.00 85.44 503 PRO A N 1
ATOM 3743 C CA . PRO A 1 503 ? 5.601 -5.264 -2.518 1.00 85.44 503 PRO A CA 1
ATOM 3744 C C . PRO A 1 503 ? 6.054 -6.307 -3.552 1.00 85.44 503 PRO A C 1
ATOM 3746 O O . PRO A 1 503 ? 6.894 -7.159 -3.265 1.00 85.44 503 PRO A O 1
ATOM 3749 N N . GLY A 1 504 ? 5.450 -6.277 -4.738 1.00 86.50 504 GLY A N 1
ATOM 3750 C CA . GLY A 1 504 ? 5.674 -7.224 -5.831 1.00 86.50 504 GLY A CA 1
ATOM 3751 C C . GLY A 1 504 ? 4.843 -8.512 -5.774 1.00 86.50 504 GLY A C 1
ATOM 3752 O O . GLY A 1 504 ? 4.721 -9.172 -6.806 1.00 86.50 504 GLY A O 1
ATOM 3753 N N . SER A 1 505 ? 4.249 -8.862 -4.624 1.00 91.75 505 SER A N 1
ATOM 3754 C CA . SER A 1 505 ? 3.367 -10.037 -4.500 1.00 91.75 505 SER A CA 1
ATOM 3755 C C . SER A 1 505 ? 2.028 -9.833 -5.215 1.00 91.75 505 SER A C 1
ATOM 3757 O O . SER A 1 505 ? 1.578 -8.699 -5.357 1.00 91.75 505 SER A O 1
ATOM 3759 N N . SER A 1 506 ? 1.363 -10.917 -5.619 1.00 94.69 506 SER A N 1
ATOM 3760 C CA . SER A 1 506 ? 0.060 -10.856 -6.297 1.00 94.69 506 SER A CA 1
ATOM 3761 C C . SER A 1 506 ? -1.108 -11.160 -5.358 1.00 94.69 506 SER A C 1
ATOM 3763 O O . SER A 1 506 ? -0.938 -11.896 -4.383 1.00 94.69 506 SER A O 1
ATOM 3765 N N . VAL A 1 507 ? -2.273 -10.582 -5.648 1.00 97.12 507 VAL A N 1
ATOM 3766 C CA . VAL A 1 507 ? -3.567 -10.902 -5.033 1.00 97.12 507 VAL A CA 1
ATOM 3767 C C . VAL A 1 507 ? -4.597 -11.166 -6.114 1.00 97.12 507 VAL A C 1
ATOM 3769 O O . VAL A 1 507 ? -4.727 -10.3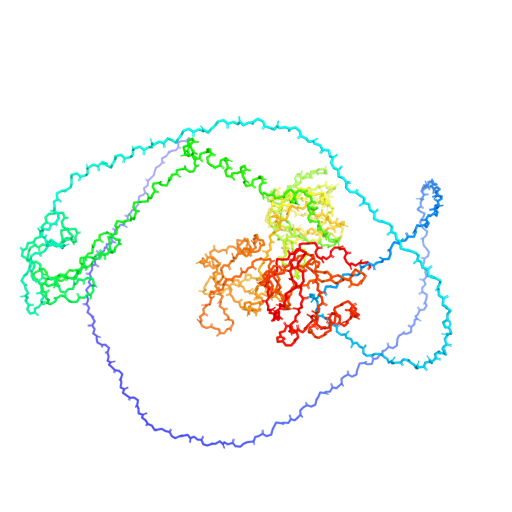72 -7.047 1.00 97.12 507 VAL A O 1
ATOM 3772 N N . ASP A 1 508 ? -5.363 -12.236 -5.955 1.00 98.12 508 ASP A N 1
ATOM 3773 C CA . ASP A 1 508 ? -6.482 -12.517 -6.846 1.00 98.12 508 ASP A CA 1
ATOM 3774 C C . ASP A 1 508 ? -7.770 -11.932 -6.269 1.00 98.12 508 ASP A C 1
ATOM 3776 O O . ASP A 1 508 ? -8.154 -12.209 -5.130 1.00 98.12 508 ASP A O 1
ATOM 3780 N N . ILE A 1 509 ? -8.470 -11.126 -7.062 1.00 98.12 509 ILE A N 1
ATOM 3781 C CA . ILE A 1 509 ? -9.768 -10.559 -6.694 1.00 98.12 509 ILE A CA 1
ATOM 3782 C C . ILE A 1 509 ? -10.816 -10.909 -7.738 1.00 98.12 509 ILE A C 1
ATOM 3784 O O . ILE A 1 509 ? -10.536 -10.967 -8.931 1.00 98.12 509 ILE A O 1
ATOM 3788 N N . ARG A 1 510 ? -12.055 -11.120 -7.296 1.00 97.88 510 ARG A N 1
ATOM 3789 C CA . ARG A 1 510 ? -13.202 -11.280 -8.189 1.00 97.88 510 ARG A CA 1
ATOM 3790 C C . ARG A 1 510 ? -14.070 -10.038 -8.143 1.00 97.88 510 ARG A C 1
ATOM 3792 O O . ARG A 1 510 ? -14.622 -9.717 -7.089 1.00 97.88 510 ARG A O 1
ATOM 3799 N N . VAL A 1 511 ? -14.237 -9.373 -9.276 1.00 97.69 511 VAL A N 1
ATOM 3800 C CA . VAL A 1 511 ? -14.902 -8.075 -9.382 1.00 97.69 511 VAL A CA 1
ATOM 3801 C C . VAL A 1 511 ? -16.148 -8.178 -10.253 1.00 97.69 511 VAL A C 1
ATOM 3803 O O . VAL A 1 511 ? -16.124 -8.738 -11.343 1.00 97.69 511 VAL A O 1
ATOM 3806 N N . MET A 1 512 ? -17.254 -7.628 -9.765 1.00 96.62 512 MET A N 1
ATOM 3807 C CA . MET A 1 512 ? -18.460 -7.364 -10.538 1.00 96.62 512 MET A CA 1
ATOM 3808 C C . MET A 1 512 ? -18.406 -5.912 -11.015 1.00 96.62 512 MET A C 1
ATOM 3810 O O . MET A 1 512 ? -18.558 -4.995 -10.201 1.00 96.62 512 MET A O 1
ATOM 3814 N N . ARG A 1 513 ? -18.172 -5.707 -12.316 1.00 96.69 513 ARG A N 1
ATOM 3815 C CA . ARG A 1 513 ? -18.147 -4.363 -12.907 1.00 96.69 513 ARG A CA 1
ATOM 3816 C C . ARG A 1 513 ? -19.544 -3.739 -12.882 1.00 96.69 513 ARG A C 1
ATOM 3818 O O . ARG A 1 513 ? -20.546 -4.453 -12.988 1.00 96.69 513 ARG A O 1
ATOM 3825 N N . SER A 1 514 ? -19.629 -2.416 -12.764 1.00 90.44 514 SER A N 1
ATOM 3826 C CA . SER A 1 514 ? -20.925 -1.722 -12.803 1.00 90.44 514 SER A CA 1
ATOM 3827 C C . SER A 1 514 ? -21.683 -2.032 -14.106 1.00 90.44 514 SER A C 1
ATOM 3829 O O . SER A 1 514 ? -21.172 -1.817 -15.202 1.00 90.44 514 SER A O 1
ATOM 3831 N N . GLY A 1 515 ? -22.894 -2.586 -13.990 1.00 89.81 515 GLY A N 1
ATOM 3832 C CA . GLY A 1 515 ? -23.729 -2.992 -15.131 1.00 89.81 515 GLY A CA 1
ATOM 3833 C C . GLY A 1 515 ? -23.391 -4.354 -15.755 1.00 89.81 515 GLY A C 1
ATOM 3834 O O . GLY A 1 515 ? -24.146 -4.826 -16.604 1.00 89.81 515 GLY A O 1
ATOM 3835 N N . ALA A 1 516 ? -22.313 -5.021 -15.333 1.00 94.12 516 ALA A N 1
ATOM 3836 C CA . ALA A 1 516 ? -21.998 -6.370 -15.794 1.00 94.12 516 ALA A CA 1
ATOM 3837 C C . ALA A 1 516 ? -22.864 -7.424 -15.084 1.00 94.12 516 ALA A C 1
ATOM 3839 O O . ALA A 1 516 ? -23.201 -7.301 -13.907 1.00 94.12 516 ALA A O 1
ATOM 3840 N N . SER A 1 517 ? -23.210 -8.494 -15.804 1.00 92.75 517 SER A N 1
ATOM 3841 C CA . SER A 1 517 ? -23.978 -9.626 -15.262 1.00 92.75 517 SER A CA 1
ATOM 3842 C C . SER A 1 517 ? -23.100 -10.745 -14.695 1.00 92.75 517 SER A C 1
ATOM 3844 O O . SER A 1 517 ? -23.598 -11.619 -13.983 1.00 92.75 517 SER A O 1
ATOM 3846 N N . LYS A 1 518 ? -21.798 -10.736 -15.003 1.00 95.88 518 LYS A N 1
ATOM 3847 C CA . LYS A 1 518 ? -20.826 -11.744 -14.573 1.00 95.88 518 LYS A CA 1
ATOM 3848 C C . LYS A 1 518 ? -19.641 -11.071 -13.899 1.00 95.88 518 LYS A C 1
ATOM 3850 O O . LYS A 1 518 ? -19.174 -10.031 -14.354 1.00 95.88 518 LYS A O 1
ATOM 3855 N N . ALA A 1 519 ? -19.163 -11.702 -12.833 1.00 96.50 519 ALA A N 1
ATOM 3856 C CA . ALA A 1 519 ? -17.950 -11.277 -12.163 1.00 96.50 519 ALA A CA 1
ATOM 3857 C C . ALA A 1 519 ? -16.716 -11.848 -12.877 1.00 96.50 519 ALA A C 1
ATOM 3859 O O . ALA A 1 519 ? -16.735 -12.990 -13.340 1.00 96.50 519 ALA A O 1
ATOM 3860 N N . GLU A 1 520 ? -15.652 -11.061 -12.929 1.00 97.69 520 GLU A N 1
ATOM 3861 C CA . GLU A 1 520 ? -14.365 -11.389 -13.538 1.00 97.69 520 GLU A CA 1
ATOM 3862 C C . GLU A 1 520 ? -13.314 -11.593 -12.444 1.00 97.69 520 GLU A C 1
ATOM 3864 O O . GLU A 1 520 ? -13.367 -10.925 -11.413 1.00 97.69 520 GLU A O 1
ATOM 3869 N N . THR A 1 521 ? -12.376 -12.522 -12.637 1.00 98.00 521 THR A N 1
ATOM 3870 C CA . THR A 1 521 ? -11.247 -12.719 -11.714 1.00 98.00 521 THR A CA 1
ATOM 3871 C C . THR A 1 521 ? -10.014 -12.026 -12.283 1.00 98.00 521 THR A C 1
ATOM 3873 O O . THR A 1 521 ? -9.633 -12.301 -13.416 1.00 98.00 521 THR A O 1
ATOM 3876 N N . LEU A 1 522 ? -9.391 -11.157 -11.491 1.00 97.88 522 LEU A N 1
ATOM 3877 C CA . LEU A 1 522 ? -8.223 -10.358 -11.852 1.00 97.88 522 LEU A CA 1
ATOM 3878 C C . LEU A 1 522 ? -7.089 -10.636 -10.862 1.00 97.88 522 LEU A C 1
ATOM 3880 O O . LEU A 1 522 ? -7.337 -10.698 -9.658 1.00 97.88 522 LEU A O 1
ATOM 3884 N N . SER A 1 523 ? -5.857 -10.760 -11.362 1.00 97.06 523 SER A N 1
ATOM 3885 C CA . SER A 1 523 ? -4.654 -10.896 -10.532 1.00 97.06 523 SER A CA 1
ATOM 3886 C C . SER A 1 523 ? -3.889 -9.576 -10.512 1.00 97.06 523 SER A C 1
ATOM 3888 O O . SER A 1 523 ? -3.459 -9.083 -11.556 1.00 97.06 523 SER A O 1
ATOM 3890 N N . LEU A 1 524 ? -3.743 -8.976 -9.332 1.00 96.06 524 LEU A N 1
ATOM 3891 C CA . LEU A 1 524 ? -3.156 -7.649 -9.151 1.00 96.06 524 LEU A CA 1
ATOM 3892 C C . LEU A 1 524 ? -1.843 -7.734 -8.379 1.00 96.06 524 LEU A C 1
ATOM 3894 O O . LEU A 1 524 ? -1.772 -8.399 -7.349 1.00 96.06 524 LEU A O 1
ATOM 3898 N N . ARG A 1 525 ? -0.814 -7.002 -8.815 1.00 93.69 525 ARG A N 1
ATOM 3899 C CA . ARG A 1 525 ? 0.473 -6.936 -8.103 1.00 93.69 525 ARG A CA 1
ATOM 3900 C C . ARG A 1 525 ? 0.502 -5.783 -7.102 1.00 93.69 525 ARG A C 1
ATOM 3902 O O . ARG A 1 525 ? 0.356 -4.618 -7.463 1.00 93.69 525 ARG A O 1
ATOM 3909 N N . ARG A 1 526 ? 0.740 -6.107 -5.837 1.00 93.00 526 ARG A N 1
ATOM 3910 C CA . ARG A 1 526 ? 0.832 -5.165 -4.719 1.00 93.00 526 ARG A CA 1
ATOM 3911 C C . ARG A 1 526 ? 2.081 -4.295 -4.842 1.00 93.00 526 ARG A C 1
ATOM 3913 O O . ARG A 1 526 ? 3.152 -4.790 -5.181 1.00 93.00 526 ARG A O 1
ATOM 3920 N N . GLY A 1 527 ? 1.979 -3.003 -4.543 1.00 86.62 527 GLY A N 1
ATOM 3921 C CA . GLY A 1 527 ? 3.140 -2.107 -4.489 1.00 86.62 527 GLY A CA 1
ATOM 3922 C C . GLY A 1 527 ? 3.845 -1.838 -5.815 1.00 86.62 527 GLY A C 1
ATOM 3923 O O . GLY A 1 527 ? 4.943 -1.297 -5.791 1.00 86.62 527 GLY A O 1
ATOM 3924 N N . MET A 1 528 ? 3.219 -2.133 -6.955 1.00 86.94 528 MET A N 1
ATOM 3925 C CA . MET A 1 528 ? 3.785 -1.853 -8.277 1.00 86.94 528 MET A CA 1
ATOM 3926 C C . MET A 1 528 ? 3.230 -0.553 -8.867 1.00 86.94 528 MET A C 1
ATOM 3928 O O . MET A 1 528 ? 2.024 -0.302 -8.822 1.00 86.94 528 MET A O 1
ATOM 3932 N N . MET A 1 529 ? 4.109 0.288 -9.397 1.00 86.06 529 MET A N 1
ATOM 3933 C CA . MET A 1 529 ? 3.771 1.439 -10.227 1.00 86.06 529 MET A CA 1
ATOM 3934 C C . MET A 1 529 ? 3.998 1.073 -11.691 1.00 86.06 529 MET A C 1
ATOM 3936 O O . MET A 1 529 ? 5.044 0.529 -12.037 1.00 86.06 529 MET A O 1
ATOM 3940 N N . PHE A 1 530 ? 3.028 1.372 -12.542 1.00 87.81 530 PHE A N 1
ATOM 3941 C CA . PHE A 1 530 ? 3.104 1.148 -13.975 1.00 87.81 530 PHE A CA 1
ATOM 3942 C C . PHE A 1 530 ? 3.595 2.419 -14.653 1.00 87.81 530 PHE A C 1
ATOM 3944 O O . PHE A 1 530 ? 3.012 3.493 -14.508 1.00 87.81 530 PHE A O 1
ATOM 3951 N N . ARG A 1 531 ? 4.697 2.300 -15.388 1.00 89.88 531 ARG A N 1
ATOM 3952 C CA . ARG A 1 531 ? 5.311 3.404 -16.127 1.00 89.88 531 ARG A CA 1
ATOM 3953 C C . ARG A 1 531 ? 5.271 3.101 -17.616 1.00 89.88 531 ARG A C 1
ATOM 3955 O O . ARG A 1 531 ? 5.273 1.942 -18.018 1.00 89.88 531 ARG A O 1
ATOM 3962 N N . GLN A 1 532 ? 5.229 4.157 -18.419 1.00 91.06 532 GLN A N 1
ATOM 3963 C CA . GLN A 1 532 ? 5.314 4.083 -19.875 1.00 91.06 532 GLN A CA 1
ATOM 3964 C C . GLN A 1 532 ? 6.684 4.592 -20.311 1.00 91.06 532 GLN A C 1
ATOM 3966 O O . GLN A 1 532 ? 7.047 5.723 -19.991 1.00 91.06 532 GLN A O 1
ATOM 3971 N N . GLY A 1 533 ? 7.441 3.779 -21.042 1.00 93.75 533 GLY A N 1
ATOM 3972 C CA . GLY A 1 533 ? 8.740 4.182 -21.580 1.00 93.75 533 GLY A CA 1
ATOM 3973 C C . GLY A 1 533 ? 9.684 3.005 -21.786 1.00 93.75 533 GLY A C 1
ATOM 3974 O O . GLY A 1 533 ? 9.255 1.855 -21.846 1.00 93.75 533 GLY A O 1
ATOM 3975 N N . ILE A 1 534 ? 10.981 3.301 -21.870 1.00 95.75 534 ILE A N 1
ATOM 3976 C CA . ILE A 1 534 ? 12.045 2.295 -22.030 1.00 95.75 534 ILE A CA 1
ATOM 3977 C C . ILE A 1 534 ? 12.688 1.864 -20.700 1.00 95.75 534 ILE A C 1
ATOM 3979 O O . ILE A 1 534 ? 13.403 0.866 -20.673 1.00 95.75 534 ILE A O 1
ATOM 3983 N N . GLY A 1 535 ? 12.421 2.584 -19.601 1.00 94.56 535 GLY A N 1
ATOM 3984 C CA . GLY A 1 535 ? 12.892 2.276 -18.241 1.00 94.56 535 GLY A CA 1
ATOM 3985 C C . GLY A 1 535 ? 14.403 2.377 -18.040 1.00 94.56 535 GLY A C 1
ATOM 3986 O O . GLY A 1 535 ? 15.000 1.515 -17.395 1.00 94.56 535 GLY A O 1
ATOM 3987 N N . LEU A 1 536 ? 14.989 3.434 -18.597 1.00 95.31 536 LEU A N 1
ATOM 3988 C CA . LEU A 1 536 ? 16.409 3.756 -18.548 1.00 95.31 536 LEU A CA 1
ATOM 3989 C C . LEU A 1 536 ? 16.595 5.141 -17.919 1.00 95.31 536 LEU A C 1
ATOM 3991 O O . LEU A 1 536 ? 15.844 6.054 -18.250 1.00 95.31 536 LEU A O 1
ATOM 3995 N N . THR A 1 537 ? 17.606 5.299 -17.072 1.00 94.75 537 THR A N 1
ATOM 3996 C CA . THR A 1 537 ? 18.110 6.593 -16.592 1.00 94.75 537 THR A CA 1
ATOM 3997 C C . THR A 1 537 ? 19.567 6.695 -17.015 1.00 94.75 537 THR A C 1
ATOM 3999 O O . THR A 1 537 ? 20.340 5.761 -16.782 1.00 94.75 537 THR A O 1
ATOM 4002 N N . VAL A 1 538 ? 19.947 7.811 -17.629 1.00 96.50 538 VAL A N 1
ATOM 4003 C CA . VAL A 1 538 ? 21.320 8.065 -18.081 1.00 96.50 538 VAL A CA 1
ATOM 4004 C C . VAL A 1 538 ? 21.886 9.302 -17.396 1.00 96.50 538 VAL A C 1
ATOM 4006 O O . VAL A 1 538 ? 21.137 10.193 -16.997 1.00 96.50 538 VAL A O 1
ATOM 4009 N N . ARG A 1 539 ? 23.209 9.350 -17.261 1.00 95.62 539 ARG A N 1
ATOM 4010 C CA . ARG A 1 539 ? 23.957 10.493 -16.736 1.00 95.62 539 ARG A CA 1
ATOM 4011 C C . ARG A 1 539 ? 25.068 10.845 -17.712 1.00 95.62 539 ARG A C 1
ATOM 4013 O O . ARG A 1 539 ? 25.759 9.954 -18.206 1.00 95.62 539 ARG A O 1
ATOM 4020 N N . LYS A 1 540 ? 25.237 12.136 -17.989 1.00 95.06 540 LYS A N 1
ATOM 4021 C CA . LYS A 1 540 ? 26.341 12.634 -18.810 1.00 95.06 540 LYS A CA 1
ATOM 4022 C C . LYS A 1 540 ? 27.528 12.985 -17.909 1.00 95.06 540 LYS A C 1
ATOM 4024 O O . LYS A 1 540 ? 27.377 13.746 -16.959 1.00 95.06 540 LYS A O 1
ATOM 4029 N N . GLU A 1 541 ? 28.696 12.422 -18.196 1.00 94.69 541 GLU A N 1
ATOM 4030 C CA . GLU A 1 541 ? 29.959 12.660 -17.489 1.00 94.69 541 GLU A CA 1
ATOM 4031 C C . GLU A 1 541 ? 31.043 13.019 -18.518 1.00 94.69 541 GLU A C 1
ATOM 4033 O O . GLU A 1 541 ? 31.664 12.149 -19.134 1.00 94.69 541 GLU A O 1
ATOM 4038 N N . GLY A 1 542 ? 31.237 14.323 -18.747 1.00 93.06 542 GLY A N 1
ATOM 4039 C CA . GLY A 1 542 ? 32.079 14.825 -19.838 1.00 93.06 542 GLY A CA 1
ATOM 4040 C C . GLY A 1 542 ? 31.518 14.414 -21.203 1.00 93.06 542 GLY A C 1
ATOM 4041 O O . GLY A 1 542 ? 30.353 14.683 -21.503 1.00 93.06 542 GLY A O 1
ATOM 4042 N N . ASP A 1 543 ? 32.335 13.721 -21.995 1.00 94.44 543 ASP A N 1
ATOM 4043 C CA . ASP A 1 543 ? 31.951 13.194 -23.312 1.00 94.44 543 ASP A CA 1
ATOM 4044 C C . ASP A 1 543 ? 31.277 11.811 -23.238 1.00 94.44 543 ASP A C 1
ATOM 4046 O O . ASP A 1 543 ? 30.906 11.239 -24.258 1.00 94.44 543 ASP A O 1
ATOM 4050 N N . ASN A 1 544 ? 31.095 11.251 -22.039 1.00 96.62 544 ASN A N 1
ATOM 4051 C CA . ASN A 1 544 ? 30.479 9.940 -21.859 1.00 96.62 544 ASN A CA 1
ATOM 4052 C C . ASN A 1 544 ? 29.022 10.070 -21.409 1.00 96.62 544 ASN A C 1
ATOM 4054 O O . ASN A 1 544 ? 28.700 10.870 -20.532 1.00 96.62 544 ASN A O 1
ATOM 4058 N N . VAL A 1 545 ? 28.140 9.234 -21.958 1.00 97.81 545 VAL A N 1
ATOM 4059 C CA . VAL A 1 545 ? 26.759 9.086 -21.480 1.00 97.81 545 VAL A CA 1
ATOM 4060 C C . VAL A 1 545 ? 26.606 7.691 -20.893 1.00 97.81 545 VAL A C 1
ATOM 4062 O O . VAL A 1 545 ? 26.566 6.703 -21.619 1.00 97.81 545 VAL A O 1
ATOM 4065 N N . LEU A 1 546 ? 26.547 7.597 -19.571 1.00 97.69 546 LEU A N 1
ATOM 4066 C CA . LEU A 1 546 ? 26.514 6.333 -18.845 1.00 97.69 546 LEU A CA 1
ATOM 4067 C C . LEU A 1 546 ? 25.086 5.977 -18.446 1.00 97.69 546 LEU A C 1
ATOM 4069 O O . LEU A 1 546 ? 24.300 6.831 -18.035 1.00 97.69 546 LEU A O 1
ATOM 4073 N N . VAL A 1 547 ? 24.752 4.693 -18.517 1.00 97.62 547 VAL A N 1
ATOM 4074 C CA . VAL A 1 547 ? 23.524 4.162 -17.932 1.00 97.62 547 VAL A CA 1
ATOM 4075 C C . VAL A 1 547 ? 23.662 4.178 -16.415 1.00 97.62 547 VAL A C 1
ATOM 4077 O O . VAL A 1 547 ? 24.460 3.434 -15.852 1.00 97.62 547 VAL A O 1
ATOM 4080 N N . LYS A 1 548 ? 22.862 5.011 -15.751 1.00 95.94 548 LYS A N 1
ATOM 4081 C CA . LYS A 1 548 ? 22.865 5.159 -14.293 1.00 95.94 548 LYS A CA 1
ATOM 4082 C C . LYS A 1 548 ? 21.934 4.168 -13.605 1.00 95.94 548 LYS A C 1
ATOM 4084 O O . LYS A 1 548 ? 22.288 3.586 -12.594 1.00 95.94 548 LYS A O 1
ATOM 4089 N N . LYS A 1 549 ? 20.714 3.999 -14.113 1.00 94.62 549 LYS A N 1
ATOM 4090 C CA . LYS A 1 549 ? 19.717 3.111 -13.497 1.00 94.62 549 LYS A CA 1
ATOM 4091 C C . LYS A 1 549 ? 18.892 2.435 -14.575 1.00 94.62 549 LYS A C 1
ATOM 4093 O O . LYS A 1 549 ? 18.534 3.044 -15.582 1.00 94.62 549 LYS A O 1
ATOM 4098 N N . ILE A 1 550 ? 18.568 1.169 -14.341 1.00 95.50 550 ILE A N 1
ATOM 4099 C CA . ILE A 1 550 ? 17.650 0.401 -15.177 1.00 95.50 550 ILE A CA 1
ATOM 4100 C C . ILE A 1 550 ? 16.498 -0.047 -14.304 1.00 95.50 550 ILE A C 1
ATOM 4102 O O . ILE A 1 550 ? 16.688 -0.671 -13.259 1.00 95.50 550 ILE A O 1
ATOM 4106 N N . LEU A 1 551 ? 15.288 0.274 -14.741 1.00 92.81 551 LEU A N 1
ATOM 4107 C CA . LEU A 1 551 ? 14.093 -0.108 -14.014 1.00 92.81 551 LEU A CA 1
ATOM 4108 C C . LEU A 1 551 ? 13.771 -1.594 -14.262 1.00 92.81 551 LEU A C 1
ATOM 4110 O O . LEU A 1 551 ? 13.837 -2.039 -15.414 1.00 92.81 551 LEU A O 1
ATOM 4114 N N . PRO A 1 552 ? 13.399 -2.372 -13.226 1.00 90.38 552 PRO A N 1
ATOM 4115 C CA . PRO A 1 552 ? 13.007 -3.772 -13.384 1.00 90.38 552 PRO A CA 1
ATOM 4116 C C . PRO A 1 552 ? 11.859 -3.954 -14.384 1.00 90.38 552 PRO A C 1
ATOM 4118 O O . PRO A 1 552 ? 11.009 -3.079 -14.524 1.00 90.38 552 PRO A O 1
ATOM 4121 N N . GLU A 1 553 ? 11.843 -5.095 -15.084 1.00 91.56 553 GLU A N 1
ATOM 4122 C CA . GLU A 1 553 ? 10.817 -5.489 -16.075 1.00 91.56 553 GLU A CA 1
ATOM 4123 C C . GLU A 1 553 ? 10.636 -4.541 -17.282 1.00 91.56 553 GLU A C 1
ATOM 4125 O O . GLU A 1 553 ? 9.811 -4.803 -18.166 1.00 91.56 553 GLU A O 1
ATOM 4130 N N . SER A 1 554 ? 11.437 -3.477 -17.367 1.00 95.94 554 SER A N 1
ATOM 4131 C CA . SER A 1 554 ? 11.418 -2.512 -18.463 1.00 95.94 554 SER A CA 1
ATOM 4132 C C . SER A 1 554 ? 11.948 -3.085 -19.783 1.00 95.94 554 SER A C 1
ATOM 4134 O O . SER A 1 554 ? 12.658 -4.099 -19.785 1.00 95.94 554 SER A O 1
ATOM 4136 N N . PRO A 1 555 ? 11.664 -2.430 -20.925 1.00 96.94 555 PRO A N 1
ATOM 4137 C CA . PRO A 1 555 ? 12.314 -2.745 -22.197 1.00 96.94 555 PRO A CA 1
ATOM 4138 C C . PRO A 1 555 ? 13.847 -2.790 -22.101 1.00 96.94 555 PRO A C 1
ATOM 4140 O O . PRO A 1 555 ? 14.454 -3.739 -22.593 1.00 96.94 555 PRO A O 1
ATOM 4143 N N . SER A 1 556 ? 14.465 -1.842 -21.389 1.00 97.19 556 SER A N 1
ATOM 4144 C CA . SER A 1 556 ? 15.919 -1.814 -21.155 1.00 97.19 556 SER A CA 1
ATOM 4145 C C . SER A 1 556 ? 16.421 -3.027 -20.368 1.00 97.19 556 SER A C 1
ATOM 4147 O O . SER A 1 556 ? 17.424 -3.638 -20.741 1.00 97.19 556 SER A O 1
ATOM 4149 N N . ALA A 1 557 ? 15.698 -3.436 -19.319 1.00 96.19 557 ALA A N 1
ATOM 4150 C CA . ALA A 1 557 ? 16.028 -4.640 -18.556 1.00 96.19 557 ALA A CA 1
ATOM 4151 C C . ALA A 1 557 ? 15.896 -5.912 -19.413 1.00 96.19 557 ALA A C 1
ATOM 4153 O O . ALA A 1 557 ? 16.775 -6.774 -19.393 1.00 96.19 557 ALA A O 1
ATOM 4154 N N . LYS A 1 558 ? 14.832 -6.015 -20.223 1.00 96.31 558 LYS A N 1
ATOM 4155 C CA . LYS A 1 558 ? 14.614 -7.135 -21.162 1.00 96.31 558 LYS A CA 1
ATOM 4156 C C . LYS A 1 558 ? 15.701 -7.207 -22.236 1.00 96.31 558 LYS A C 1
ATOM 4158 O O . LYS A 1 558 ? 16.106 -8.301 -22.624 1.00 96.31 558 LYS A O 1
ATOM 4163 N N . ALA A 1 559 ? 16.223 -6.056 -22.653 1.00 96.81 559 ALA A N 1
ATOM 4164 C CA . ALA A 1 559 ? 17.362 -5.943 -23.558 1.00 96.81 559 ALA A CA 1
ATOM 4165 C C . ALA A 1 559 ? 18.722 -6.265 -22.904 1.00 96.81 559 ALA A C 1
ATOM 4167 O O . ALA A 1 559 ? 19.756 -6.282 -23.580 1.00 96.81 559 ALA A O 1
ATOM 4168 N N . ARG A 1 560 ? 18.730 -6.580 -21.599 1.00 97.12 560 ARG A N 1
ATOM 4169 C CA . ARG A 1 560 ? 19.923 -6.912 -20.810 1.00 97.12 560 ARG A CA 1
ATOM 4170 C C . ARG A 1 560 ? 20.954 -5.785 -20.799 1.00 97.12 560 ARG A C 1
ATOM 4172 O O . ARG A 1 560 ? 22.152 -6.065 -20.868 1.00 97.12 560 ARG A O 1
ATOM 4179 N N . LEU A 1 561 ? 20.497 -4.536 -20.781 1.00 97.38 561 LEU A N 1
ATOM 4180 C CA . LEU A 1 561 ? 21.365 -3.414 -20.438 1.00 97.38 561 LEU A CA 1
ATOM 4181 C C . LEU A 1 561 ? 21.761 -3.519 -18.958 1.00 97.38 561 LEU A C 1
ATOM 4183 O O . LEU A 1 561 ? 21.060 -4.161 -18.166 1.00 97.38 561 LEU A O 1
ATOM 4187 N N . LYS A 1 562 ? 22.883 -2.908 -18.589 1.00 97.00 562 LYS A N 1
ATOM 4188 C CA . LYS A 1 562 ? 23.394 -2.853 -17.215 1.00 97.00 562 LYS A CA 1
ATOM 4189 C C . LYS A 1 562 ? 23.753 -1.424 -16.821 1.00 97.00 562 LYS A C 1
ATOM 4191 O O . LYS A 1 562 ? 24.055 -0.588 -17.668 1.00 97.00 562 LYS A O 1
ATOM 4196 N N . GLU A 1 563 ? 23.717 -1.152 -15.521 1.00 96.75 563 GLU A N 1
ATOM 4197 C CA . GLU A 1 563 ? 24.314 0.063 -14.966 1.00 96.75 563 GLU A CA 1
ATOM 4198 C C . GLU A 1 563 ? 25.810 0.112 -15.316 1.00 96.75 563 GLU A C 1
ATOM 4200 O O . GLU A 1 563 ? 26.498 -0.910 -15.271 1.00 96.75 563 GLU A O 1
ATOM 4205 N N . GLY A 1 564 ? 26.283 1.287 -15.730 1.00 96.81 564 GLY A N 1
ATOM 4206 C CA . GLY A 1 564 ? 27.630 1.504 -16.253 1.00 96.81 564 GLY A CA 1
ATOM 4207 C C . GLY A 1 564 ? 27.805 1.214 -17.748 1.00 96.81 564 GLY A C 1
ATOM 4208 O O . GLY A 1 564 ? 28.888 1.470 -18.272 1.00 96.81 564 GLY A O 1
ATOM 4209 N N . ASP A 1 565 ? 26.783 0.718 -18.459 1.00 98.44 565 ASP A N 1
ATOM 4210 C CA . ASP A 1 565 ? 26.838 0.634 -19.924 1.00 98.44 565 ASP A CA 1
ATOM 4211 C C . ASP A 1 565 ? 26.993 2.043 -20.524 1.00 98.44 565 ASP A C 1
ATOM 4213 O O . ASP A 1 565 ? 26.320 2.989 -20.112 1.00 98.44 565 ASP A O 1
ATOM 4217 N N . LEU A 1 566 ? 27.864 2.186 -21.522 1.00 98.25 566 LEU A N 1
ATOM 4218 C CA . LEU A 1 566 ? 28.093 3.446 -22.221 1.00 98.25 566 LEU A CA 1
ATOM 4219 C C . LEU A 1 566 ? 27.130 3.559 -23.405 1.00 98.25 566 LEU A C 1
ATOM 4221 O O . LEU A 1 566 ? 27.141 2.720 -24.306 1.00 98.25 566 LEU A O 1
ATOM 4225 N N . LEU A 1 567 ? 26.300 4.596 -23.420 1.00 98.31 567 LEU A N 1
ATOM 4226 C CA . LEU A 1 567 ? 25.483 4.959 -24.568 1.00 98.31 567 LEU A CA 1
ATOM 4227 C C . LEU A 1 567 ? 26.358 5.732 -25.560 1.00 98.31 567 LEU A C 1
ATOM 4229 O O . LEU A 1 567 ? 26.753 6.863 -25.299 1.00 98.31 567 LEU A O 1
ATOM 4233 N N . LEU A 1 568 ? 26.665 5.109 -26.697 1.00 98.12 568 LEU A N 1
ATOM 4234 C CA . LEU A 1 568 ? 27.534 5.681 -27.728 1.00 98.12 568 LEU A CA 1
ATOM 4235 C C . LEU A 1 568 ? 26.746 6.465 -28.779 1.00 98.12 568 LEU A C 1
ATOM 4237 O O . LEU A 1 568 ? 27.177 7.531 -29.212 1.00 98.12 568 LEU A O 1
ATOM 4241 N N . ARG A 1 569 ? 25.597 5.933 -29.216 1.00 98.06 569 ARG A N 1
ATOM 4242 C CA . ARG A 1 569 ? 24.779 6.530 -30.288 1.00 98.06 569 ARG A CA 1
ATOM 4243 C C . ARG A 1 569 ? 23.288 6.383 -30.026 1.00 98.06 569 ARG A C 1
ATOM 4245 O O . ARG A 1 569 ? 22.860 5.354 -29.498 1.00 98.06 569 ARG A O 1
ATOM 4252 N N . LEU A 1 570 ? 22.509 7.359 -30.485 1.00 96.94 570 LEU A N 1
ATOM 4253 C CA . LEU A 1 570 ? 21.046 7.309 -30.565 1.00 96.94 570 LEU A CA 1
ATOM 4254 C C . LEU A 1 570 ? 20.602 7.529 -32.009 1.00 96.94 570 LEU A C 1
ATOM 4256 O O . LEU A 1 570 ? 20.526 8.662 -32.487 1.00 96.94 570 LEU A O 1
ATOM 4260 N N . GLY A 1 571 ? 20.318 6.425 -32.700 1.00 94.81 571 GLY A N 1
ATOM 4261 C CA . GLY A 1 571 ? 20.170 6.438 -34.149 1.00 94.81 571 GLY A CA 1
ATOM 4262 C C . GLY A 1 571 ? 21.484 6.829 -34.818 1.00 94.81 571 GLY A C 1
ATOM 4263 O O . GLY A 1 571 ? 22.516 6.190 -34.585 1.00 94.81 571 GLY A O 1
ATOM 4264 N N . ASP A 1 572 ? 21.443 7.893 -35.615 1.00 95.38 572 ASP A N 1
ATOM 4265 C CA . ASP A 1 572 ? 22.602 8.383 -36.358 1.00 95.38 572 ASP A CA 1
ATOM 4266 C C . ASP A 1 572 ? 23.463 9.378 -35.568 1.00 95.38 572 ASP A C 1
ATOM 4268 O O . ASP A 1 572 ? 24.607 9.606 -35.954 1.00 95.38 572 ASP A O 1
ATOM 4272 N N . ASP A 1 573 ? 22.985 9.893 -34.434 1.00 97.44 573 ASP A N 1
ATOM 4273 C CA . ASP A 1 573 ? 23.711 10.892 -33.644 1.00 97.44 573 ASP A CA 1
ATOM 4274 C C . ASP A 1 573 ? 24.601 10.251 -32.574 1.00 97.44 573 ASP A C 1
ATOM 4276 O O . ASP A 1 573 ? 24.231 9.258 -31.934 1.00 97.44 573 ASP A O 1
ATOM 4280 N N . GLU A 1 574 ? 25.775 10.840 -32.346 1.00 97.62 574 GLU A N 1
ATOM 4281 C CA . GLU A 1 574 ? 26.647 10.475 -31.230 1.00 97.62 574 GLU A CA 1
ATOM 4282 C C . GLU A 1 574 ? 26.061 11.002 -29.920 1.00 97.62 574 GLU A C 1
ATOM 4284 O O . GLU A 1 574 ? 25.738 12.179 -29.783 1.00 97.62 574 GLU A O 1
ATOM 4289 N N . ALA A 1 575 ? 25.919 10.133 -28.921 1.00 96.81 575 ALA A N 1
ATOM 4290 C CA . ALA A 1 575 ? 25.280 10.519 -27.665 1.00 96.81 575 ALA A CA 1
ATOM 4291 C C . ALA A 1 575 ? 26.077 11.604 -26.916 1.00 96.81 575 ALA A C 1
ATOM 4293 O O . ALA A 1 575 ? 25.489 12.444 -26.237 1.00 96.81 575 ALA A O 1
ATOM 4294 N N . ALA A 1 576 ? 27.402 11.613 -27.087 1.00 96.38 576 ALA A N 1
ATOM 4295 C CA . ALA A 1 576 ? 28.314 12.603 -26.523 1.00 96.38 576 ALA A CA 1
ATOM 4296 C C . ALA A 1 576 ? 28.035 14.031 -27.023 1.00 96.38 576 ALA A C 1
ATOM 4298 O O . ALA A 1 576 ? 28.097 14.984 -26.241 1.00 96.38 576 ALA A O 1
ATOM 4299 N N . SER A 1 577 ? 27.689 14.186 -28.307 1.00 97.06 577 SER A N 1
ATOM 4300 C CA . SER A 1 577 ? 27.466 15.497 -28.927 1.00 97.06 577 SER A CA 1
ATOM 4301 C C . SER A 1 577 ? 26.090 16.085 -28.627 1.00 97.06 577 SER A C 1
ATOM 4303 O O . SER A 1 577 ? 25.903 17.288 -28.780 1.00 97.06 577 SER A O 1
ATOM 4305 N N . LEU A 1 578 ? 25.131 15.261 -28.194 1.00 96.75 578 LEU A N 1
ATOM 4306 C CA . LEU A 1 578 ? 23.789 15.722 -27.849 1.00 96.75 578 LEU A CA 1
ATOM 4307 C C . LEU A 1 578 ? 23.805 16.528 -26.547 1.00 96.75 578 LEU A C 1
ATOM 4309 O O . LEU A 1 578 ? 24.452 16.159 -25.557 1.00 96.75 578 LEU A O 1
ATOM 4313 N N . THR A 1 579 ? 23.044 17.617 -26.525 1.00 95.62 579 THR A N 1
ATOM 4314 C CA . THR A 1 579 ? 22.688 18.299 -25.278 1.00 95.62 579 THR A CA 1
ATOM 4315 C C . THR A 1 579 ? 21.798 17.398 -24.420 1.00 95.62 579 THR A C 1
ATOM 4317 O O . THR A 1 579 ? 21.164 16.461 -24.904 1.00 95.62 579 THR A O 1
ATOM 4320 N N . GLU A 1 580 ? 21.718 17.683 -23.124 1.00 93.00 580 GLU A N 1
ATOM 4321 C CA . GLU A 1 580 ? 20.856 16.941 -22.197 1.00 93.00 580 GLU A CA 1
ATOM 4322 C C . GLU A 1 580 ? 19.376 16.967 -22.618 1.00 93.00 580 GLU A C 1
ATOM 4324 O O . GLU A 1 580 ? 18.702 15.937 -22.579 1.00 93.00 580 GLU A O 1
ATOM 4329 N N . SER A 1 581 ? 18.892 18.112 -23.111 1.00 93.88 581 SER A N 1
ATOM 4330 C CA . SER A 1 581 ? 17.525 18.256 -23.624 1.00 93.88 581 SER A CA 1
ATOM 4331 C C . SER A 1 581 ? 17.275 17.380 -24.858 1.00 93.88 581 SER A C 1
ATOM 4333 O O . SER A 1 581 ? 16.277 16.660 -24.914 1.00 93.88 581 SER A O 1
ATOM 4335 N N . GLU A 1 582 ? 18.203 17.366 -25.820 1.00 96.38 582 GLU A N 1
ATOM 4336 C CA . GLU A 1 582 ? 18.097 16.539 -27.032 1.00 96.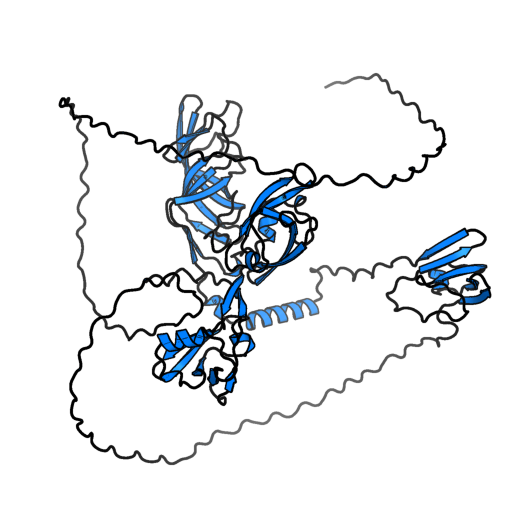38 582 GLU A CA 1
ATOM 4337 C C . GLU A 1 582 ? 18.202 15.046 -26.718 1.00 96.38 582 GLU A C 1
ATOM 4339 O O . GLU A 1 582 ? 17.432 14.241 -27.245 1.00 96.38 582 GLU A O 1
ATOM 4344 N N . LEU A 1 583 ? 19.121 14.674 -25.822 1.00 95.62 583 LEU A N 1
ATOM 4345 C CA . LEU A 1 583 ? 19.267 13.310 -25.327 1.00 95.62 583 LEU A CA 1
ATOM 4346 C C . LEU A 1 583 ? 17.959 12.843 -24.678 1.00 95.62 583 LEU A C 1
ATOM 4348 O O . LEU A 1 583 ? 17.458 11.760 -24.987 1.00 95.62 583 LEU A O 1
ATOM 4352 N N . ARG A 1 584 ? 17.358 13.688 -23.831 1.00 93.44 584 ARG A N 1
ATOM 4353 C CA . ARG A 1 584 ? 16.074 13.414 -23.180 1.00 93.44 584 ARG A CA 1
ATOM 4354 C C . ARG A 1 584 ? 14.935 13.294 -24.192 1.00 93.44 584 ARG A C 1
ATOM 4356 O O . ARG A 1 584 ? 14.121 12.382 -24.068 1.00 93.44 584 ARG A O 1
ATOM 4363 N N . ALA A 1 585 ? 14.878 14.178 -25.187 1.00 94.19 585 ALA A N 1
ATOM 4364 C CA . ALA A 1 585 ? 13.872 14.143 -26.246 1.00 94.19 585 ALA A CA 1
ATOM 4365 C C . ALA A 1 585 ? 13.965 12.848 -27.068 1.00 94.19 585 ALA A C 1
ATOM 4367 O O . ALA A 1 585 ? 12.968 12.145 -27.209 1.00 94.19 585 ALA A O 1
ATOM 4368 N N . LYS A 1 586 ? 15.167 12.461 -27.504 1.00 95.06 586 LYS A N 1
ATOM 4369 C CA . LYS A 1 586 ? 15.389 11.226 -28.273 1.00 95.06 586 LYS A CA 1
ATOM 4370 C C . LYS A 1 586 ? 15.103 9.963 -27.467 1.00 95.06 586 LYS A C 1
ATOM 4372 O O . LYS A 1 586 ? 14.477 9.040 -27.972 1.00 95.06 586 LYS A O 1
ATOM 4377 N N . LEU A 1 587 ? 15.497 9.915 -26.193 1.00 94.25 587 LEU A N 1
ATOM 4378 C CA . LEU A 1 587 ? 15.192 8.776 -25.316 1.00 94.25 587 LEU A CA 1
ATOM 4379 C C . LEU A 1 587 ? 13.697 8.669 -24.960 1.00 94.25 587 LEU A C 1
ATOM 4381 O O . LEU A 1 587 ? 13.259 7.640 -24.437 1.00 94.25 587 LEU A O 1
ATOM 4385 N N . ARG A 1 588 ? 12.897 9.708 -25.242 1.00 91.75 588 ARG A N 1
ATOM 4386 C CA . ARG A 1 588 ? 11.433 9.647 -25.160 1.00 91.75 588 ARG A CA 1
ATOM 4387 C C . ARG A 1 588 ? 10.797 9.022 -26.411 1.00 91.75 588 ARG A C 1
ATOM 4389 O O . ARG A 1 588 ? 9.600 8.756 -26.368 1.00 91.75 588 ARG A O 1
ATOM 4396 N N . GLU A 1 589 ? 11.535 8.715 -27.466 1.00 92.81 589 GLU A N 1
ATOM 4397 C CA . GLU A 1 589 ? 11.000 8.042 -28.656 1.00 92.81 589 GLU A CA 1
ATOM 4398 C C . GLU A 1 589 ? 11.205 6.517 -28.607 1.00 92.81 589 GLU A C 1
ATOM 4400 O O . GLU A 1 589 ? 11.853 5.983 -27.703 1.00 92.81 589 GLU A O 1
ATOM 4405 N N . ASP A 1 590 ? 10.619 5.797 -29.568 1.00 92.62 590 ASP A N 1
ATOM 4406 C CA . ASP A 1 590 ? 10.934 4.384 -29.792 1.00 92.62 590 ASP A CA 1
ATOM 4407 C C . ASP A 1 590 ? 12.288 4.260 -30.499 1.00 92.62 590 ASP A C 1
ATOM 4409 O O . ASP A 1 590 ? 12.478 4.718 -31.626 1.00 92.62 590 ASP A O 1
ATOM 4413 N N . LEU A 1 591 ? 13.230 3.572 -29.862 1.00 92.75 591 LEU A N 1
ATOM 4414 C CA . LEU A 1 591 ? 14.592 3.397 -30.358 1.00 92.75 591 LEU A CA 1
ATOM 4415 C C . LEU A 1 591 ? 14.672 2.096 -31.157 1.00 92.75 591 LEU A C 1
ATOM 4417 O O . LEU A 1 591 ? 15.288 1.122 -30.732 1.00 92.75 591 LEU A O 1
ATOM 4421 N N . THR A 1 592 ? 14.004 2.047 -32.306 1.00 91.56 592 THR A N 1
ATOM 4422 C CA . THR A 1 592 ?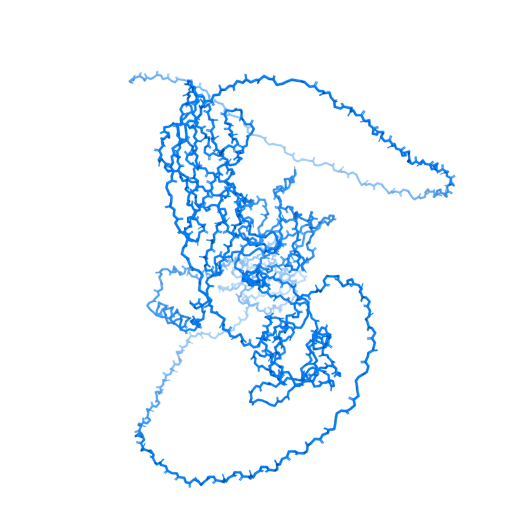 13.956 0.862 -33.182 1.00 91.56 592 THR A CA 1
ATOM 4423 C C . THR A 1 592 ? 14.405 1.198 -34.603 1.00 91.56 592 THR A C 1
ATOM 4425 O O . THR A 1 592 ? 14.538 2.367 -34.960 1.00 91.56 592 THR A O 1
ATOM 4428 N N . GLY A 1 593 ? 14.679 0.180 -35.428 1.00 91.94 593 GLY A N 1
ATOM 4429 C CA . GLY A 1 593 ? 15.072 0.391 -36.825 1.00 91.94 593 GLY A CA 1
ATOM 4430 C C . GLY A 1 593 ? 16.326 1.260 -36.943 1.00 91.94 593 GLY A C 1
ATOM 4431 O O . GLY A 1 593 ? 17.323 0.966 -36.286 1.00 91.94 593 GLY A O 1
ATOM 4432 N N . SER A 1 594 ? 16.269 2.323 -37.754 1.00 88.06 594 SER A N 1
ATOM 4433 C CA . SER A 1 594 ? 17.331 3.335 -37.899 1.00 88.06 594 SER A CA 1
ATOM 4434 C C . SER A 1 594 ? 17.659 4.045 -36.582 1.00 88.06 594 SER A C 1
ATOM 4436 O O . SER A 1 594 ? 18.828 4.304 -36.318 1.00 88.06 594 SER A O 1
ATOM 4438 N N . ASN A 1 595 ? 16.670 4.238 -35.707 1.00 90.38 595 ASN A N 1
ATOM 4439 C CA . ASN A 1 595 ? 16.791 5.000 -34.461 1.00 90.38 595 ASN A CA 1
ATOM 4440 C C . ASN A 1 595 ? 17.261 4.153 -33.266 1.00 90.38 595 ASN A C 1
ATOM 4442 O O . ASN A 1 595 ? 17.275 4.630 -32.133 1.00 90.38 595 ASN A O 1
ATOM 4446 N N . ALA A 1 596 ? 17.634 2.887 -33.481 1.00 95.00 596 ALA A N 1
ATOM 4447 C CA . ALA A 1 596 ? 18.096 2.032 -32.393 1.00 95.00 596 ALA A CA 1
ATOM 4448 C C . ALA A 1 596 ? 19.401 2.546 -31.767 1.00 95.00 596 ALA A C 1
ATOM 4450 O O . ALA A 1 596 ? 20.328 2.976 -32.457 1.00 95.00 596 ALA A O 1
ATOM 4451 N N . ALA A 1 597 ? 19.464 2.464 -30.441 1.00 96.69 597 ALA A N 1
ATOM 4452 C CA . ALA A 1 597 ? 20.590 2.934 -29.654 1.00 96.69 597 ALA A CA 1
ATOM 4453 C C . ALA A 1 597 ? 21.773 1.961 -29.730 1.00 96.69 597 ALA A C 1
ATOM 4455 O O . ALA A 1 597 ? 21.588 0.749 -29.842 1.00 96.69 597 ALA A O 1
ATOM 4456 N N . THR A 1 598 ? 22.997 2.478 -29.647 1.00 98.12 598 THR A N 1
ATOM 4457 C CA . THR A 1 598 ? 24.212 1.657 -29.559 1.00 98.12 598 THR A CA 1
ATOM 4458 C C . THR A 1 598 ? 24.812 1.793 -28.174 1.00 98.12 598 THR A C 1
ATOM 4460 O O . THR A 1 598 ? 25.180 2.894 -27.768 1.00 98.12 598 THR A O 1
ATOM 4463 N N . PHE A 1 599 ? 24.929 0.669 -27.473 1.00 98.25 599 PHE A N 1
ATOM 4464 C CA . PHE A 1 599 ? 25.496 0.598 -26.133 1.00 98.25 599 PHE A CA 1
ATOM 4465 C C . PHE A 1 599 ? 26.784 -0.216 -26.132 1.00 98.25 599 PHE A C 1
ATOM 4467 O O . PHE A 1 599 ? 26.928 -1.174 -26.897 1.00 98.25 599 PHE A O 1
ATOM 4474 N N . GLN A 1 600 ? 27.694 0.120 -25.228 1.00 98.00 600 GLN A N 1
ATOM 4475 C CA . GLN A 1 600 ? 28.904 -0.638 -24.969 1.00 98.00 600 GLN A CA 1
ATOM 4476 C C . GLN A 1 600 ? 29.002 -0.978 -23.484 1.00 98.00 600 GLN A C 1
ATOM 4478 O O . GLN A 1 600 ? 29.168 -0.103 -22.639 1.00 98.00 600 GLN A O 1
ATOM 4483 N N . THR A 1 601 ? 28.940 -2.270 -23.174 1.00 97.50 601 THR A N 1
ATOM 4484 C CA . THR A 1 601 ? 29.275 -2.772 -21.839 1.00 97.50 601 THR A CA 1
ATOM 4485 C C . THR A 1 601 ? 30.800 -2.781 -21.685 1.00 97.50 601 THR A C 1
ATOM 4487 O O . THR A 1 601 ? 31.484 -3.224 -22.615 1.00 97.50 601 THR A O 1
ATOM 4490 N N . PRO A 1 602 ? 31.368 -2.335 -20.548 1.00 95.00 602 PRO A N 1
ATOM 4491 C CA . PRO A 1 602 ? 32.811 -2.365 -20.323 1.00 95.00 602 PRO A CA 1
ATOM 4492 C C . PRO A 1 602 ? 33.426 -3.742 -20.624 1.00 95.00 602 PRO A C 1
ATOM 4494 O O . PRO A 1 602 ? 32.964 -4.769 -20.126 1.00 95.00 602 PRO A O 1
ATOM 4497 N N . GLY A 1 603 ? 34.455 -3.763 -21.477 1.00 95.31 603 GLY A N 1
ATOM 4498 C CA . GLY A 1 603 ? 35.127 -4.993 -21.917 1.00 95.31 603 GLY A CA 1
ATOM 4499 C C . GLY A 1 603 ? 34.416 -5.775 -23.032 1.00 95.31 603 GLY A C 1
ATOM 4500 O O . GLY A 1 603 ? 34.894 -6.841 -23.412 1.00 95.31 603 GLY A O 1
ATOM 4501 N N . GLN A 1 604 ? 33.304 -5.272 -23.575 1.00 97.19 604 GLN A N 1
ATOM 4502 C CA . GLN A 1 604 ? 32.594 -5.878 -24.705 1.00 97.19 604 GLN A CA 1
ATOM 4503 C C . GLN A 1 604 ? 32.590 -4.955 -25.928 1.00 97.19 604 GLN A C 1
ATOM 4505 O O . GLN A 1 604 ? 32.775 -3.738 -25.826 1.00 97.19 604 GLN A O 1
ATOM 4510 N N . ALA A 1 605 ? 32.384 -5.548 -27.106 1.00 97.38 605 ALA A N 1
ATOM 4511 C CA . ALA A 1 605 ? 32.184 -4.787 -28.331 1.00 97.38 605 ALA A CA 1
ATOM 4512 C C . ALA A 1 605 ? 30.852 -4.011 -28.269 1.00 97.38 605 ALA A C 1
ATOM 4514 O O . ALA A 1 605 ? 29.875 -4.527 -27.712 1.00 97.38 605 ALA A O 1
ATOM 4515 N N . PRO A 1 606 ? 30.782 -2.800 -28.852 1.00 98.19 606 PRO A N 1
ATOM 4516 C CA . PRO A 1 606 ? 29.529 -2.071 -28.995 1.00 98.19 606 PRO A CA 1
ATOM 4517 C C . PRO A 1 606 ? 28.453 -2.913 -29.684 1.00 98.19 606 PRO A C 1
ATOM 4519 O O . PRO A 1 606 ? 28.724 -3.609 -30.664 1.00 98.19 606 PRO A O 1
ATOM 4522 N N . ARG A 1 607 ? 27.215 -2.823 -29.198 1.00 98.06 607 ARG A N 1
ATOM 4523 C CA . ARG A 1 607 ? 26.059 -3.512 -29.780 1.00 98.06 607 ARG A CA 1
ATOM 4524 C C . ARG A 1 607 ? 24.882 -2.567 -29.955 1.00 98.06 607 ARG A C 1
ATOM 4526 O O . ARG A 1 607 ? 24.611 -1.715 -29.111 1.00 98.06 607 ARG A O 1
ATOM 4533 N N . ARG A 1 608 ? 24.148 -2.766 -31.046 1.00 97.56 608 ARG A N 1
ATOM 4534 C CA . ARG A 1 608 ? 22.904 -2.051 -31.324 1.00 97.56 608 ARG A CA 1
ATOM 4535 C C . ARG A 1 608 ? 21.748 -2.731 -30.598 1.00 97.56 608 ARG A C 1
ATOM 4537 O O . ARG A 1 608 ? 21.570 -3.941 -30.718 1.00 97.56 608 ARG A O 1
ATOM 4544 N N . VAL A 1 609 ? 20.974 -1.958 -29.849 1.00 97.69 609 VAL A N 1
ATOM 4545 C CA . VAL A 1 609 ? 19.909 -2.447 -28.974 1.00 97.69 609 VAL A CA 1
ATOM 4546 C C . VAL A 1 609 ? 18.602 -1.742 -29.338 1.00 97.69 609 VAL A C 1
ATOM 4548 O O . VAL A 1 609 ? 18.459 -0.550 -29.059 1.00 97.69 609 VAL A O 1
ATOM 4551 N N . PRO A 1 610 ? 17.643 -2.445 -29.967 1.00 96.81 610 PRO A N 1
ATOM 4552 C CA . PRO A 1 610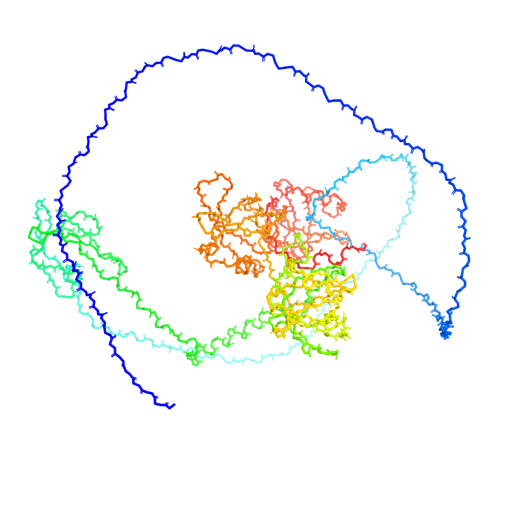 ? 16.324 -1.885 -30.200 1.00 96.81 610 PRO A CA 1
ATOM 4553 C C . PRO A 1 610 ? 15.543 -1.818 -28.880 1.00 96.81 610 PRO A C 1
ATOM 4555 O O . PRO A 1 610 ? 15.437 -2.817 -28.168 1.00 96.81 610 PRO A O 1
ATOM 4558 N N . LEU A 1 611 ? 14.980 -0.654 -28.562 1.00 96.38 611 LEU A N 1
ATOM 4559 C CA . LEU A 1 611 ? 14.148 -0.433 -27.380 1.00 96.38 611 LEU A CA 1
ATOM 4560 C C . LEU A 1 611 ? 12.807 0.165 -27.806 1.00 96.38 611 LEU A C 1
ATOM 4562 O O . LEU A 1 611 ? 12.734 1.315 -28.227 1.00 96.38 611 LEU A O 1
ATOM 4566 N N . THR A 1 612 ? 11.738 -0.613 -27.670 1.00 95.94 612 THR A N 1
ATOM 4567 C CA . THR A 1 612 ? 10.361 -0.138 -27.864 1.00 95.94 612 THR A CA 1
ATOM 4568 C C . THR A 1 612 ? 9.784 0.279 -26.522 1.00 95.94 612 THR A C 1
ATOM 4570 O O . THR A 1 612 ? 9.911 -0.457 -25.539 1.00 95.94 612 THR A O 1
ATOM 4573 N N . ARG A 1 613 ? 9.135 1.442 -26.463 1.00 94.50 613 ARG A N 1
ATOM 4574 C CA . ARG A 1 613 ? 8.419 1.893 -25.273 1.00 94.50 613 ARG A CA 1
ATOM 4575 C C . ARG A 1 613 ? 7.286 0.924 -24.976 1.00 94.50 613 ARG A C 1
ATOM 4577 O O . ARG A 1 613 ? 6.524 0.523 -25.851 1.00 94.50 613 ARG A O 1
ATOM 4584 N N . ALA A 1 614 ? 7.165 0.554 -23.712 1.00 93.81 614 ALA A N 1
ATOM 4585 C CA . ALA A 1 614 ? 6.091 -0.307 -23.254 1.00 93.81 614 ALA A CA 1
ATOM 4586 C C . ALA A 1 614 ? 5.615 0.133 -21.873 1.00 93.81 614 ALA A C 1
ATOM 4588 O O . ALA A 1 614 ? 6.312 0.863 -21.161 1.00 93.81 614 ALA A O 1
ATOM 4589 N N . SER A 1 615 ? 4.444 -0.368 -21.485 1.00 91.62 615 SER A N 1
ATOM 4590 C CA . SER A 1 615 ? 4.050 -0.370 -20.083 1.00 91.62 615 SER A CA 1
ATOM 4591 C C . SER A 1 615 ? 4.875 -1.414 -19.338 1.00 91.62 615 SER A C 1
ATOM 4593 O O . SER A 1 615 ? 4.968 -2.563 -19.780 1.00 91.62 615 SER A O 1
ATOM 4595 N N . PHE A 1 616 ? 5.472 -1.038 -18.214 1.00 91.75 616 PHE A N 1
ATOM 4596 C CA . PHE A 1 616 ? 6.166 -1.974 -17.334 1.00 91.75 616 PHE A CA 1
ATOM 4597 C C . PHE A 1 616 ? 5.928 -1.622 -15.869 1.00 91.75 616 PHE A C 1
ATOM 4599 O O . PHE A 1 616 ? 5.674 -0.468 -15.515 1.00 91.75 616 PHE A O 1
ATOM 4606 N N . ALA A 1 617 ? 5.991 -2.645 -15.021 1.00 89.00 617 ALA A N 1
ATOM 4607 C CA . ALA A 1 617 ? 5.730 -2.535 -13.600 1.00 89.00 617 ALA A CA 1
ATOM 4608 C C . ALA A 1 617 ? 7.048 -2.374 -12.835 1.00 89.00 617 ALA A C 1
ATOM 4610 O O . ALA A 1 617 ? 7.931 -3.223 -12.905 1.00 89.00 617 ALA A O 1
ATOM 4611 N N . THR A 1 618 ? 7.155 -1.315 -12.040 1.00 88.62 618 THR A N 1
ATOM 4612 C CA . THR A 1 618 ? 8.273 -1.088 -11.118 1.00 88.62 618 THR A CA 1
ATOM 4613 C C . THR A 1 618 ? 7.784 -1.134 -9.680 1.00 88.62 618 THR A C 1
ATOM 4615 O O . THR A 1 618 ? 6.752 -0.520 -9.398 1.00 88.62 618 THR A O 1
ATOM 4618 N N . PRO A 1 619 ? 8.486 -1.799 -8.750 1.00 83.56 619 PRO A N 1
ATOM 4619 C CA . PRO A 1 619 ? 8.181 -1.661 -7.331 1.00 83.56 619 PRO A CA 1
ATOM 4620 C C . PRO A 1 619 ? 8.242 -0.184 -6.933 1.00 83.56 619 PRO A C 1
ATOM 4622 O O . PRO A 1 619 ? 9.147 0.532 -7.362 1.00 83.56 619 PRO A O 1
ATOM 4625 N N . ILE A 1 620 ? 7.287 0.289 -6.133 1.00 79.00 620 ILE A N 1
ATOM 4626 C CA . ILE A 1 620 ? 7.418 1.613 -5.530 1.00 79.00 620 ILE A CA 1
ATOM 4627 C C . ILE A 1 620 ? 8.518 1.530 -4.481 1.00 79.00 620 ILE A C 1
ATOM 4629 O O . ILE A 1 620 ? 8.387 0.844 -3.464 1.00 79.00 620 ILE A O 1
ATOM 4633 N N . GLU A 1 621 ? 9.608 2.239 -4.751 1.00 73.00 621 GLU A N 1
ATOM 4634 C CA . GLU A 1 621 ? 10.644 2.471 -3.763 1.00 73.00 621 GLU A CA 1
ATOM 4635 C C . GLU A 1 621 ? 10.131 3.525 -2.768 1.00 73.00 621 GLU A C 1
ATOM 4637 O O . GLU A 1 621 ? 9.749 4.625 -3.176 1.00 73.00 621 GLU A O 1
ATOM 4642 N N . PRO A 1 622 ? 10.113 3.220 -1.463 1.00 60.22 622 PRO A N 1
ATOM 4643 C CA . PRO A 1 622 ? 9.588 4.131 -0.451 1.00 60.22 622 PRO A CA 1
ATOM 4644 C C . PRO A 1 622 ? 10.348 5.463 -0.314 1.00 60.22 622 PRO A C 1
ATOM 4646 O O . PRO A 1 622 ? 9.838 6.385 0.315 1.00 60.22 622 PRO A O 1
ATOM 4649 N N . ASN A 1 623 ? 11.534 5.589 -0.917 1.00 56.72 623 ASN A N 1
ATOM 4650 C CA . ASN A 1 623 ? 12.406 6.760 -0.785 1.00 56.72 623 ASN A CA 1
ATOM 4651 C C . ASN A 1 623 ? 12.216 7.840 -1.870 1.00 56.72 623 ASN A C 1
ATOM 4653 O O . ASN A 1 623 ? 12.901 8.855 -1.826 1.00 56.72 623 ASN A O 1
ATOM 4657 N N . LEU A 1 624 ? 11.294 7.677 -2.824 1.00 48.88 624 LEU A N 1
ATOM 4658 C CA . LEU A 1 624 ? 11.250 8.526 -4.028 1.00 48.88 624 LEU A CA 1
ATOM 4659 C C . LEU A 1 624 ? 10.736 9.969 -3.847 1.00 48.88 624 LEU A C 1
ATOM 4661 O O . LEU A 1 624 ? 10.756 10.720 -4.811 1.00 48.88 624 LEU A O 1
ATOM 4665 N N . PHE A 1 625 ? 10.290 10.397 -2.660 1.00 49.09 625 PHE A N 1
ATOM 4666 C CA . PHE A 1 625 ? 9.720 11.751 -2.494 1.00 49.09 625 PHE A CA 1
ATOM 4667 C C . PHE A 1 625 ? 10.314 12.574 -1.341 1.00 49.09 625 PHE A C 1
ATOM 4669 O O . PHE A 1 625 ? 9.843 13.679 -1.073 1.00 49.09 625 PHE A O 1
ATOM 4676 N N . GLY A 1 626 ? 11.337 12.055 -0.653 1.00 43.09 626 GLY A N 1
ATOM 4677 C CA . GLY A 1 626 ? 11.917 12.703 0.528 1.00 43.09 626 GLY A CA 1
ATOM 4678 C C . GLY A 1 626 ? 13.059 13.686 0.258 1.00 43.09 626 GLY A C 1
ATOM 4679 O O . GLY A 1 626 ? 13.257 14.585 1.072 1.00 43.09 626 GLY A O 1
ATOM 4680 N N . GLU A 1 627 ? 13.802 13.539 -0.845 1.00 43.25 627 GLU A N 1
ATOM 4681 C CA . GLU A 1 627 ? 15.080 14.260 -1.016 1.00 43.25 627 GLU A CA 1
ATOM 4682 C C . GLU A 1 627 ? 15.158 15.201 -2.233 1.00 43.25 627 GLU A C 1
ATOM 4684 O O . GLU A 1 627 ? 16.025 16.066 -2.247 1.00 43.25 627 GLU A O 1
ATOM 4689 N N . GLU A 1 628 ? 14.230 15.149 -3.196 1.00 39.94 628 GLU A N 1
ATOM 4690 C CA . GLU A 1 628 ? 14.359 15.911 -4.460 1.00 39.94 628 GLU A CA 1
ATOM 4691 C C . GLU A 1 628 ? 13.640 17.274 -4.508 1.00 39.94 628 GLU A C 1
ATOM 4693 O O . GLU A 1 628 ? 13.548 17.893 -5.563 1.00 39.94 628 GLU A O 1
ATOM 4698 N N . LYS A 1 629 ? 13.151 17.800 -3.380 1.00 35.59 629 LYS A N 1
ATOM 4699 C CA . LYS A 1 629 ? 12.780 19.226 -3.302 1.00 35.59 629 LYS A CA 1
ATOM 4700 C C . LYS A 1 629 ? 13.890 20.010 -2.612 1.00 35.59 629 LYS A C 1
ATOM 4702 O O . LYS A 1 629 ? 13.754 20.364 -1.440 1.00 35.59 629 LYS A O 1
ATOM 4707 N N . LYS A 1 630 ? 14.976 20.259 -3.338 1.00 34.16 630 LYS A N 1
ATOM 4708 C CA . LYS A 1 630 ? 15.892 21.364 -3.054 1.00 34.16 630 LYS A CA 1
ATOM 4709 C C . LYS A 1 630 ? 15.953 22.291 -4.249 1.00 34.16 630 LYS A C 1
ATOM 4711 O O . LYS A 1 630 ? 16.030 21.759 -5.374 1.00 34.16 630 LYS A O 1
#

Foldseek 3Di:
DDDDDDDDDDDDDDDDDDDDDDDDDDDDDDDDDDDDDDDDDDDDDDDDDDDDDDDDDDDDDDDDDDDDDDDDDDDDDDDDDDDDDDDDDDDDDDDDDDFDWDDLFDDDDDDDDDDDDDDDDDDDDDDDDDDDDDDDDDDDDDDDDDDDDDDDDDDDDDDDDDDDDDDPDDDDDDDQQQFDFDADPQATAGQDHDPPGPCVLLVHDHRKGWQDKPNHGHRDPDDDDDDDPQDKTWTWIDRPNDTDITIRPPPPPPPPPPQPPVPDDPVRVVVVVVVVVVVVVPPPCVLVPPFFQKAKAAFFDKFKKFQLVAAFPPDAAFDKTKIWTQCFDDRDLQQQKTPAATRWIWIWGFHDWDDPDPQKIKTWIWTQWTGGVVWGIFGFTKAFCDKDDDDDAWDADNVRIIMGRDDPPDRHSGDRVIMTMIGTRHMTMDGGHLQVIWFFQFWDWDWDQPVPQAIKTFTQDGHPQGQCVVVVHDGGKIWQDKQPHGPNPDDPSVVSVRRTHRAQDKIWTWIDGVPRPGIDIDITGGQKGKTWAQQWMWIDDQLWIFTQDGFPQGLCVVLVDDGGKTFQDQQPDGCSPDDSVRNSVSRRAFCDDSRFTWIHDVPDDIDTTGTGIDIGIGRDDSNVPDPPPD

Sequence (630 aa):
MRTWIIALLAASLTAGPVSAADPAAPSPAPLPADAPRPAPAAKKKVRKSAPKKKARKAAKAKPSKKAQPTVKKTIEVLPIDDIEPAAQADSQRPEPADAQDIDLSQPDLNVEESPEPAVEKPAPLKAKPAPAAAPPAKPKAPRKEAPAAAAMPPEPPLHIDIQPARSDAPPRRPDEAGLLGEPSETGLSVSQVYAQSFAESLGMKAGDKILRFEGKPLRTAALPAPPDPVSRLSAVVQRGREVLGLRTPLEAPAKAAARDPKKLTALEERVRADHLEEAERHVPDTLKTLKAPSFRIAAGESLWVRFPKGLPRSITGGDVLEGVTSTPMAMDASLDYLAIPQGSKVWAQAVSVKEAGPSATAVRLRVYKIAVAGGHTYPCEARISEVSGAESLLKLSKGGVLVAAPADTDPFLADPDRNYKIRLAKPLTLSENQGFFKAGVGLWFKTSDGAAKGRTFEITHVIEKRAAEAAELKPGDRITAIEGRASDRYSFQEAISLLYGKPGSSVDIRVMRSGASKAETLSLRRGMMFRQGIGLTVRKEGDNVLVKKILPESPSAKARLKEGDLLLRLGDDEAASLTESELRAKLREDLTGSNAATFQTPGQAPRRVPLTRASFATPIEPNLFGEEKK

Radius of gyration: 41.91 Å; chains: 1; bounding box: 115×121×92 Å